Protein 8WM2 (pdb70)

Organism: NCBI:txid668825

Nearest PDB structures (foldseek):
  8wm2-assembly1_A  TM=1.003E+00  e=9.977E-64  Streptomyces sp. ATCC 700974
  8wm2-assembly2_B  TM=9.936E-01  e=1.111E-53  Streptomyces sp. ATCC 700974
  7voc-assembly1_C  TM=6.505E-01  e=2.699E-09  Streptomyces griseochromogenes
  3ivu-assembly1_B  TM=5.277E-01  e=1.050E-03  Schizosaccharomyces pombe
  3ivu-assembly1_A  TM=5.199E-01  e=2.713E-03  Schizosaccharomyces pombe

B-factor: mean 53.98, std 12.98, range [21.77, 111.89]

Solvent-accessible surface area: 27373 Å² total; per-residue (Å²): 143,59,80,109,127,100,23,68,55,10,11,67,88,0,57,108,68,6,85,96,105,174,30,79,15,45,63,0,3,173,98,35,149,6,9,0,51,0,20,0,1,12,48,3,70,82,126,133,106,84,121,28,37,13,24,37,61,100,3,49,38,126,5,1,40,100,0,0,20,1,0,53,157,10,14,3,104,42,1,0,0,8,33,47,14,0,0,19,27,86,45,1,26,57,0,0,98,6,0,97,158,55,14,112,39,0,0,0,24,4,49,0,29,25,0,64,146,20,18,109,40,0,33,123,7,22,5,31,62,1,12,0,40,10,56,24,28,13,1,62,63,43,13,150,162,43,54,9,8,25,5,113,70,0,85,78,2,6,79,105,15,67,75,64,29,12,54,7,41,1,17,0,14,0,24,49,113,8,4,105,105,0,33,64,4,0,60,83,0,2,89,41,29,2,45,0,47,1,76,54,52,142,221,76,105,45,47,82,81,120,0,77,93,7,10,124,80,0,51,91,90,24,100,25,50,90,86,104,214,42,3,96,0,41,41,98,58,132,161,88,27,69,10,65,19,16,73,137,33,103,50,32,101,56,28,110,45,50,36,35,3,0,31,1,9,9,58,12,53,0,43,9,24,95,34,8,108,64,18,28,19,149,23,36,103,120,93,21,61,51,25,0,101,49,0,0,2,0,3,0,0,31,20,67,155,143,122,42,77,44,3,17,61,81,0,61,93,76,9,85,79,97,165,36,83,14,39,46,0,3,167,99,35,143,4,8,0,46,0,22,0,2,41,106,86,46,68,36,4,50,34,111,8,1,37,74,0,0,9,1,0,56,163,9,13,4,98,40,0,0,0,13,26,45,10,0,0,17,30,95,45,0,29,66,0,0,116,7,0,86,164,54,14,110,38,0,0,1,23,3,54,0,36,26,0,64,144,15,14,107,40,1,24,104,6,21,6,31,56,1,11,0,17,5,28,10,11,5,0,64,64,45,14,135,103,32,50,14,8,19,4,77,57,0,84,67,2,6,118,99,16,82,84,67,39,14,54,5,43,2,24,0,0,4,22,52,98,8,11,106,77,1,38,69,4,1,62,68,0,4,98,26,17,1,19,0,41,1,40,47,12,154,102,48,70,125,115,5,74,82,8,9,125,93,1,58,93,92,26,101,25,52,88,82,96,136,40,0,87,0,55,46,42,41,169,118,84,29,71,14,62,19,19,77,121,38,94,64,29,96,58,28,124,36,48,53,24,1,0,34,1,8,11,68,14,40,0,48,2,26,90,26,9,102,100,31,22,15,170,19,45,124,155,95,16,65,56,22,0,102,44,0,0,1,0,2,0,2,17,22,81

Foldseek 3Di:
DDDVVVLVVQLVVLVVVQVVVVHALLRLCVVLVAAEEEELFEDAQDDPDDTIDTFDPCSDLVVLLVLLQLLVVLNHAAYEYEYPALLVDVCSLSSLLSNVVRHLHYEYEHQQPCCVVCVVSNLVSNHAEYEHEYDDVQQQVCDPPRAGDDHPSCVVVLQCVLVVSHAYEYEAEAEQVCLVNVLVHLQVQQQSQYAYEYDYDDVPDRPVVVSQVSLVVSQVPRDYPPPGGGYHYDYDDFDFFDFPPLVPDPQSVVQGDSRFYWYQYSQQWIDLGDRDDPLIDHQDPPPNSVVSNSSSSSNSGGHD/DVVLVVVLVVLVVVQVVVPHALLRLCVVLVAAEEEELEACADPCSDLVLLLVLLQLLVVLNHAAYEYEHNALVPDVCSLSSLLSNVVRHLHYEYEHQQPCCVVCVVSNLVSRHAEYEHEYDVVQQVVQDDPLAGDDHPSCVVVLVCVLVVSHAAEYEAEAEPVCLVSVLVVLQVQQQSAYAYEYEYDPDPDVVNQVSLVVSQVVRDYPDPTGGYHYDYDFDDFFDFDCLVVDDQSVVQTDDSFYWYQHNQQKIDLGDRDDPNIDGCDPPPNSVSSSSSSSVNSGRYD

Structure (mmCIF, N/CA/C/O backbone):
data_8WM2
#
_entry.id   8WM2
#
_cell.length_a   70.790
_cell.length_b   81.026
_cell.length_c   131.842
_cell.angle_alpha   90.000
_cell.angle_beta   90.000
_cell.angle_gamma   90.000
#
_symmetry.space_group_name_H-M   'P 21 21 21'
#
loop_
_entity.id
_entity.type
_entity.pdbx_description
1 polymer 'Fe-S radical SAM'
2 non-polymer 'IRON/SULFUR CLUSTER'
3 non-polymer 'SULFATE ION'
4 water water
#
loop_
_atom_site.group_PDB
_atom_site.id
_atom_site.type_symbol
_atom_site.label_atom_id
_atom_site.label_alt_id
_atom_site.label_comp_id
_atom_site.label_asym_id
_atom_site.label_entity_id
_atom_site.label_seq_id
_atom_site.pdbx_PDB_ins_code
_atom_site.Cartn_x
_atom_site.Cartn_y
_atom_site.Cartn_z
_atom_site.occupancy
_atom_site.B_iso_or_equiv
_atom_site.auth_seq_id
_atom_site.auth_comp_id
_atom_site.auth_asym_id
_atom_site.auth_atom_id
_atom_site.pdbx_PDB_model_num
ATOM 1 N N . ARG A 1 13 ? -18.12000 2.72500 19.72700 1.000 49.44586 13 ARG A N 1
ATOM 2 C CA . ARG A 1 13 ? -18.47500 2.57400 18.32100 1.000 57.65434 13 ARG A CA 1
ATOM 3 C C . ARG A 1 13 ? -17.46900 3.28200 17.41300 1.000 66.24481 13 ARG A C 1
ATOM 4 O O . ARG A 1 13 ? -16.99000 4.37300 17.73000 1.000 68.83394 13 ARG A O 1
ATOM 6 N N . ILE A 1 14 ? -17.15300 2.64800 16.28800 1.000 60.86356 14 ILE A N 1
ATOM 7 C CA . ILE A 1 14 ? -16.20800 3.16900 15.30900 1.000 58.89922 14 ILE A CA 1
ATOM 8 C C . ILE A 1 14 ? -16.93600 3.26500 13.97400 1.000 58.78758 14 ILE A C 1
ATOM 9 O O . ILE A 1 14 ? -17.53700 2.28100 13.54100 1.000 59.00888 14 ILE A O 1
ATOM 14 N N . PRO A 1 15 ? -16.91500 4.41200 13.29500 1.000 64.21321 15 PRO A N 1
ATOM 15 C CA . PRO A 1 15 ? -17.55900 4.49300 11.97600 1.000 62.03926 15 PRO A CA 1
ATOM 16 C C . PRO A 1 15 ? -16.87800 3.56900 10.97500 1.000 57.74798 15 PRO A C 1
ATOM 17 O O . PRO A 1 15 ? -15.66100 3.37100 11.01300 1.000 60.41297 15 PRO A O 1
ATOM 21 N N . GLN A 1 16 ? -17.68400 2.99800 10.07200 1.000 58.93350 16 GLN A N 1
ATOM 22 C CA . GLN A 1 16 ? -17.14600 2.07900 9.07200 1.000 63.98829 16 GLN A CA 1
ATOM 23 C C . GLN A 1 16 ? -16.11300 2.76000 8.18200 1.000 62.81290 16 GLN A C 1
ATOM 24 O O . GLN A 1 16 ? -15.14600 2.11900 7.75300 1.000 60.35429 16 GLN A O 1
ATOM 30 N N . GLU A 1 17 ? -16.29000 4.05600 7.90500 1.000 62.41225 17 GLU A N 1
ATOM 31 C CA . GLU A 1 17 ? -15.31600 4.76700 7.08300 1.000 62.10965 17 GLU A CA 1
ATOM 32 C C . GLU A 1 17 ? -13.98400 4.91400 7.80500 1.000 57.99231 17 GLU A C 1
ATOM 33 O O . GLU A 1 17 ? -12.92800 4.90900 7.16200 1.000 58.80798 17 GLU A O 1
ATOM 39 N N . LYS A 1 18 ? -14.00900 5.03600 9.13400 1.000 57.39586 18 LYS A N 1
ATOM 40 C CA . LYS A 1 18 ? -12.76500 5.03600 9.89500 1.000 56.71052 18 LYS A CA 1
ATOM 41 C C . LYS A 1 18 ? -12.15300 3.64300 9.93300 1.000 52.94250 18 LYS A C 1
ATOM 42 O O . LYS A 1 18 ? -10.92900 3.49200 9.84700 1.000 51.07964 18 LYS A O 1
ATOM 48 N N . ARG A 1 19 ? -12.99100 2.61100 10.05700 1.000 49.45522 19 ARG A N 1
ATOM 49 C CA . ARG A 1 19 ? -12.49500 1.24300 9.96800 1.000 49.21350 19 ARG A CA 1
ATOM 50 C C . ARG A 1 19 ? -11.93800 0.95600 8.57900 1.000 50.76842 19 ARG A C 1
ATOM 51 O O . ARG A 1 19 ? -10.87700 0.33500 8.44400 1.000 52.20967 19 ARG A O 1
ATOM 59 N N . ASP A 1 20 ? -12.63200 1.41300 7.53300 1.000 50.53718 20 ASP A N 1
ATOM 60 C CA . ASP A 1 20 ? -12.11500 1.25400 6.17600 1.000 50.52149 20 ASP A CA 1
ATOM 61 C C . ASP A 1 20 ? -10.80500 2.01100 5.99500 1.000 52.64219 20 ASP A C 1
ATOM 62 O O . ASP A 1 20 ? -9.88600 1.52600 5.32400 1.000 48.63024 20 ASP A O 1
ATOM 67 N N . SER A 1 21 ? -10.70300 3.20300 6.58800 1.000 50.51164 21 SER A N 1
ATOM 68 C CA . SER A 1 21 ? -9.47800 3.99000 6.48300 1.000 47.28376 21 SER A CA 1
ATOM 69 C C . SER A 1 21 ? -8.31700 3.30400 7.19000 1.000 49.91896 21 SER A C 1
ATOM 70 O O . SER A 1 21 ? -7.18100 3.32700 6.70100 1.000 44.39580 21 SER A O 1
ATOM 73 N N . VAL A 1 22 ? -8.58300 2.68600 8.34100 1.000 47.60166 22 VAL A N 1
ATOM 74 C CA . VAL A 1 22 ? -7.53000 1.99900 9.08000 1.000 44.13166 22 VAL A CA 1
ATOM 75 C C . VAL A 1 22 ? -7.10100 0.73100 8.34900 1.000 44.87322 22 VAL A C 1
ATOM 76 O O . VAL A 1 22 ? -5.90200 0.45500 8.21000 1.000 44.73495 22 VAL A O 1
ATOM 80 N N . VAL A 1 23 ? -8.06700 -0.05300 7.86300 1.000 45.68594 23 VAL A N 1
ATOM 81 C CA . VAL A 1 23 ? -7.74500 -1.28200 7.13900 1.000 41.63986 23 VAL A CA 1
ATOM 82 C C . VAL A 1 23 ? -6.92000 -0.97200 5.89500 1.000 47.54393 23 VAL A C 1
ATOM 83 O O . VAL A 1 23 ? -5.97400 -1.69800 5.56300 1.000 57.52134 23 VAL A O 1
ATOM 87 N N . SER A 1 24 ? -7.25200 0.11600 5.19500 1.000 51.16276 24 SER A N 1
ATOM 88 C CA . SER A 1 24 ? -6.46100 0.51500 4.03400 1.000 52.05053 24 SER A CA 1
ATOM 89 C C . SER A 1 24 ? -5.03300 0.87100 4.42700 1.000 49.74029 24 SER A C 1
ATOM 90 O O . SER A 1 24 ? -4.08700 0.58600 3.68300 1.000 48.87949 24 SER A O 1
ATOM 93 N N . GLU A 1 25 ? -4.85400 1.50000 5.59100 1.000 50.28917 25 GLU A N 1
ATOM 94 C CA . GLU A 1 25 ? -3.50700 1.84600 6.03400 1.000 51.01371 25 GLU A CA 1
ATOM 95 C C . GLU A 1 25 ? -2.68500 0.59500 6.31700 1.000 54.77719 25 GLU A C 1
ATOM 96 O O . GLU A 1 25 ? -1.49500 0.53700 5.98200 1.000 49.78008 25 GLU A O 1
ATOM 102 N N . ILE A 1 26 ? -3.30300 -0.41800 6.92800 1.000 54.19679 26 ILE A N 1
ATOM 103 C CA . ILE A 1 26 ? -2.58800 -1.65600 7.22000 1.000 52.81994 26 ILE A CA 1
ATOM 104 C C . ILE A 1 26 ? -2.16600 -2.34400 5.92900 1.000 54.97473 26 ILE A C 1
ATOM 105 O O . ILE A 1 26 ? -1.02500 -2.80300 5.79500 1.000 62.77557 26 ILE A O 1
ATOM 110 N N . GLU A 1 27 ? -3.07300 -2.41400 4.95200 1.000 54.46972 27 GLU A N 1
ATOM 111 C CA . GLU A 1 27 ? -2.72600 -2.99500 3.66000 1.000 55.11985 27 GLU A CA 1
ATOM 112 C C . GLU A 1 27 ? -1.65400 -2.18500 2.94300 1.000 58.87675 27 GLU A C 1
ATOM 113 O O . GLU A 1 27 ? -0.79400 -2.76300 2.26700 1.000 59.27716 27 GLU A O 1
ATOM 119 N N . GLN A 1 28 ? -1.68100 -0.85700 3.07900 1.000 57.38488 28 GLN A N 1
ATOM 120 C CA . GLN A 1 28 ? -0.62400 -0.03500 2.49700 1.000 57.17265 28 GLN A CA 1
ATOM 121 C C . GLN A 1 28 ? 0.70000 -0.26000 3.21700 1.000 61.85425 28 GLN A C 1
ATOM 122 O O . GLN A 1 28 ? 1.75700 -0.32600 2.57800 1.000 60.41893 28 GLN A O 1
ATOM 128 N N . LYS A 1 29 ? 0.66000 -0.37800 4.54700 1.000 64.81939 29 LYS A N 1
ATOM 129 C CA . LYS A 1 29 ? 1.87800 -0.64800 5.30100 1.000 57.36171 29 LYS A CA 1
ATOM 130 C C . LYS A 1 29 ? 2.46100 -2.00900 4.94600 1.000 57.14849 29 LYS A C 1
ATOM 131 O O . LYS A 1 29 ? 3.67900 -2.20400 5.02000 1.000 60.20916 29 LYS A O 1
ATOM 137 N N . LEU A 1 30 ? 1.60800 -2.95900 4.55700 1.000 56.95690 30 LEU A N 1
ATOM 138 C CA . LEU A 1 30 ? 2.09800 -4.26900 4.14200 1.000 55.34963 30 LEU A CA 1
ATOM 139 C C . LEU A 1 30 ? 2.81100 -4.19400 2.79700 1.000 62.20418 30 LEU A C 1
ATOM 140 O O . LEU A 1 30 ? 3.87500 -4.79900 2.62100 1.000 65.97429 30 LEU A O 1
ATOM 145 N N . THR A 1 31 ? 2.24400 -3.45800 1.83700 1.000 61.28565 31 THR A N 1
ATOM 146 C CA . THR A 1 31 ? 2.90100 -3.31600 0.54000 1.000 57.98606 31 THR A CA 1
ATOM 147 C C . THR A 1 31 ? 4.18000 -2.49500 0.64600 1.000 63.30828 31 THR A C 1
ATOM 148 O O . THR A 1 31 ? 5.12100 -2.72000 -0.12300 1.000 68.60162 31 THR A O 1
ATOM 152 N N . ASP A 1 32 ? 4.23400 -1.54200 1.58000 1.000 61.91362 32 ASP A N 1
ATOM 153 C CA . ASP A 1 32 ? 5.47200 -0.80600 1.80900 1.000 64.20912 32 ASP A CA 1
ATOM 154 C C . ASP A 1 32 ? 6.58800 -1.71000 2.31400 1.000 67.16852 32 ASP A C 1
ATOM 155 O O . ASP A 1 32 ? 7.76600 -1.38800 2.12600 1.000 70.24985 32 ASP A O 1
ATOM 160 N N . ARG A 1 33 ? 6.24400 -2.83000 2.94800 1.000 67.98772 33 ARG A N 1
ATOM 161 C CA . ARG A 1 33 ? 7.21100 -3.82200 3.39500 1.000 63.08590 33 ARG A CA 1
ATOM 162 C C . ARG A 1 33 ? 7.39400 -4.95500 2.39600 1.000 66.08107 33 ARG A C 1
ATOM 163 O O . ARG A 1 33 ? 8.09100 -5.92900 2.70400 1.000 63.38492 33 ARG A O 1
ATOM 171 N N . HIS A 1 34 ? 6.78700 -4.85000 1.21000 1.000 65.61070 34 HIS A N 1
ATOM 172 C CA . HIS A 1 34 ? 6.81500 -5.91900 0.20800 1.000 68.63871 34 HIS A CA 1
ATOM 173 C C . HIS A 1 34 ? 6.28000 -7.22200 0.79500 1.000 69.47046 34 HIS A C 1
ATOM 174 O O . HIS A 1 34 ? 6.78400 -8.31200 0.51000 1.000 72.01549 34 HIS A O 1
ATOM 181 N N . GLN A 1 35 ? 5.24700 -7.10900 1.62600 1.000 63.25854 35 GLN A N 1
ATOM 182 C CA . GLN A 1 35 ? 4.77800 -8.21000 2.44900 1.000 56.71000 35 GLN A CA 1
ATOM 183 C C . GLN A 1 35 ? 3.31100 -8.49100 2.16000 1.000 59.82447 35 GLN A C 1
ATOM 184 O O . GLN A 1 35 ? 2.52900 -7.57600 1.88800 1.000 63.18023 35 GLN A O 1
ATOM 190 N N . THR A 1 36 ? 2.94800 -9.76900 2.22000 1.000 60.16647 36 THR A N 1
ATOM 191 C CA . THR A 1 36 ? 1.56300 -10.19800 2.10400 1.000 60.85888 36 THR A CA 1
ATOM 192 C C . THR A 1 36 ? 0.96800 -10.41100 3.49300 1.000 56.77508 36 THR A C 1
ATOM 193 O O . THR A 1 36 ? 1.66500 -10.37000 4.50900 1.000 57.02044 36 THR A O 1
ATOM 197 N N . LEU A 1 37 ? -0.34900 -10.63600 3.52500 1.000 52.46772 37 LEU A N 1
ATOM 198 C CA . LEU A 1 37 ? -1.02400 -10.89200 4.79400 1.000 50.06343 37 LEU A CA 1
ATOM 199 C C . LEU A 1 37 ? -0.49200 -12.15500 5.45800 1.000 53.02383 37 LEU A C 1
ATOM 200 O O . LEU A 1 37 ? -0.26600 -12.17800 6.67300 1.000 50.36438 37 LEU A O 1
ATOM 205 N N . ALA A 1 38 ? -0.27900 -13.21500 4.67300 1.000 56.06336 38 ALA A N 1
ATOM 206 C CA . ALA A 1 38 ? 0.20300 -14.47100 5.23800 1.000 56.77651 38 ALA A CA 1
ATOM 207 C C . ALA A 1 38 ? 1.62500 -14.33300 5.76800 1.000 51.62113 38 ALA A C 1
ATOM 208 O O . ALA A 1 38 ? 1.96700 -14.91700 6.80300 1.000 57.35574 38 ALA A O 1
ATOM 210 N N . ASP A 1 39 ? 2.46700 -13.55900 5.07600 1.000 57.20003 39 ASP A N 1
ATOM 211 C CA . ASP A 1 39 ? 3.82800 -13.33900 5.55400 1.000 58.85083 39 ASP A CA 1
ATOM 212 C C . ASP A 1 39 ? 3.84600 -12.55500 6.86000 1.000 59.89010 39 ASP A C 1
ATOM 213 O O . ASP A 1 39 ? 4.71300 -12.79100 7.70900 1.000 60.65723 39 ASP A O 1
ATOM 218 N N . ALA A 1 40 ? 2.90800 -11.62500 7.04000 1.000 56.30439 40 ALA A N 1
ATOM 219 C CA . ALA A 1 40 ? 2.84600 -10.88200 8.29300 1.000 53.55186 40 ALA A CA 1
ATOM 220 C C . ALA A 1 40 ? 2.33000 -11.76200 9.42200 1.000 48.86698 40 ALA A C 1
ATOM 221 O O . ALA A 1 40 ? 2.75400 -11.61500 10.57500 1.000 50.29703 40 ALA A O 1
ATOM 223 N N . ILE A 1 41 ? 1.40700 -12.67300 9.11100 1.000 50.33669 41 ILE A N 1
ATOM 224 C CA . ILE A 1 41 ? 0.94500 -13.64000 10.10200 1.000 53.30017 41 ILE A CA 1
ATOM 225 C C . ILE A 1 41 ? 2.09500 -14.54000 10.54000 1.000 47.91003 41 ILE A C 1
ATOM 226 O O . ILE A 1 41 ? 2.26600 -14.82100 11.73300 1.000 49.14102 41 ILE A O 1
ATOM 231 N N . ARG A 1 42 ? 2.91100 -14.99100 9.58500 1.000 43.71840 42 ARG A N 1
ATOM 232 C CA . ARG A 1 42 ? 4.03200 -15.86500 9.91700 1.000 46.80909 42 ARG A CA 1
ATOM 233 C C . ARG A 1 42 ? 5.10900 -15.11700 10.69500 1.000 51.12836 42 ARG A C 1
ATOM 234 O O . ARG A 1 42 ? 5.69900 -15.66700 11.63400 1.000 49.42327 42 ARG A O 1
ATOM 242 N N . GLU A 1 43 ? 5.38200 -13.86400 10.32100 1.000 48.68813 43 GLU A N 1
ATOM 243 C CA . GLU A 1 43 ? 6.38500 -13.08000 11.03500 1.000 48.90328 43 GLU A CA 1
ATOM 244 C C . GLU A 1 43 ? 5.97400 -12.84500 12.48400 1.000 45.63859 43 GLU A C 1
ATOM 245 O O . GLU A 1 43 ? 6.79900 -12.97000 13.39600 1.000 50.29205 43 GLU A O 1
ATOM 251 N N . ARG A 1 44 ? 4.70600 -12.51400 12.71600 1.000 47.41004 44 ARG A N 1
ATOM 252 C CA . ARG A 1 44 ? 4.21500 -12.29000 14.06800 1.000 46.74519 44 ARG A CA 1
ATOM 253 C C . ARG A 1 44 ? 3.86600 -13.58000 14.79600 1.000 43.10127 44 ARG A C 1
ATOM 254 O O . ARG A 1 44 ? 3.54800 -13.52100 15.99000 1.000 39.95064 44 ARG A O 1
ATOM 262 N N . GLU A 1 45 ? 3.93200 -14.72700 14.11500 1.000 45.34502 45 GLU A N 1
ATOM 263 C CA . GLU A 1 45 ? 3.46000 -16.00200 14.65900 1.000 48.58169 45 GLU A CA 1
ATOM 264 C C . GLU A 1 45 ? 2.03400 -15.87000 15.18500 1.000 44.60361 45 GLU A C 1
ATOM 265 O O . GLU A 1 45 ? 1.69300 -16.35900 16.26400 1.000 43.55173 45 GLU A O 1
ATOM 271 N N . LEU A 1 46 ? 1.19600 -15.18700 14.40900 1.000 44.33363 46 LEU A N 1
ATOM 272 C CA . LEU A 1 46 ? -0.19300 -14.97300 14.78200 1.000 45.04986 46 LEU A CA 1
ATOM 273 C C . LEU A 1 46 ? -0.99600 -16.24000 14.50400 1.000 41.24939 46 LEU A C 1
ATOM 274 O O . LEU A 1 46 ? -0.86000 -16.85100 13.43900 1.000 40.59475 46 LEU A O 1
ATOM 279 N N . TYR A 1 47 ? -1.82100 -16.64200 15.46400 1.000 37.23850 47 TYR A N 1
ATOM 280 C CA . TYR A 1 47 ? -2.61000 -17.85700 15.34600 1.000 39.07626 47 TYR A CA 1
ATOM 281 C C . TYR A 1 47 ? -4.09200 -17.53400 15.49400 1.000 41.20373 47 TYR A C 1
ATOM 282 O O . TYR A 1 47 ? -4.48200 -16.41700 15.84400 1.000 36.94000 47 TYR A O 1
ATOM 291 N N . PHE A 1 48 ? -4.92100 -18.53400 15.21000 1.000 38.52905 48 PHE A N 1
ATOM 292 C CA . PHE A 1 48 ? -6.37000 -18.40000 15.27700 1.000 38.32156 48 PHE A CA 1
ATOM 293 C C . PHE A 1 48 ? -6.85200 -18.93900 16.61800 1.000 39.22254 48 PHE A C 1
ATOM 294 O O . PHE A 1 48 ? -6.68200 -20.12700 16.91000 1.000 42.03235 48 PHE A O 1
ATOM 302 N N . ARG A 1 49 ? -7.44500 -18.06700 17.42800 1.000 45.20935 49 ARG A N 1
ATOM 303 C CA . ARG A 1 49 ? -7.89500 -18.40500 18.77800 1.000 38.61814 49 ARG A CA 1
ATOM 304 C C . ARG A 1 49 ? -9.42000 -18.43200 18.76600 1.000 43.06023 49 ARG A C 1
ATOM 305 O O . ARG A 1 49 ? -10.07100 -17.38500 18.82400 1.000 44.00132 49 ARG A O 1
ATOM 313 N N . MET A 1 50 ? -9.98700 -19.63400 18.68100 1.000 40.43530 50 MET A N 1
ATOM 314 C CA . MET A 1 50 ? -11.42700 -19.82500 18.56700 1.000 40.53271 50 MET A CA 1
ATOM 315 C C . MET A 1 50 ? -11.97500 -20.32900 19.89500 1.000 39.40034 50 MET A C 1
ATOM 316 O O . MET A 1 50 ? -11.60900 -21.41800 20.35100 1.000 44.06978 50 MET A O 1
ATOM 321 N N . SER A 1 51 ? -12.85300 -19.54000 20.50600 1.000 36.57175 51 SER A N 1
ATOM 322 C CA . SER A 1 51 ? -13.48800 -19.89900 21.76800 1.000 39.50129 51 SER A CA 1
ATOM 323 C C . SER A 1 51 ? -14.73200 -20.72500 21.46700 1.000 43.19562 51 SER A C 1
ATOM 324 O O . SER A 1 51 ? -15.71300 -20.20500 20.92800 1.000 40.23707 51 SER A O 1
ATOM 327 N N . VAL A 1 52 ? -14.69200 -22.01600 21.81200 1.000 39.54750 52 VAL A N 1
ATOM 328 C CA . VAL A 1 52 ? -15.80800 -22.91100 21.51700 1.000 36.34882 52 VAL A CA 1
ATOM 329 C C . VAL A 1 52 ? -16.82200 -22.99400 22.64900 1.000 37.29171 52 VAL A C 1
ATOM 330 O O . VAL A 1 52 ? -17.87000 -23.63500 22.47800 1.000 37.14668 52 VAL A O 1
ATOM 334 N N . VAL A 1 53 ? -16.55300 -22.37100 23.79400 1.000 40.31604 53 VAL A N 1
ATOM 335 C CA . VAL A 1 53 ? -17.45500 -22.40900 24.94100 1.000 42.87687 53 VAL A CA 1
ATOM 336 C C . VAL A 1 53 ? -17.52200 -21.01800 25.55500 1.000 49.21274 53 VAL A C 1
ATOM 337 O O . VAL A 1 53 ? -16.48800 -20.36800 25.74500 1.000 45.23943 53 VAL A O 1
ATOM 341 N N . GLY A 1 54 ? -18.73200 -20.56000 25.85300 1.000 46.69059 54 GLY A N 1
ATOM 342 C CA . GLY A 1 54 ? -18.95100 -19.31600 26.57900 1.000 46.02421 54 GLY A CA 1
ATOM 343 C C . GLY A 1 54 ? -19.40400 -19.61100 27.99800 1.000 59.03193 54 GLY A C 1
ATOM 344 O O . GLY A 1 54 ? -20.19100 -20.53400 28.22700 1.000 67.30825 54 GLY A O 1
ATOM 345 N N . THR A 1 55 ? -18.90300 -18.82100 28.94500 1.000 64.78900 55 THR A N 1
ATOM 346 C CA . THR A 1 55 ? -19.22600 -18.97700 30.35700 1.000 69.69305 55 THR A CA 1
ATOM 347 C C . THR A 1 55 ? -20.23200 -17.91400 30.78100 1.000 70.37271 55 THR A C 1
ATOM 348 O O . THR A 1 55 ? -20.10400 -16.74200 30.41300 1.000 69.70935 55 THR A O 1
ATOM 352 N N . CYS A 1 56 ? -21.22800 -18.33200 31.55900 1.000 73.60977 56 CYS A N 1
ATOM 353 C CA . CYS A 1 56 ? -22.34300 -17.47100 31.92800 1.000 76.30535 56 CYS A CA 1
ATOM 354 C C . CYS A 1 56 ? -22.05600 -16.71000 33.22000 1.000 83.33285 56 CYS A C 1
ATOM 355 O O . CYS A 1 56 ? -21.43200 -17.24100 34.14400 1.000 82.52108 56 CYS A O 1
ATOM 358 N N . ASN A 1 57 ? -22.51700 -15.45400 33.26300 1.000 86.16420 57 ASN A N 1
ATOM 359 C CA . ASN A 1 57 ? -22.42000 -14.56200 34.42900 1.000 86.57035 57 ASN A CA 1
ATOM 360 C C . ASN A 1 57 ? -21.03300 -14.57900 35.07600 1.000 89.10406 57 ASN A C 1
ATOM 361 O O . ASN A 1 57 ? -20.89600 -14.42500 36.29300 1.000 91.16247 57 ASN A O 1
ATOM 366 N N . LEU A 1 58 ? -19.99100 -14.72700 34.26500 1.000 91.17611 58 LEU A N 1
ATOM 367 C CA . LEU A 1 58 ? -18.62200 -14.73500 34.77400 1.000 86.64509 58 LEU A CA 1
ATOM 368 C C . LEU A 1 58 ? -18.20500 -13.34800 35.25500 1.000 87.50889 58 LEU A C 1
ATOM 369 O O . LEU A 1 58 ? -18.55800 -12.33800 34.64600 1.000 90.18991 58 LEU A O 1
ATOM 371 N N . PHE A 1 62 ? -16.79800 -8.68000 35.58000 1.000 83.32639 62 PHE A N 1
ATOM 372 C CA . PHE A 1 62 ? -16.36000 -8.10600 36.84700 1.000 84.41355 62 PHE A CA 1
ATOM 373 C C . PHE A 1 62 ? -15.92200 -6.65400 36.67500 1.000 88.37110 62 PHE A C 1
ATOM 374 O O . PHE A 1 62 ? -15.82200 -5.90900 37.64900 1.000 88.46883 62 PHE A O 1
ATOM 376 N N . CYS A 1 63 ? -15.66000 -6.25600 35.42500 1.000 94.03212 63 CYS A N 1
ATOM 377 C CA . CYS A 1 63 ? -15.24700 -4.88800 35.13700 1.000 85.03851 63 CYS A CA 1
ATOM 378 C C . CYS A 1 63 ? -15.82800 -4.35100 33.83300 1.000 87.46755 63 CYS A C 1
ATOM 379 O O . CYS A 1 63 ? -15.36900 -3.30500 33.35600 1.000 80.23505 63 CYS A O 1
ATOM 382 N N . HIS A 1 64 ? -16.81300 -5.02600 33.23900 1.000 94.81109 64 HIS A N 1
ATOM 383 C CA . HIS A 1 64 ? -17.42200 -4.54400 32.00600 1.000 94.51705 64 HIS A CA 1
ATOM 384 C C . HIS A 1 64 ? -18.84200 -5.07500 31.84400 1.000 100.01068 64 HIS A C 1
ATOM 385 O O . HIS A 1 64 ? -19.79000 -4.29200 31.72800 1.000 100.87025 64 HIS A O 1
ATOM 387 N N . ASN A 1 65 ? -19.00200 -6.39700 31.83800 1.000 101.31037 65 ASN A N 1
ATOM 388 C CA . ASN A 1 65 ? -20.31000 -7.01100 31.63900 1.000 97.20833 65 ASN A CA 1
ATOM 389 C C . ASN A 1 65 ? -20.24400 -8.46400 32.09900 1.000 97.28789 65 ASN A C 1
ATOM 390 O O . ASN A 1 65 ? -19.20200 -8.95000 32.54700 1.000 93.34142 65 ASN A O 1
ATOM 392 N N . GLU A 1 66 ? -21.37600 -9.15500 31.98200 1.000 101.58915 66 GLU A N 1
ATOM 393 C CA . GLU A 1 66 ? -21.47200 -10.57100 32.30300 1.000 93.43786 66 GLU A CA 1
ATOM 394 C C . GLU A 1 66 ? -21.53100 -11.39500 31.02100 1.000 88.16349 66 GLU A C 1
ATOM 395 O O . GLU A 1 66 ? -21.95900 -10.91500 29.96900 1.000 84.02993 66 GLU A O 1
ATOM 401 N N . GLY A 1 67 ? -21.09300 -12.65100 31.12000 1.000 85.94854 67 GLY A N 1
ATOM 402 C CA . GLY A 1 67 ? -21.03500 -13.51200 29.95900 1.000 79.74622 67 GLY A CA 1
ATOM 403 C C . GLY A 1 67 ? -22.36000 -14.17200 29.63200 1.000 80.85668 67 GLY A C 1
ATOM 404 O O . GLY A 1 67 ? -23.34000 -14.08600 30.37300 1.000 85.52723 67 GLY A O 1
ATOM 405 N N . ALA A 1 68 ? -22.38100 -14.84700 28.48300 1.000 74.93204 68 ALA A N 1
ATOM 406 C CA . ALA A 1 68 ? -23.53800 -15.57600 27.99300 1.000 72.63966 68 ALA A CA 1
ATOM 407 C C . ALA A 1 68 ? -23.11900 -16.96500 27.53900 1.000 67.10154 68 ALA A C 1
ATOM 408 O O . ALA A 1 68 ? -21.95400 -17.17700 27.18800 1.000 63.03193 68 ALA A O 1
ATOM 410 N N . PRO A 1 69 ? -24.04200 -17.93800 27.54800 1.000 65.90368 69 PRO A N 1
ATOM 411 C CA . PRO A 1 69 ? -23.69000 -19.29200 27.09900 1.000 64.76478 69 PRO A CA 1
ATOM 412 C C . PRO A 1 69 ? -23.26100 -19.33900 25.64200 1.000 62.33082 69 PRO A C 1
ATOM 413 O O . PRO A 1 69 ? -23.31600 -18.33300 24.92800 1.000 62.44945 69 PRO A O 1
ATOM 417 N N . THR A 1 70 ? -22.83000 -20.51400 25.19300 1.000 57.10335 70 THR A N 1
ATOM 418 C CA . THR A 1 70 ? -22.36000 -20.65900 23.82400 1.000 52.32306 70 THR A CA 1
ATOM 419 C C . THR A 1 70 ? -23.51200 -20.49300 22.84000 1.000 54.30288 70 THR A C 1
ATOM 420 O O . THR A 1 70 ? -24.62700 -20.97300 23.07100 1.000 57.61101 70 THR A O 1
ATOM 424 N N . SER A 1 71 ? -23.23700 -19.79700 21.74100 1.000 49.44335 71 SER A N 1
ATOM 425 C CA . SER A 1 71 ? -24.22200 -19.63500 20.68500 1.000 46.90868 71 SER A CA 1
ATOM 426 C C . SER A 1 71 ? -24.39600 -20.93400 19.90800 1.000 51.33018 71 SER A C 1
ATOM 427 O O . SER A 1 71 ? -23.44500 -21.69300 19.70000 1.000 53.13238 71 SER A O 1
ATOM 430 N N . GLY A 1 72 ? -25.63300 -21.18400 19.47300 1.000 51.16364 72 GLY A N 1
ATOM 431 C CA . GLY A 1 72 ? -25.90800 -22.34400 18.64300 1.000 41.93783 72 GLY A CA 1
ATOM 432 C C . GLY A 1 72 ? -25.17500 -22.32500 17.31800 1.000 48.87118 72 GLY A C 1
ATOM 433 O O . GLY A 1 72 ? -24.97500 -23.38200 16.71300 1.000 48.42084 72 GLY A O 1
ATOM 434 N N . LYS A 1 73 ? -24.77100 -21.14100 16.85400 1.000 46.11083 73 LYS A N 1
ATOM 435 C CA . LYS A 1 73 ? -23.96500 -21.04100 15.64500 1.000 54.16242 73 LYS A CA 1
ATOM 436 C C . LYS A 1 73 ? -22.53100 -21.51200 15.86200 1.000 51.59611 73 LYS A C 1
ATOM 437 O O . LYS A 1 73 ? -21.85800 -21.86500 14.88700 1.000 53.54842 73 LYS A O 1
ATOM 443 N N . MET A 1 74 ? -22.04300 -21.52300 17.10300 1.000 46.69902 74 MET A N 1
ATOM 444 C CA . MET A 1 74 ? -20.70300 -22.03400 17.38700 1.000 47.02233 74 MET A CA 1
ATOM 445 C C . MET A 1 74 ? -20.79000 -23.55600 17.41800 1.000 48.00825 74 MET A C 1
ATOM 446 O O . MET A 1 74 ? -20.90000 -24.19400 18.46800 1.000 46.78599 74 MET A O 1
ATOM 451 N N . ASN A 1 75 ? -20.75400 -24.14000 16.22300 1.000 48.75806 75 ASN A N 1
ATOM 452 C CA . ASN A 1 75 ? -20.94700 -25.56300 16.00600 1.000 45.19831 75 ASN A CA 1
ATOM 453 C C . ASN A 1 75 ? -19.83700 -26.07600 15.09700 1.000 47.44341 75 ASN A C 1
ATOM 454 O O . ASN A 1 75 ? -18.98100 -25.31500 14.63700 1.000 56.67849 75 ASN A O 1
ATOM 459 N N . ALA A 1 76 ? -19.86100 -27.38400 14.82600 1.000 46.97749 76 ALA A N 1
ATOM 460 C CA . ALA A 1 76 ? -18.78900 -27.99400 14.04500 1.000 48.70499 76 ALA A CA 1
ATOM 461 C C . ALA A 1 76 ? -18.78700 -27.50300 12.60400 1.000 46.24182 76 ALA A C 1
ATOM 462 O O . ALA A 1 76 ? -17.72300 -27.42800 11.97900 1.000 50.78418 76 ALA A O 1
ATOM 464 N N . GLU A 1 77 ? -19.95600 -27.16600 12.06300 1.000 49.58350 77 GLU A N 1
ATOM 465 C CA . GLU A 1 77 ? -20.02400 -26.71500 10.67800 1.000 53.35565 77 GLU A CA 1
ATOM 466 C C . GLU A 1 77 ? -19.42100 -25.32300 10.52600 1.000 53.05777 77 GLU A C 1
ATOM 467 O O . GLU A 1 77 ? -18.53900 -25.10800 9.68700 1.000 52.95657 77 GLU A O 1
ATOM 473 N N . ASN A 1 78 ? -19.87700 -24.36500 11.33900 1.000 52.70470 78 ASN A N 1
ATOM 474 C CA . ASN A 1 78 ? -19.32900 -23.01300 11.27000 1.000 52.92062 78 ASN A CA 1
ATOM 475 C C . ASN A 1 78 ? -17.86200 -22.97500 11.67200 1.000 50.08819 78 ASN A C 1
ATOM 476 O O . ASN A 1 78 ? -17.09000 -22.17900 11.12500 1.000 44.51172 78 ASN A O 1
ATOM 481 N N . ALA A 1 79 ? -17.45900 -23.81900 12.62500 1.000 47.71512 79 ALA A N 1
ATOM 482 C CA . ALA A 1 79 ? -16.04600 -23.91300 12.96900 1.000 51.15334 79 ALA A CA 1
ATOM 483 C C . ALA A 1 79 ? -15.22000 -24.38500 11.78300 1.000 51.76345 79 ALA A C 1
ATOM 484 O O . ALA A 1 79 ? -14.05300 -24.00000 11.64400 1.000 50.37360 79 ALA A O 1
ATOM 486 N N . ASP A 1 80 ? -15.80500 -25.21200 10.91500 1.000 48.79374 80 ASP A N 1
ATOM 487 C CA . ASP A 1 80 ? -15.09000 -25.65300 9.72400 1.000 49.95228 80 ASP A CA 1
ATOM 488 C C . ASP A 1 80 ? -14.95600 -24.52200 8.71400 1.000 45.46841 80 ASP A C 1
ATOM 489 O O . ASP A 1 80 ? -13.92500 -24.39700 8.04300 1.000 45.39564 80 ASP A O 1
ATOM 494 N N . ARG A 1 81 ? -15.98600 -23.68400 8.59700 1.000 49.62824 81 ARG A N 1
ATOM 495 C CA . ARG A 1 81 ? -15.91400 -22.54300 7.69100 1.000 54.45199 81 ARG A CA 1
ATOM 496 C C . ARG A 1 81 ? -14.91800 -21.50400 8.19500 1.000 48.57195 81 ARG A C 1
ATOM 497 O O . ARG A 1 81 ? -14.11000 -20.97900 7.41900 1.000 52.49517 81 ARG A O 1
ATOM 505 N N . ALA A 1 82 ? -14.95200 -21.20600 9.49800 1.000 46.51424 82 ALA A N 1
ATOM 506 C CA . ALA A 1 82 ? -14.08200 -20.17300 10.05100 1.000 48.31793 82 ALA A CA 1
ATOM 507 C C . ALA A 1 82 ? -12.61500 -20.57900 9.97100 1.000 50.08200 82 ALA A C 1
ATOM 508 O O . ALA A 1 82 ? -11.75700 -19.76000 9.62000 1.000 49.05939 82 ALA A O 1
ATOM 510 N N . ILE A 1 83 ? -12.30800 -21.83700 10.29300 1.000 47.22397 83 ILE A N 1
ATOM 511 C CA . ILE A 1 83 ? -10.92600 -22.29700 10.23100 1.000 44.70941 83 ILE A CA 1
ATOM 512 C C . ILE A 1 83 ? -10.44900 -22.36100 8.78600 1.000 48.83954 83 ILE A C 1
ATOM 513 O O . ILE A 1 83 ? -9.31400 -21.97700 8.47700 1.000 53.21077 83 ILE A O 1
ATOM 518 N N . ALA A 1 84 ? -11.30600 -22.83100 7.87500 1.000 51.09821 84 ALA A N 1
ATOM 519 C CA . ALA A 1 84 ? -10.92800 -22.87100 6.46500 1.000 55.34916 84 ALA A CA 1
ATOM 520 C C . ALA A 1 84 ? -10.67900 -21.46900 5.92400 1.000 50.02471 84 ALA A C 1
ATOM 521 O O . ALA A 1 84 ? -9.72300 -21.24500 5.17300 1.000 49.06688 84 ALA A O 1
ATOM 523 N N . ALA A 1 85 ? -11.52800 -20.50900 6.30000 1.000 48.04621 85 ALA A N 1
ATOM 524 C CA . ALA A 1 85 ? -11.30200 -19.12800 5.89100 1.000 51.89514 85 ALA A CA 1
ATOM 525 C C . ALA A 1 85 ? -10.04900 -18.55000 6.53800 1.000 50.87010 85 ALA A C 1
ATOM 526 O O . ALA A 1 85 ? -9.35900 -17.72900 5.92300 1.000 54.12398 85 ALA A O 1
ATOM 528 N N . ALA A 1 86 ? -9.73400 -18.96600 7.76800 1.000 49.27805 86 ALA A N 1
ATOM 529 C CA . ALA A 1 86 ? -8.52200 -18.47800 8.42100 1.000 49.89104 86 ALA A CA 1
ATOM 530 C C . ALA A 1 86 ? -7.27300 -19.04600 7.76000 1.000 49.17998 86 ALA A C 1
ATOM 531 O O . ALA A 1 86 ? -6.26600 -18.34300 7.61300 1.000 49.63576 86 ALA A O 1
ATOM 533 N N . VAL A 1 87 ? -7.31800 -20.31700 7.35400 1.000 46.42625 87 VAL A N 1
ATOM 534 C CA . VAL A 1 87 ? -6.18200 -20.91500 6.66200 1.000 47.77907 87 VAL A CA 1
ATOM 535 C C . VAL A 1 87 ? -5.95200 -20.23200 5.31900 1.000 50.56869 87 VAL A C 1
ATOM 536 O O . VAL A 1 87 ? -4.80700 -19.97500 4.92800 1.000 46.17041 87 VAL A O 1
ATOM 540 N N . ARG A 1 88 ? -7.02900 -19.91400 4.59400 1.000 51.19627 88 ARG A N 1
ATOM 541 C CA . ARG A 1 88 ? -6.86400 -19.19300 3.33500 1.000 54.09586 88 ARG A CA 1
ATOM 542 C C . ARG A 1 88 ? -6.31500 -17.79100 3.56200 1.000 51.58249 88 ARG A C 1
ATOM 543 O O . ARG A 1 88 ? -5.66300 -17.22800 2.67500 1.000 50.95099 88 ARG A O 1
ATOM 551 N N . ALA A 1 89 ? -6.57200 -17.20700 4.73500 1.000 51.25691 89 ALA A N 1
ATOM 552 C CA . ALA A 1 89 ? -6.01200 -15.90200 5.06100 1.000 50.63209 89 ALA A CA 1
ATOM 553 C C . ALA A 1 89 ? -4.53800 -15.97500 5.43600 1.000 48.17893 89 ALA A C 1
ATOM 554 O O . ALA A 1 89 ? -3.84100 -14.95800 5.35200 1.000 53.28164 89 ALA A O 1
ATOM 556 N N . GLY A 1 90 ? -4.04800 -17.14400 5.84600 1.000 44.07774 90 GLY A N 1
ATOM 557 C CA . GLY A 1 90 ? -2.63600 -17.30200 6.13800 1.000 52.42026 90 GLY A CA 1
ATOM 558 C C . GLY A 1 90 ? -2.31600 -17.90900 7.49000 1.000 50.09178 90 GLY A C 1
ATOM 559 O O . GLY A 1 90 ? -1.14200 -18.07200 7.83600 1.000 49.36611 90 GLY A O 1
ATOM 560 N N . PHE A 1 91 ? -3.34200 -18.25100 8.26400 1.000 45.20475 91 PHE A N 1
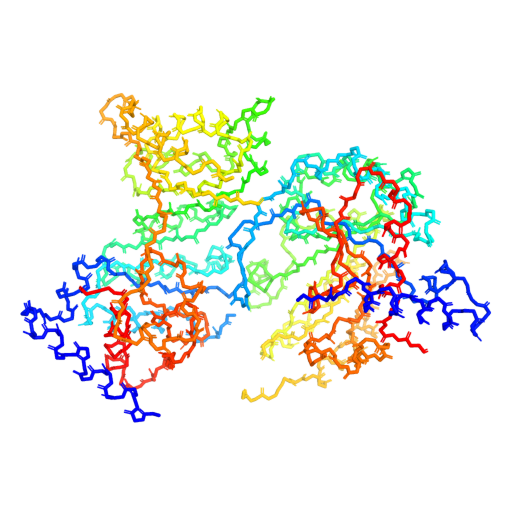ATOM 561 C CA . PHE A 1 91 ? -3.12900 -18.83500 9.58000 1.000 47.71927 91 PHE A CA 1
ATOM 562 C C . PHE A 1 91 ? -2.75500 -20.30700 9.46200 1.000 50.65469 91 PHE A C 1
ATOM 563 O O . PHE A 1 91 ? -3.32800 -21.04700 8.65700 1.000 47.76304 91 PHE A O 1
ATOM 571 N N . THR A 1 92 ? -1.78200 -20.72700 10.27200 1.000 48.57936 92 THR A N 1
ATOM 572 C CA . THR A 1 92 ? -1.29900 -22.10300 10.27300 1.000 49.39514 92 THR A CA 1
ATOM 573 C C . THR A 1 92 ? -1.46100 -22.78300 11.62800 1.000 48.22913 92 THR A C 1
ATOM 574 O O . THR A 1 92 ? -0.97200 -23.90500 11.81100 1.000 45.67010 92 THR A O 1
ATOM 578 N N . ARG A 1 93 ? -2.12800 -22.13800 12.58400 1.000 48.00243 93 ARG A N 1
ATOM 579 C CA . ARG A 1 93 ? -2.31000 -22.71300 13.90800 1.000 45.31508 93 ARG A CA 1
ATOM 580 C C . ARG A 1 93 ? -3.67100 -22.31100 14.45500 1.000 45.21907 93 ARG A C 1
ATOM 581 O O . ARG A 1 93 ? -4.09100 -21.16000 14.31100 1.000 41.79645 93 ARG A O 1
ATOM 589 N N . VAL A 1 94 ? -4.35000 -23.26500 15.08600 1.000 37.83408 94 VAL A N 1
ATOM 590 C CA . VAL A 1 94 ? -5.63100 -23.03100 15.73900 1.000 37.53469 94 VAL A CA 1
ATOM 591 C C . VAL A 1 94 ? -5.50500 -23.44400 17.19900 1.000 39.37859 94 VAL A C 1
ATOM 592 O O . VAL A 1 94 ? -4.92200 -24.48900 17.50800 1.000 36.14168 94 VAL A O 1
ATOM 596 N N . GLN A 1 95 ? -6.03500 -22.61200 18.09400 1.000 38.32518 95 GLN A N 1
ATOM 597 C CA . GLN A 1 95 ? -6.08300 -22.90600 19.52200 1.000 36.62759 95 GLN A CA 1
ATOM 598 C C . GLN A 1 95 ? -7.52900 -22.79400 19.98400 1.000 39.04122 95 GLN A C 1
ATOM 599 O O . GLN A 1 95 ? -8.15300 -21.74100 19.82200 1.000 39.23797 95 GLN A O 1
ATOM 605 N N . LEU A 1 96 ? -8.06400 -23.87600 20.54600 1.000 32.43454 96 LEU A N 1
ATOM 606 C CA . LEU A 1 96 ? -9.44700 -23.90900 21.00500 1.000 34.39391 96 LEU A CA 1
ATOM 607 C C . LEU A 1 96 ? -9.51600 -23.42300 22.45000 1.000 37.36535 96 LEU A C 1
ATOM 608 O O . LEU A 1 96 ? -8.87800 -24.00900 23.33200 1.000 37.79733 96 LEU A O 1
ATOM 613 N N . THR A 1 97 ? -10.29100 -22.36000 22.69500 1.000 33.76788 97 THR A N 1
ATOM 614 C CA . THR A 1 97 ? -10.34500 -21.73800 24.01900 1.000 39.05668 97 THR A CA 1
ATOM 615 C C . THR A 1 97 ? -11.77100 -21.48200 24.49200 1.000 39.77614 97 THR A C 1
ATOM 616 O O . THR A 1 97 ? -12.69400 -22.20100 24.11100 1.000 37.63142 97 THR A O 1
ATOM 620 N N . GLY A 1 98 ? -11.96000 -20.46000 25.32200 1.000 47.14442 98 GLY A N 1
ATOM 621 C CA . GLY A 1 98 ? -13.26500 -20.13900 25.87100 1.000 45.41566 98 GLY A CA 1
ATOM 622 C C . GLY A 1 98 ? -13.25500 -20.25000 27.37900 1.000 50.08559 98 GLY A C 1
ATOM 623 O O . GLY A 1 98 ? -12.18400 -20.32400 27.98100 1.000 59.37980 98 GLY A O 1
ATOM 624 N N . GLY A 1 99 ? -14.42800 -20.27300 28.00100 1.000 52.00124 99 GLY A N 1
ATOM 625 C CA . GLY A 1 99 ? -14.47900 -20.48700 29.42700 1.000 53.63718 99 GLY A CA 1
ATOM 626 C C . GLY A 1 99 ? -13.86100 -21.81200 29.81600 1.000 55.75848 99 GLY A C 1
ATOM 627 O O . GLY A 1 99 ? -12.88400 -21.86300 30.57000 1.000 64.65592 99 GLY A O 1
ATOM 628 N N . GLU A 1 100 ? -14.42900 -22.89400 29.30100 1.000 44.97948 100 GLU A N 1
ATOM 629 C CA . GLU A 1 100 ? -13.86200 -24.23000 29.47500 1.000 43.18106 100 GLU A CA 1
ATOM 630 C C . GLU A 1 100 ? -14.23500 -25.05200 28.25100 1.000 38.53663 100 GLU A C 1
ATOM 631 O O . GLU A 1 100 ? -15.35000 -25.58800 28.16500 1.000 41.56222 100 GLU A O 1
ATOM 637 N N . PRO A 1 101 ? -13.32500 -25.18100 27.28400 1.000 38.29751 101 PRO A N 1
ATOM 638 C CA . PRO A 1 101 ? -13.65300 -25.92900 26.05900 1.000 40.79965 101 PRO A CA 1
ATOM 639 C C . PRO A 1 101 ? -14.03600 -27.37400 26.31400 1.000 43.08379 101 PRO A C 1
ATOM 640 O O . PRO A 1 101 ? -14.86500 -27.92400 25.57700 1.000 40.36463 101 PRO A O 1
ATOM 644 N N . LEU A 1 102 ? -13.46100 -28.01000 27.33300 1.000 40.65328 102 LEU A N 1
ATOM 645 C CA . LEU A 1 102 ? -13.79100 -29.40300 27.60100 1.000 46.16874 102 LEU A CA 1
ATOM 646 C C . LEU A 1 102 ? -15.17300 -29.57600 28.21600 1.000 46.57506 102 LEU A C 1
ATOM 647 O O . LEU A 1 102 ? -15.58500 -30.71800 28.44800 1.000 47.12448 102 LEU A O 1
ATOM 652 N N . LEU A 1 103 ? -15.89100 -28.48300 28.48600 1.000 44.27133 103 LEU A N 1
ATOM 653 C CA . LEU A 1 103 ? -17.23400 -28.59200 29.04400 1.000 39.56487 103 LEU A CA 1
ATOM 654 C C . LEU A 1 103 ? -18.21300 -29.21000 28.05500 1.000 43.42233 103 LEU A C 1
ATOM 655 O O . LEU A 1 103 ? -19.14900 -29.90700 28.46700 1.000 46.22851 103 LEU A O 1
ATOM 660 N N . ARG A 1 104 ? -18.03500 -28.96000 26.76200 1.000 46.54951 104 ARG A N 1
ATOM 661 C CA . ARG A 1 104 ? -18.94000 -29.49600 25.75800 1.000 42.87675 104 ARG A CA 1
ATOM 662 C C . ARG A 1 104 ? -18.49100 -30.88900 25.33700 1.000 44.35573 104 ARG A C 1
ATOM 663 O O . ARG A 1 104 ? -17.29700 -31.15100 25.16400 1.000 48.23271 104 ARG A O 1
ATOM 671 N N . GLN A 1 105 ? -19.46700 -31.78600 25.18700 1.000 49.22301 105 GLN A N 1
ATOM 672 C CA . GLN A 1 105 ? -19.15600 -33.19100 24.95200 1.000 47.25560 105 GLN A CA 1
ATOM 673 C C . GLN A 1 105 ? -18.55000 -33.41800 23.57400 1.000 45.60273 105 GLN A C 1
ATOM 674 O O . GLN A 1 105 ? -17.79600 -34.37900 23.38400 1.000 51.45993 105 GLN A O 1
ATOM 680 N N . ASP A 1 106 ? -18.85800 -32.55600 22.61000 1.000 41.66027 106 ASP A N 1
ATOM 681 C CA . ASP A 1 106 ? -18.31200 -32.66700 21.25900 1.000 41.70821 106 ASP A CA 1
ATOM 682 C C . ASP A 1 106 ? -17.03600 -31.85700 21.08100 1.000 41.72101 106 ASP A C 1
ATOM 683 O O . ASP A 1 106 ? -16.79000 -31.31400 20.00000 1.000 41.59043 106 ASP A O 1
ATOM 688 N N . ILE A 1 107 ? -16.19800 -31.75900 22.11700 1.000 46.06027 107 ILE A N 1
ATOM 689 C CA . ILE A 1 107 ? -14.97800 -30.96700 21.99100 1.000 43.50127 107 ILE A CA 1
ATOM 690 C C . ILE A 1 107 ? -13.99300 -31.63300 21.03700 1.000 42.89667 107 ILE A C 1
ATOM 691 O O . ILE A 1 107 ? -13.28900 -30.94500 20.28700 1.000 41.44823 107 ILE A O 1
ATOM 696 N N . ASP A 1 108 ? -13.93100 -32.96800 21.02800 1.000 41.33808 108 ASP A N 1
ATOM 697 C CA . ASP A 1 108 ? -13.03500 -33.65500 20.10500 1.000 37.27927 108 ASP A CA 1
ATOM 698 C C . ASP A 1 108 ? -13.46700 -33.49000 18.65400 1.000 38.73772 108 ASP A C 1
ATOM 699 O O . ASP A 1 108 ? -12.62300 -33.58900 17.75700 1.000 43.04015 108 ASP A O 1
ATOM 704 N N . ASP A 1 109 ? -14.75600 -33.24500 18.40300 1.000 44.29839 109 ASP A N 1
ATOM 705 C CA . ASP A 1 109 ? -15.19700 -32.95000 17.04300 1.000 42.68208 109 ASP A CA 1
ATOM 706 C C . ASP A 1 109 ? -14.52000 -31.69900 16.50400 1.000 38.73991 109 ASP A C 1
ATOM 707 O O . ASP A 1 109 ? -14.13400 -31.64900 15.33000 1.000 43.64073 109 ASP A O 1
ATOM 712 N N . PHE A 1 110 ? -14.37100 -30.67600 17.34700 1.000 42.41497 110 PHE A N 1
ATOM 713 C CA . PHE A 1 110 ? -13.71600 -29.45300 16.90200 1.000 41.79533 110 PHE A CA 1
ATOM 714 C C . PHE A 1 110 ? -12.23800 -29.67600 16.63300 1.000 38.70457 110 PHE A C 1
ATOM 715 O O . PHE A 1 110 ? -11.67900 -29.05800 15.72000 1.000 41.82054 110 PHE A O 1
ATOM 723 N N . VAL A 1 111 ? -11.58800 -30.54100 17.41300 1.000 41.38296 111 VAL A N 1
ATOM 724 C CA . VAL A 1 111 ? -10.19100 -30.86800 17.14400 1.000 42.12421 111 VAL A CA 1
ATOM 725 C C . VAL A 1 111 ? -10.06800 -31.58900 15.81000 1.000 47.36169 111 VAL A C 1
ATOM 726 O O . VAL A 1 111 ? -9.13300 -31.34400 15.03600 1.000 44.88945 111 VAL A O 1
ATOM 730 N N . ARG A 1 112 ? -11.01500 -32.48300 15.51500 1.000 46.39314 112 ARG A N 1
ATOM 731 C CA . ARG A 1 112 ? -11.01000 -33.18500 14.23700 1.000 49.20100 112 ARG A CA 1
ATOM 732 C C . ARG A 1 112 ? -11.22400 -32.21700 13.08200 1.000 50.87440 112 ARG A C 1
ATOM 733 O O . ARG A 1 112 ? -10.56100 -32.31800 12.04300 1.000 52.94526 112 ARG A O 1
ATOM 741 N N . VAL A 1 113 ? -12.14700 -31.26800 13.25100 1.000 44.51377 113 VAL A N 1
ATOM 742 C CA . VAL A 1 113 ? -12.38200 -30.25300 12.22700 1.000 48.54038 113 VAL A CA 1
ATOM 743 C C . VAL A 1 113 ? -11.12500 -29.41900 12.00400 1.000 49.64171 113 VAL A C 1
ATOM 744 O O . VAL A 1 113 ? -10.69700 -29.20000 10.86400 1.000 49.94734 113 VAL A O 1
ATOM 748 N N . ALA A 1 114 ? -10.51000 -28.94400 13.09200 1.000 45.89636 114 ALA A N 1
ATOM 749 C CA . ALA A 1 114 ? -9.31000 -28.12500 12.95300 1.000 41.49337 114 ALA A CA 1
ATOM 750 C C . ALA A 1 114 ? -8.14700 -28.92200 12.37800 1.000 48.31491 114 ALA A C 1
ATOM 751 O O . ALA A 1 114 ? -7.31200 -28.36100 11.65800 1.000 46.29936 114 ALA A O 1
ATOM 753 N N . ARG A 1 115 ? -8.07500 -30.22200 12.67500 1.000 47.65551 115 ARG A N 1
ATOM 754 C CA . ARG A 1 115 ? -6.99600 -31.04300 12.13600 1.000 49.48588 115 ARG A CA 1
ATOM 755 C C . ARG A 1 115 ? -7.10200 -31.22800 10.62800 1.000 42.52171 115 ARG A C 1
ATOM 756 O O . ARG A 1 115 ? -6.09900 -31.55500 9.98600 1.000 43.12172 115 ARG A O 1
ATOM 764 N N . ARG A 1 116 ? -8.28400 -31.03200 10.04400 1.000 47.90145 116 ARG A N 1
ATOM 765 C CA . ARG A 1 116 ? -8.39500 -31.13100 8.59600 1.000 54.15542 116 ARG A CA 1
ATOM 766 C C . ARG A 1 116 ? -7.70100 -29.98200 7.87800 1.000 51.81688 116 ARG A C 1
ATOM 767 O O . ARG A 1 116 ? -7.36500 -30.12300 6.69800 1.000 57.96048 116 ARG A O 1
ATOM 775 N N . HIS A 1 117 ? -7.47900 -28.85400 8.55100 1.000 50.54503 117 HIS A N 1
ATOM 776 C CA . HIS A 1 117 ? -6.92300 -27.67500 7.90200 1.000 47.47036 117 HIS A CA 1
ATOM 777 C C . HIS A 1 117 ? -5.50600 -27.33700 8.33500 1.000 52.66086 117 HIS A C 1
ATOM 778 O O . HIS A 1 117 ? -4.74100 -26.80400 7.52800 1.000 54.16301 117 HIS A O 1
ATOM 785 N N . VAL A 1 118 ? -5.13700 -27.62100 9.58600 1.000 52.25456 118 VAL A N 1
ATOM 786 C CA . VAL A 1 118 ? -3.78900 -27.38100 10.08500 1.000 46.39167 118 VAL A CA 1
ATOM 787 C C . VAL A 1 118 ? -3.36200 -28.57300 10.92900 1.000 46.23849 118 VAL A C 1
ATOM 788 O O . VAL A 1 118 ? -4.18600 -29.36200 11.39600 1.000 48.37795 118 VAL A O 1
ATOM 792 N N . ASP A 1 119 ? -2.05000 -28.69800 11.11800 1.000 49.73865 119 ASP A N 1
ATOM 793 C CA . ASP A 1 119 ? -1.51100 -29.69300 12.03400 1.000 46.26875 119 ASP A CA 1
ATOM 794 C C . ASP A 1 119 ? -1.43600 -29.18600 13.46400 1.000 47.34517 119 ASP A C 1
ATOM 795 O O . ASP A 1 119 ? -1.48400 -29.98800 14.40400 1.000 45.21161 119 ASP A O 1
ATOM 800 N N . ASP A 1 120 ? -1.33300 -27.87200 13.65200 1.000 46.42227 120 ASP A N 1
ATOM 801 C CA . ASP A 1 120 ? -1.12600 -27.28400 14.97200 1.000 41.70409 120 ASP A CA 1
ATOM 802 C C . ASP A 1 120 ? -2.48700 -26.93900 15.56600 1.000 45.04483 120 ASP A C 1
ATOM 803 O O . ASP A 1 120 ? -3.00100 -25.83200 15.40300 1.000 46.25725 120 ASP A O 1
ATOM 808 N N . VAL A 1 121 ? -3.07800 -27.90600 16.26500 1.000 37.38127 121 VAL A N 1
ATOM 809 C CA . VAL A 1 121 ? -4.34800 -27.73400 16.96000 1.000 27.65322 121 VAL A CA 1
ATOM 810 C C . VAL A 1 121 ? -4.08900 -27.86800 18.45400 1.000 35.42100 121 VAL A C 1
ATOM 811 O O . VAL A 1 121 ? -3.51000 -28.86500 18.90100 1.000 35.98497 121 VAL A O 1
ATOM 815 N N . GLY A 1 122 ? -4.52000 -26.86500 19.22700 1.000 32.08893 122 GLY A N 1
ATOM 816 C CA . GLY A 1 122 ? -4.32000 -26.86800 20.65800 1.000 33.54517 122 GLY A CA 1
ATOM 817 C C . GLY A 1 122 ? -5.60700 -26.54600 21.39800 1.000 32.53661 122 GLY A C 1
ATOM 818 O O . GLY A 1 122 ? -6.61000 -26.14000 20.80400 1.000 32.21244 122 GLY A O 1
ATOM 819 N N . VAL A 1 123 ? -5.55900 -26.74100 22.71400 1.000 29.77833 123 VAL A N 1
ATOM 820 C CA . VAL A 1 123 ? -6.68800 -26.47000 23.59800 1.000 32.28033 123 VAL A CA 1
ATOM 821 C C . VAL A 1 123 ? -6.16000 -25.82700 24.87400 1.000 34.20280 123 VAL A C 1
ATOM 822 O O . VAL A 1 123 ? -5.17900 -26.30500 25.45500 1.000 34.18974 123 VAL A O 1
ATOM 826 N N . THR A 1 124 ? -6.79900 -24.73900 25.30300 1.000 34.01667 124 THR A N 1
ATOM 827 C CA . THR A 1 124 ? -6.53300 -24.12300 26.59800 1.000 35.18985 124 THR A CA 1
ATOM 828 C C . THR A 1 124 ? -7.68700 -24.46200 27.53200 1.000 30.18064 124 THR A C 1
ATOM 829 O O . THR A 1 124 ? -8.83900 -24.12500 27.24500 1.000 39.31577 124 THR A O 1
ATOM 833 N N . THR A 1 125 ? -7.37900 -25.12300 28.64600 1.000 31.95737 125 THR A N 1
ATOM 834 C CA . THR A 1 125 ? -8.39900 -25.66000 29.53400 1.000 30.74127 125 THR A CA 1
ATOM 835 C C . THR A 1 125 ? -7.97700 -25.46800 30.98300 1.000 37.70693 125 THR A C 1
ATOM 836 O O . THR A 1 125 ? -6.80500 -25.22700 31.28400 1.000 40.75150 125 THR A O 1
ATOM 840 N N . ASN A 1 126 ? -8.95400 -25.58000 31.88600 1.000 36.18304 126 ASN A N 1
ATOM 841 C CA . ASN A 1 126 ? -8.65800 -25.60200 33.31300 1.000 38.47598 126 ASN A CA 1
ATOM 842 C C . ASN A 1 126 ? -8.26700 -26.99200 33.80600 1.000 40.41849 126 ASN A C 1
ATOM 843 O O . ASN A 1 126 ? -7.80000 -27.12000 34.94200 1.000 45.73982 126 ASN A O 1
ATOM 848 N N . GLY A 1 127 ? -8.45300 -28.02800 32.98700 1.000 38.58514 127 GLY A N 1
ATOM 849 C CA . GLY A 1 127 ? -7.92000 -29.34300 33.26300 1.000 44.26147 127 GLY A CA 1
ATOM 850 C C . GLY A 1 127 ? -8.84100 -30.29500 34.00300 1.000 48.69281 127 GLY A C 1
ATOM 851 O O . GLY A 1 127 ? -8.58600 -31.50500 33.98900 1.000 56.53756 127 GLY A O 1
ATOM 852 N N . THR A 1 128 ? -9.89900 -29.79500 34.64800 1.000 44.48500 128 THR A N 1
ATOM 853 C CA . THR A 1 128 ? -10.72700 -30.67200 35.47500 1.000 52.84193 128 THR A CA 1
ATOM 854 C C . THR A 1 128 ? -11.41800 -31.75100 34.65200 1.000 57.28701 128 THR A C 1
ATOM 855 O O . THR A 1 128 ? -11.72100 -32.83000 35.17700 1.000 51.37461 128 THR A O 1
ATOM 859 N N . TYR A 1 129 ? -11.66700 -31.49000 33.36900 1.000 51.31651 129 TYR A N 1
ATOM 860 C CA . TYR A 1 129 ? -12.33900 -32.44200 32.49600 1.000 48.35943 129 TYR A CA 1
ATOM 861 C C . TYR A 1 129 ? -11.37700 -33.25500 31.64300 1.000 46.93241 129 TYR A C 1
ATOM 862 O O . TYR A 1 129 ? -11.82900 -34.03800 30.80200 1.000 49.38887 129 TYR A O 1
ATOM 871 N N . LEU A 1 130 ? -10.07000 -33.08900 31.83400 1.000 46.82160 130 LEU A N 1
ATOM 872 C CA . LEU A 1 130 ? -9.10700 -33.90400 31.09900 1.000 43.53331 130 LEU A CA 1
ATOM 873 C C . LEU A 1 130 ? -9.29200 -35.40800 31.30200 1.000 43.23947 130 LEU A C 1
ATOM 874 O O . LEU A 1 130 ? -9.18400 -36.14600 30.30700 1.000 42.86622 130 LEU A O 1
ATOM 879 N N . PRO A 1 131 ? -9.55500 -35.92900 32.51000 1.000 40.35068 131 PRO A N 1
ATOM 880 C CA . PRO A 1 131 ? -9.73900 -37.38700 32.63500 1.000 42.51680 131 PRO A CA 1
ATOM 881 C C . PRO A 1 131 ? -10.84600 -37.94600 31.75500 1.000 45.77312 131 PRO A C 1
ATOM 882 O O . PRO A 1 131 ? -10.71500 -39.06900 31.24900 1.000 45.20042 131 PRO A O 1
ATOM 886 N N . LYS A 1 132 ? -11.92600 -37.19300 31.54600 1.000 39.38554 132 LYS A N 1
ATOM 887 C CA . LYS A 1 132 ? -13.05100 -37.65300 30.74200 1.000 43.69557 132 LYS A CA 1
ATOM 888 C C . LYS A 1 132 ? -12.83100 -37.45000 29.25100 1.000 43.73102 132 LYS A C 1
ATOM 889 O O . LYS A 1 132 ? -13.39000 -38.19900 28.44300 1.000 47.03563 132 LYS A O 1
ATOM 895 N N . ARG A 1 133 ? -12.01100 -36.47100 28.86800 1.000 44.92910 133 ARG A N 1
ATOM 896 C CA . ARG A 1 133 ? -11.85900 -36.09800 27.47100 1.000 42.67079 133 ARG A CA 1
ATOM 897 C C . ARG A 1 133 ? -10.51900 -36.49500 26.86700 1.000 37.90283 133 ARG A C 1
ATOM 898 O O . ARG A 1 133 ? -10.36000 -36.37800 25.64700 1.000 39.86724 133 ARG A O 1
ATOM 906 N N . LEU A 1 134 ? -9.57200 -36.98900 27.67100 1.000 38.15505 134 LEU A N 1
ATOM 907 C CA . LEU A 1 134 ? -8.19000 -37.12600 27.21100 1.000 36.37263 134 LEU A CA 1
ATOM 908 C C . LEU A 1 134 ? -8.08500 -38.03400 25.99100 1.000 37.69969 134 LEU A C 1
ATOM 909 O O . LEU A 1 134 ? -7.53000 -37.63900 24.95800 1.000 38.80040 134 LEU A O 1
ATOM 914 N N . ASP A 1 135 ? -8.61900 -39.25300 26.08700 1.000 44.15415 135 ASP A N 1
ATOM 915 C CA . ASP A 1 135 ? -8.45800 -40.21900 25.00300 1.000 43.10294 135 ASP A CA 1
ATOM 916 C C . ASP A 1 135 ? -9.09600 -39.73000 23.70800 1.000 43.48104 135 ASP A C 1
ATOM 917 O O . ASP A 1 135 ? -8.52800 -39.90800 22.62400 1.000 43.02344 135 ASP A O 1
ATOM 922 N N . ALA A 1 136 ? -10.27600 -39.11000 23.79600 1.000 40.58387 136 ALA A N 1
ATOM 923 C CA . ALA A 1 136 ? -10.92900 -38.62700 22.58400 1.000 41.69773 136 ALA A CA 1
ATOM 924 C C . ALA A 1 136 ? -10.15100 -37.48600 21.93900 1.000 42.76569 136 ALA A C 1
ATOM 925 O O . ALA A 1 136 ? -10.16400 -37.35000 20.71000 1.000 47.77428 136 ALA A O 1
ATOM 927 N N . LEU A 1 137 ? -9.46300 -36.66800 22.73900 1.000 45.03028 137 LEU A N 1
ATOM 928 C CA . LEU A 1 137 ? -8.68600 -35.56900 22.17000 1.000 43.89340 137 LEU A CA 1
ATOM 929 C C . LEU A 1 137 ? -7.45800 -36.08100 21.42800 1.000 38.77288 137 LEU A C 1
ATOM 930 O O . LEU A 1 137 ? -7.08000 -35.52700 20.38900 1.000 39.90775 137 LEU A O 1
ATOM 935 N N . VAL A 1 138 ? -6.81800 -37.13400 21.94300 1.000 41.42524 138 VAL A N 1
ATOM 936 C CA . VAL A 1 138 ? -5.66100 -37.69800 21.25200 1.000 46.57299 138 VAL A CA 1
ATOM 937 C C . VAL A 1 138 ? -6.10100 -38.42900 19.98800 1.000 46.19573 138 VAL A C 1
ATOM 938 O O . VAL A 1 138 ? -5.42700 -38.36500 18.95300 1.000 42.67771 138 VAL A O 1
ATOM 942 N N . ASP A 1 139 ? -7.23200 -39.13900 20.05300 1.000 45.29804 139 ASP A N 1
ATOM 943 C CA . ASP A 1 139 ? -7.78500 -39.77100 18.85800 1.000 44.92420 139 ASP A CA 1
ATOM 944 C C . ASP A 1 139 ? -8.08400 -38.74000 17.77800 1.000 53.99473 139 ASP A C 1
ATOM 945 O O . ASP A 1 139 ? -7.92200 -39.01600 16.58300 1.000 48.50336 139 ASP A O 1
ATOM 950 N N . ALA A 1 140 ? -8.52200 -37.54500 18.17600 1.000 54.45721 140 ALA A N 1
ATOM 951 C CA . ALA A 1 140 ? -8.76000 -36.47100 17.22200 1.000 45.46519 140 ALA A CA 1
ATOM 952 C C . ALA A 1 140 ? -7.47200 -35.81800 16.74000 1.000 44.62724 140 ALA A C 1
ATOM 953 O O . ALA A 1 140 ? -7.52800 -34.96300 15.85000 1.000 51.55448 140 ALA A O 1
ATOM 955 N N . GLY A 1 141 ? -6.32700 -36.19300 17.30400 1.000 47.23716 141 GLY A N 1
ATOM 956 C CA . GLY A 1 141 ? -5.05900 -35.65600 16.85500 1.000 50.31781 141 GLY A CA 1
ATOM 957 C C . GLY A 1 141 ? -4.68100 -34.31600 17.44500 1.000 44.51691 141 GLY A C 1
ATOM 958 O O . GLY A 1 141 ? -4.02600 -33.51800 16.77000 1.000 40.52695 141 GLY A O 1
ATOM 959 N N . LEU A 1 142 ? -5.07400 -34.04400 18.68900 1.000 45.03906 142 LEU A N 1
ATOM 960 C CA . LEU A 1 142 ? -4.71900 -32.78500 19.33300 1.000 38.24234 142 LEU A CA 1
ATOM 961 C C . LEU A 1 142 ? -3.21100 -32.70400 19.54100 1.000 40.20579 142 LEU A C 1
ATOM 962 O O . LEU A 1 142 ? -2.58300 -33.66600 19.99300 1.000 41.03478 142 LEU A O 1
ATOM 967 N N . ALA A 1 143 ? -2.62900 -31.55100 19.21600 1.000 42.92750 143 ALA A N 1
ATOM 968 C CA . ALA A 1 143 ? -1.18400 -31.37900 19.28800 1.000 40.06054 143 ALA A CA 1
ATOM 969 C C . ALA A 1 143 ? -0.71200 -30.72900 20.57900 1.000 37.61959 143 ALA A C 1
ATOM 970 O O . ALA A 1 143 ? 0.39600 -31.02700 21.03600 1.000 37.20970 143 ALA A O 1
ATOM 972 N N . ARG A 1 144 ? -1.51500 -29.84800 21.17200 1.000 35.10926 144 ARG A N 1
ATOM 973 C CA . ARG A 1 144 ? -1.10800 -29.09000 22.34400 1.000 36.41749 144 ARG A CA 1
ATOM 974 C C . ARG A 1 144 ? -2.22000 -29.08800 23.38200 1.000 34.55717 144 ARG A C 1
ATOM 975 O O . ARG A 1 144 ? -3.40900 -29.10500 23.04900 1.000 35.47856 144 ARG A O 1
ATOM 983 N N . ILE A 1 145 ? -1.82100 -29.05700 24.65100 1.000 32.81815 145 ILE A N 1
ATOM 984 C CA . ILE A 1 145 ? -2.73800 -28.82100 25.76000 1.000 33.98145 145 ILE A CA 1
ATOM 985 C C . ILE A 1 145 ? -2.10700 -27.77300 26.66300 1.000 37.23941 145 ILE A C 1
ATOM 986 O O . ILE A 1 145 ? -0.97500 -27.95200 27.12700 1.000 33.44690 145 ILE A O 1
ATOM 991 N N . HIS A 1 146 ? -2.82300 -26.67600 26.89200 1.000 35.99593 146 HIS A N 1
ATOM 992 C CA . HIS A 1 146 ? -2.41200 -25.64100 27.83200 1.000 32.79211 146 HIS A CA 1
ATOM 993 C C . HIS A 1 146 ? -3.39400 -25.63600 28.99300 1.000 29.67848 146 HIS A C 1
ATOM 994 O O . HIS A 1 146 ? -4.59500 -25.42300 28.79400 1.000 31.41752 146 HIS A O 1
ATOM 1001 N N . VAL A 1 147 ? -2.88200 -25.87000 30.19600 1.000 31.80004 147 VAL A N 1
ATOM 1002 C CA . VAL A 1 147 ? -3.69300 -25.94800 31.40400 1.000 30.41080 147 VAL A CA 1
ATOM 1003 C C . VAL A 1 147 ? -3.46500 -24.68000 32.21300 1.000 33.98101 147 VAL A C 1
ATOM 1004 O O . VAL A 1 147 ? -2.32900 -24.37000 32.59300 1.000 35.36854 147 VAL A O 1
ATOM 1008 N N . SER A 1 148 ? -4.54600 -23.94700 32.47100 1.000 40.51567 148 SER A N 1
ATOM 1009 C CA . SER A 1 148 ? -4.50500 -22.76400 33.32500 1.000 38.06067 148 SER A CA 1
ATOM 1010 C C . SER A 1 148 ? -4.58700 -23.21000 34.78000 1.000 33.91856 148 SER A C 1
ATOM 1011 O O . SER A 1 148 ? -5.64100 -23.65700 35.24200 1.000 39.11284 148 SER A O 1
ATOM 1014 N N . LEU A 1 149 ? -3.48000 -23.09300 35.50700 1.000 32.90003 149 LEU A N 1
ATOM 1015 C CA . LEU A 1 149 ? -3.44500 -23.53900 36.89000 1.000 36.55653 149 LEU A CA 1
ATOM 1016 C C . LEU A 1 149 ? -4.02400 -22.48200 37.82200 1.000 35.03127 149 LEU A C 1
ATOM 1017 O O . LEU A 1 149 ? -4.02000 -21.28300 37.52300 1.000 39.61762 149 LEU A O 1
ATOM 1022 N N . GLN A 1 150 ? -4.52800 -22.94400 38.96200 1.000 37.95043 150 GLN A N 1
ATOM 10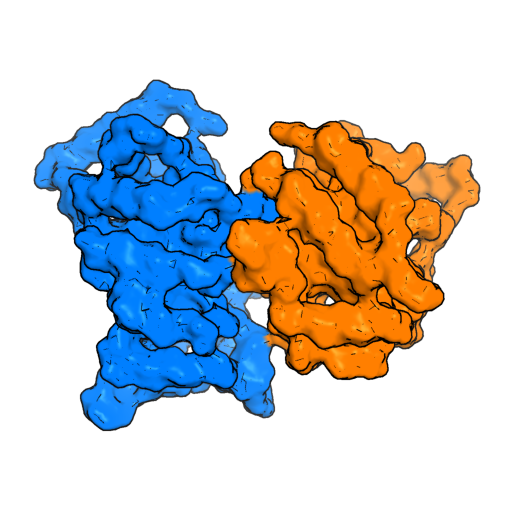23 C CA . GLN A 1 150 ? -4.95600 -22.08000 40.05100 1.000 40.33138 150 GLN A CA 1
ATOM 1024 C C . GLN A 1 150 ? -4.17600 -22.44100 41.30800 1.000 37.67506 150 GLN A C 1
ATOM 1025 O O . GLN A 1 150 ? -3.78500 -23.59600 41.50400 1.000 39.23372 150 GLN A O 1
ATOM 1031 N N . THR A 1 151 ? -3.95900 -21.44100 42.16500 1.000 38.31116 151 THR A N 1
ATOM 1032 C CA . THR A 1 151 ? -3.13500 -21.64100 43.35500 1.000 33.32462 151 THR A CA 1
ATOM 1033 C C . THR A 1 151 ? -3.76100 -22.64700 44.31700 1.000 36.03224 151 THR A C 1
ATOM 1034 O O . THR A 1 151 ? -3.06200 -23.51000 44.86200 1.000 35.82983 151 THR A O 1
ATOM 1038 N N . GLU A 1 152 ? -5.07500 -22.56200 44.53700 1.000 34.27709 152 GLU A N 1
ATOM 1039 C CA . GLU A 1 152 ? -5.70400 -23.41200 45.54800 1.000 37.24107 152 GLU A CA 1
ATOM 1040 C C . GLU A 1 152 ? -5.57900 -24.90300 45.24600 1.000 37.14612 152 GLU A C 1
ATOM 1041 O O . GLU A 1 152 ? -5.20200 -25.66000 46.15900 1.000 35.57133 152 GLU A O 1
ATOM 1047 N N . PRO A 1 153 ? -5.86300 -25.39900 44.03400 1.000 32.73473 153 PRO A N 1
ATOM 1048 C CA . PRO A 1 153 ? -5.66500 -26.83700 43.79200 1.000 30.72280 153 PRO A CA 1
ATOM 1049 C C . PRO A 1 153 ? -4.22100 -27.28100 43.94500 1.000 37.86227 153 PRO A C 1
ATOM 1050 O O . PRO A 1 153 ? -3.97600 -28.43100 44.33000 1.000 39.47437 153 PRO A O 1
ATOM 1054 N N . LEU A 1 154 ? -3.25400 -26.40500 43.66000 1.000 33.01408 154 LEU A N 1
ATOM 1055 C CA . LEU A 1 154 ? -1.85500 -26.77600 43.84500 1.000 35.62128 154 LEU A CA 1
ATOM 1056 C C . LEU A 1 154 ? -1.51900 -26.93600 45.32400 1.000 35.90512 154 LEU A C 1
ATOM 1057 O O . LEU A 1 154 ? -0.75500 -27.83400 45.70000 1.000 37.28923 154 LEU A O 1
ATOM 1062 N N . GLU A 1 155 ? -2.08700 -26.08200 46.17800 1.000 35.72043 155 GLU A N 1
ATOM 1063 C CA . GLU A 1 155 ? -1.87700 -26.21900 47.61700 1.000 36.95069 155 GLU A CA 1
ATOM 1064 C C . GLU A 1 155 ? -2.50200 -27.50500 48.13900 1.000 42.21613 155 GLU A C 1
ATOM 1065 O O . GLU A 1 155 ? -1.87900 -28.24500 48.91100 1.000 38.08123 155 GLU A O 1
ATOM 1071 N N . GLU A 1 156 ? -3.73400 -27.79000 47.72000 1.000 35.95581 156 GLU A N 1
ATOM 1072 C CA . GLU A 1 156 ? -4.41300 -28.99400 48.18200 1.000 39.00542 156 GLU A CA 1
ATOM 1073 C C . GLU A 1 156 ? -3.72800 -30.25300 47.66400 1.000 39.65754 156 GLU A C 1
ATOM 1074 O O . GLU A 1 156 ? -3.64800 -31.25900 48.37900 1.000 39.23453 156 GLU A O 1
ATOM 1080 N N . ALA A 1 157 ? -3.22300 -30.22000 46.42800 1.000 35.45107 157 ALA A N 1
ATOM 1081 C CA . ALA A 1 157 ? -2.56900 -31.40200 45.87600 1.000 35.81028 157 ALA A CA 1
ATOM 1082 C C . ALA A 1 157 ? -1.25600 -31.70100 46.58400 1.000 34.07965 157 ALA A C 1
ATOM 1083 O O . ALA A 1 157 ? -0.82900 -32.85900 46.63500 1.000 37.27064 157 ALA A O 1
ATOM 1085 N N . GLY A 1 158 ? -0.60300 -30.67900 47.13100 1.000 35.52488 158 GLY A N 1
ATOM 1086 C CA . GLY A 1 158 ? 0.61900 -30.85700 47.88300 1.000 38.02529 158 GLY A CA 1
ATOM 1087 C C . GLY A 1 158 ? 0.35300 -31.07400 49.36000 1.000 42.02979 158 GLY A C 1
ATOM 1088 O O . GLY A 1 158 ? -0.78000 -31.26700 49.80500 1.000 46.38141 158 GLY A O 1
ATOM 1089 N N . GLU A 1 159 ? 1.43600 -31.04100 50.13100 1.000 37.29773 159 GLU A N 1
ATOM 1090 C CA . GLU A 1 159 ? 1.37000 -31.19100 51.57700 1.000 49.39063 159 GLU A CA 1
ATOM 1091 C C . GLU A 1 159 ? 2.40700 -30.27800 52.21000 1.000 58.37396 159 GLU A C 1
ATOM 1092 O O . GLU A 1 159 ? 3.36800 -29.85600 51.56300 1.000 54.01939 159 GLU A O 1
ATOM 1098 N N . ASN A 1 160 ? 2.19500 -29.97300 53.49100 1.000 61.57442 160 ASN A N 1
ATOM 1099 C CA . ASN A 1 160 ? 3.10100 -29.14400 54.28500 1.000 67.14585 160 ASN A CA 1
ATOM 1100 C C . ASN A 1 160 ? 3.29000 -27.74900 53.68900 1.000 58.48379 160 ASN A C 1
ATOM 1101 O O . ASN A 1 160 ? 4.30300 -27.09100 53.94800 1.000 65.86290 160 ASN A O 1
ATOM 1106 N N . GLY A 1 161 ? 2.33100 -27.27900 52.89000 1.000 58.14544 161 GLY A N 1
ATOM 1107 C CA . GLY A 1 161 ? 2.41400 -25.98200 52.25900 1.000 49.98254 161 GLY A CA 1
ATOM 1108 C C . GLY A 1 161 ? 2.99700 -25.98100 50.86000 1.000 54.73942 161 GLY A C 1
ATOM 1109 O O . GLY A 1 161 ? 2.73200 -25.04500 50.09600 1.000 53.85930 161 GLY A O 1
ATOM 1110 N N . ALA A 1 162 ? 3.78100 -26.99500 50.50400 1.000 53.10184 162 ALA A N 1
ATOM 1111 C CA . ALA A 1 162 ? 4.35700 -27.07800 49.17100 1.000 43.00945 162 ALA A CA 1
ATOM 1112 C C . ALA A 1 162 ? 3.27600 -27.35400 48.12600 1.000 43.90486 162 ALA A C 1
ATOM 1113 O O . ALA A 1 162 ? 2.20200 -27.88100 48.42500 1.000 46.68679 162 ALA A O 1
ATOM 1115 N N . TRP A 1 163 ? 3.58000 -26.98800 46.88300 1.000 40.73838 163 TRP A N 1
ATOM 1116 C CA . TRP A 1 163 ? 2.66600 -27.18400 45.76700 1.000 39.13492 163 TRP A CA 1
ATOM 1117 C C . TRP A 1 163 ? 2.86400 -28.55800 45.14300 1.000 38.11288 163 TRP A C 1
ATOM 1118 O O . TRP A 1 163 ? 3.97700 -29.08900 45.09800 1.000 39.60290 163 TRP A O 1
ATOM 1129 N N . GLY A 1 164 ? 1.76400 -29.12900 44.64800 1.000 34.10548 164 GLY A N 1
ATOM 1130 C CA . GLY A 1 164 ? 1.81300 -30.41000 43.97900 1.000 34.86255 164 GLY A CA 1
ATOM 1131 C C . GLY A 1 164 ? 0.94200 -30.40300 42.74000 1.000 34.08443 164 GLY A C 1
ATOM 1132 O O . GLY A 1 164 ? 0.16400 -29.47600 42.50800 1.000 35.26392 164 GLY A O 1
ATOM 1133 N N . ILE A 1 165 ? 1.08900 -31.45500 41.94200 1.000 31.09923 165 ILE A N 1
ATOM 1134 C CA . ILE A 1 165 ? 0.28000 -31.60800 40.73600 1.000 35.51449 165 ILE A CA 1
ATOM 1135 C C . ILE A 1 165 ? -1.03000 -32.28700 41.11800 1.000 35.76459 165 ILE A C 1
ATOM 1136 O O . ILE A 1 165 ? -1.01200 -33.33900 41.77300 1.000 38.39433 165 ILE A O 1
ATOM 1141 N N . PRO A 1 166 ? -2.18000 -31.72100 40.75000 1.000 37.41279 166 PRO A N 1
ATOM 1142 C CA . PRO A 1 166 ? -3.46000 -32.36500 41.07800 1.000 37.65135 166 PRO A CA 1
ATOM 1143 C C . PRO A 1 166 ? -3.57100 -33.75000 40.45600 1.000 37.52158 166 PRO A C 1
ATOM 1144 O O . PRO A 1 166 ? -3.01500 -34.02200 39.39000 1.000 40.88442 166 PRO A O 1
ATOM 1148 N N . ASP A 1 167 ? -4.30800 -34.62900 41.14600 1.000 44.76519 167 ASP A N 1
ATOM 1149 C CA . ASP A 1 167 ? -4.44500 -36.01800 40.70600 1.000 49.97520 167 ASP A CA 1
ATOM 1150 C C . ASP A 1 167 ? -4.95300 -36.10200 39.27100 1.000 44.24510 167 ASP A C 1
ATOM 1151 O O . ASP A 1 167 ? -4.38800 -36.82300 38.44000 1.000 37.35815 167 ASP A O 1
ATOM 1156 N N . TRP A 1 168 ? -6.01600 -35.36000 38.95800 1.000 44.17642 168 TRP A N 1
ATOM 1157 C CA . TRP A 1 168 ? -6.63700 -35.40600 37.63800 1.000 41.79117 168 TRP A CA 1
ATOM 1158 C C . TRP A 1 168 ? -5.75800 -34.83200 36.52500 1.000 41.51287 168 TRP A C 1
ATOM 1159 O O . TRP A 1 168 ? -6.22000 -34.77400 35.38000 1.000 47.08689 168 TRP A O 1
ATOM 1170 N N . LEU A 1 169 ? -4.52100 -34.41600 36.80800 1.000 36.14271 169 LEU A N 1
ATOM 1171 C CA . LEU A 1 169 ? -3.60300 -33.98500 35.76000 1.000 38.08738 169 LEU A CA 1
ATOM 1172 C C . LEU A 1 169 ? -2.48900 -34.97900 35.46700 1.000 33.22556 169 LEU A C 1
ATOM 1173 O O . LEU A 1 169 ? -1.87000 -34.88600 34.40300 1.000 33.71060 169 LEU A O 1
ATOM 1178 N N . LEU A 1 170 ? -2.22500 -35.92400 36.36900 1.000 35.17888 170 LEU A N 1
ATOM 1179 C CA . LEU A 1 170 ? -1.09400 -36.83000 36.18200 1.000 35.00250 170 LEU A CA 1
ATOM 1180 C C . LEU A 1 170 ? -1.18100 -37.68400 34.92000 1.000 35.58847 170 LEU A C 1
ATOM 1181 O O . LEU A 1 170 ? -0.14800 -37.82400 34.24200 1.000 41.12689 170 LEU A O 1
ATOM 1186 N N . PRO A 1 171 ? -2.32000 -38.28800 34.55200 1.000 39.68731 171 PRO A N 1
ATOM 1187 C CA . PRO A 1 171 ? -2.34800 -39.03900 33.28300 1.000 35.30751 171 PRO A CA 1
ATOM 1188 C C . PRO A 1 171 ? -2.09300 -38.17300 32.06100 1.000 35.51612 171 PRO A C 1
ATOM 1189 O O . PRO A 1 171 ? -1.50300 -38.65400 31.08500 1.000 38.77127 171 PRO A O 1
ATOM 1193 N N . THR A 1 172 ? -2.52000 -36.90800 32.07800 1.000 34.76048 172 THR A N 1
ATOM 1194 C CA . THR A 1 172 ? -2.20800 -36.01300 30.96700 1.000 39.96818 172 THR A CA 1
ATOM 1195 C C . THR A 1 172 ? -0.71800 -35.69500 30.92500 1.000 32.91127 172 THR A C 1
ATOM 1196 O O . THR A 1 172 ? -0.12800 -35.58500 29.84300 1.000 34.86795 172 THR A O 1
ATOM 1200 N N . VAL A 1 173 ? -0.09200 -35.56000 32.09400 1.000 31.08027 173 VAL A N 1
ATOM 1201 C CA . VAL A 1 173 ? 1.33800 -35.27400 32.15000 1.000 31.74931 173 VAL A CA 1
ATOM 1202 C C . VAL A 1 173 ? 2.13900 -36.43900 31.58200 1.000 33.07072 173 VAL A C 1
ATOM 1203 O O . VAL A 1 173 ? 3.06400 -36.24800 30.78300 1.000 37.11733 173 VAL A O 1
ATOM 1207 N N . GLU A 1 174 ? 1.79400 -37.66700 31.98000 1.000 38.38292 174 GLU A N 1
ATOM 1208 C CA . GLU A 1 174 ? 2.53600 -38.82800 31.49700 1.000 40.15662 174 GLU A CA 1
ATOM 1209 C C . GLU A 1 174 ? 2.29900 -39.06100 30.00900 1.000 37.79722 174 GLU A C 1
ATOM 1210 O O . GLU A 1 174 ? 3.24000 -39.37200 29.27000 1.000 44.10796 174 GLU A O 1
ATOM 1216 N N . ARG A 1 175 ? 1.05200 -38.91600 29.55100 1.000 37.20562 175 ARG A N 1
ATOM 1217 C CA . ARG A 1 175 ? 0.76500 -39.07600 28.12800 1.000 37.53627 175 ARG A CA 1
ATOM 1218 C C . ARG A 1 175 ? 1.51500 -38.04800 27.29000 1.000 42.63715 175 ARG A C 1
ATOM 1219 O O . ARG A 1 175 ? 1.95600 -38.35600 26.17700 1.000 42.87793 175 ARG A O 1
ATOM 1227 N N . ALA A 1 176 ? 1.67700 -36.82800 27.80900 1.000 38.58959 176 ALA A N 1
ATOM 1228 C CA . ALA A 1 176 ? 2.41400 -35.80700 27.07200 1.000 37.87788 176 ALA A CA 1
ATOM 1229 C C . ALA A 1 176 ? 3.90500 -36.11200 27.05000 1.000 43.29659 176 ALA A C 1
ATOM 1230 O O . ALA A 1 176 ? 4.56900 -35.92300 26.02300 1.000 38.53030 176 ALA A O 1
ATOM 1232 N N . ARG A 1 177 ? 4.44800 -36.58000 28.17900 1.000 35.14935 177 ARG A N 1
ATOM 1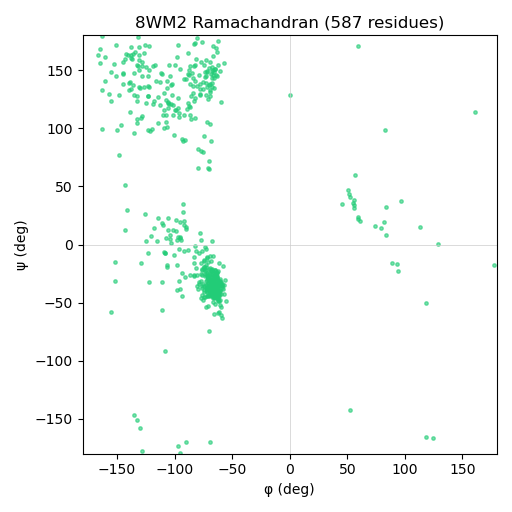233 C CA . ARG A 1 177 ? 5.85900 -36.94800 28.22500 1.000 44.51262 177 ARG A CA 1
ATOM 1234 C C . ARG A 1 177 ? 6.17500 -38.05900 27.23600 1.000 47.19974 177 ARG A C 1
ATOM 1235 O O . ARG A 1 177 ? 7.29600 -38.12900 26.72400 1.000 45.14165 177 ARG A O 1
ATOM 1243 N N . SER A 1 178 ? 5.20000 -38.92200 26.94200 1.000 43.20922 178 SER A N 1
ATOM 1244 C CA . SER A 1 178 ? 5.36400 -40.01300 25.98800 1.000 38.53928 178 SER A CA 1
ATOM 1245 C C . SER A 1 178 ? 5.27500 -39.55700 24.53500 1.000 44.28221 178 SER A C 1
ATOM 1246 O O . SER A 1 178 ? 5.20200 -40.40700 23.64000 1.000 43.70822 178 SER A O 1
ATOM 1249 N N . GLY A 1 179 ? 5.26600 -38.25000 24.28200 1.000 45.41921 179 GLY A N 1
ATOM 1250 C CA . GLY A 1 179 ? 5.25200 -37.73200 22.92900 1.000 42.16238 179 GLY A CA 1
ATOM 1251 C C . GLY A 1 179 ? 3.89500 -37.65500 22.26900 1.000 43.88591 179 GLY A C 1
ATOM 1252 O O . GLY A 1 179 ? 3.82700 -37.36000 21.07000 1.000 49.39466 179 GLY A O 1
ATOM 1253 N N . ALA A 1 180 ? 2.80900 -37.90500 23.00400 1.000 38.33608 180 ALA A N 1
ATOM 1254 C CA . ALA A 1 180 ? 1.48600 -37.87200 22.38700 1.000 44.47174 180 ALA A CA 1
ATOM 1255 C C . ALA A 1 180 ? 1.08200 -36.45200 22.00800 1.000 45.02206 180 ALA A C 1
ATOM 1256 O O . ALA A 1 180 ? 0.47400 -36.23600 20.95300 1.000 51.69959 180 ALA A O 1
ATOM 1258 N N . PHE A 1 181 ? 1.40900 -35.47600 22.85000 1.000 37.53757 181 PHE A N 1
ATOM 1259 C CA . PHE A 1 181 ? 1.08800 -34.08300 22.57000 1.000 39.22233 181 PHE A CA 1
ATOM 1260 C C . PHE A 1 181 ? 1.97100 -33.19000 23.42700 1.000 38.18191 181 PHE A C 1
ATOM 1261 O O . PHE A 1 181 ? 2.54100 -33.62800 24.43000 1.000 38.89087 181 PHE A O 1
ATOM 1269 N N . SER A 1 182 ? 2.07200 -31.92800 23.01800 1.000 37.67577 182 SER A N 1
ATOM 1270 C CA . SER A 1 182 ? 2.78400 -30.93100 23.80300 1.000 29.85105 182 SER A CA 1
ATOM 1271 C C . SER A 1 182 ? 1.90000 -30.41500 24.92900 1.000 34.13941 182 SER A C 1
ATOM 1272 O O . SER A 1 182 ? 0.71400 -30.13400 24.72900 1.000 38.97568 182 SER A O 1
ATOM 1275 N N . LEU A 1 183 ? 2.48400 -30.28500 26.11700 1.000 30.74240 183 LEU A N 1
ATOM 1276 C CA . LEU A 1 183 ? 1.75500 -29.86700 27.30600 1.000 32.56699 183 LEU A CA 1
ATOM 1277 C C . LEU A 1 183 ? 2.45500 -28.68400 27.95600 1.000 35.34051 183 LEU A C 1
ATOM 1278 O O . LEU A 1 183 ? 3.68000 -28.68000 28.10800 1.000 34.57271 183 LEU A O 1
ATOM 1283 N N . ARG A 1 184 ? 1.66900 -27.68200 28.34500 1.000 36.57644 184 ARG A N 1
ATOM 1284 C CA . ARG A 1 184 ? 2.20100 -26.50300 29.01100 1.000 30.41885 184 ARG A CA 1
ATOM 1285 C C . ARG A 1 184 ? 1.27700 -26.10000 30.15000 1.000 31.74038 184 ARG A C 1
ATOM 1286 O O . ARG A 1 184 ? 0.05100 -26.16100 30.01400 1.000 32.79648 184 ARG A O 1
ATOM 1294 N N . PHE A 1 185 ? 1.86700 -25.68900 31.27000 1.000 28.07607 185 PHE A N 1
ATOM 1295 C CA . PHE A 1 185 ? 1.12100 -25.18200 32.41600 1.000 32.44305 185 PHE A CA 1
ATOM 1296 C C . PHE A 1 185 ? 1.29200 -23.67300 32.51500 1.000 33.86848 185 PHE A C 1
ATOM 1297 O O . PHE A 1 185 ? 2.41100 -23.16100 32.39300 1.000 30.34082 185 PHE A O 1
ATOM 1305 N N . ASN A 1 186 ? 0.18400 -22.96900 32.73500 1.000 31.07511 186 ASN A N 1
ATOM 1306 C CA . ASN A 1 186 ? 0.19600 -21.53700 33.02100 1.000 33.03443 186 ASN A CA 1
ATOM 1307 C C . ASN A 1 186 ? 0.14700 -21.36900 34.53700 1.000 34.18829 186 ASN A C 1
ATOM 1308 O O . ASN A 1 186 ? -0.87700 -21.65500 35.16700 1.000 35.03808 186 ASN A O 1
ATOM 1313 N N . LEU A 1 187 ? 1.25400 -20.91500 35.12100 1.000 33.02006 187 LEU A N 1
ATOM 1314 C CA . LEU A 1 187 ? 1.42500 -20.93100 36.57000 1.000 32.89751 187 LEU A CA 1
ATOM 1315 C C . LEU A 1 187 ? 1.33500 -19.52700 37.14800 1.000 37.12151 187 LEU A C 1
ATOM 1316 O O . LEU A 1 187 ? 2.28600 -18.74200 37.00300 1.000 36.90147 187 LEU A O 1
ATOM 1321 N N . PRO A 1 188 ? 0.23800 -19.16300 37.80900 1.000 38.18760 188 PRO A N 1
ATOM 1322 C CA . PRO A 1 188 ? 0.19200 -17.86800 38.49800 1.000 38.57590 188 PRO A CA 1
ATOM 1323 C C . PRO A 1 188 ? 1.06700 -17.89800 39.74200 1.000 35.38875 188 PRO A C 1
ATOM 1324 O O . PRO A 1 188 ? 1.04700 -18.86400 40.50700 1.000 36.97652 188 PRO A O 1
ATOM 1328 N N . VAL A 1 189 ? 1.84900 -16.84400 39.93100 1.000 37.68350 189 VAL A N 1
ATOM 1329 C CA . VAL A 1 189 ? 2.75400 -16.72400 41.06500 1.000 41.87644 189 VAL A CA 1
ATOM 1330 C C . VAL A 1 189 ? 2.41500 -15.44400 41.81800 1.000 42.30542 189 VAL A C 1
ATOM 1331 O O . VAL A 1 189 ? 2.83500 -14.35400 41.43200 1.000 49.32752 189 VAL A O 1
ATOM 1335 N N . PRO A 1 190 ? 1.65000 -15.53700 42.90400 1.000 48.42304 190 PRO A N 1
ATOM 1336 C CA . PRO A 1 190 ? 1.45900 -14.36600 43.76800 1.000 47.30947 190 PRO A CA 1
ATOM 1337 C C . PRO A 1 190 ? 2.77800 -13.93100 44.39000 1.000 51.00539 190 PRO A C 1
ATOM 1338 O O . PRO A 1 190 ? 3.77800 -14.65500 44.38300 1.000 48.63468 190 PRO A O 1
ATOM 1342 N N . ALA A 1 191 ? 2.76900 -12.71500 44.94400 1.000 53.03705 191 ALA A N 1
ATOM 1343 C CA . ALA A 1 191 ? 4.00700 -12.10900 45.42700 1.000 50.50196 191 ALA A CA 1
ATOM 1344 C C . ALA A 1 191 ? 4.61300 -12.90400 46.57800 1.000 52.34827 191 ALA A C 1
ATOM 1345 O O . ALA A 1 191 ? 5.84100 -13.01100 46.68900 1.000 43.85912 191 ALA A O 1
ATOM 1347 N N . ASP A 1 192 ? 3.77200 -13.47000 47.44200 1.000 45.26500 192 ASP A N 1
ATOM 1348 C CA . ASP A 1 192 ? 4.23400 -14.21100 48.60600 1.000 52.43966 192 ASP A CA 1
ATOM 1349 C C . ASP A 1 192 ? 4.39700 -15.70600 48.33400 1.000 55.63263 192 ASP A C 1
ATOM 1350 O O . ASP A 1 192 ? 4.48300 -16.49100 49.28500 1.000 53.51458 192 ASP A O 1
ATOM 1355 N N . CYS A 1 193 ? 4.45300 -16.11500 47.06300 1.000 47.35266 193 CYS A N 1
ATOM 1356 C CA . CYS A 1 193 ? 4.56600 -17.52500 46.70500 1.000 48.03661 193 CYS A CA 1
ATOM 1357 C C . CYS A 1 193 ? 5.75100 -17.77900 45.78200 1.000 50.17708 193 CYS A C 1
ATOM 1358 O O . CYS A 1 193 ? 5.74800 -18.74300 45.01200 1.000 52.42913 193 CYS A O 1
ATOM 1361 N N . LEU A 1 194 ? 6.77300 -16.92500 45.84700 1.000 51.86178 194 LEU A N 1
ATOM 1362 C CA . LEU A 1 194 ? 7.94000 -17.11600 44.99500 1.000 45.80103 194 LEU A CA 1
ATOM 1363 C C . LEU A 1 194 ? 8.72000 -18.36700 45.37800 1.000 48.32762 194 LEU A C 1
ATOM 1364 O O . LEU A 1 194 ? 9.27700 -19.04100 44.50200 1.000 43.60568 194 LEU A O 1
ATOM 1369 N N . ASP A 1 195 ? 8.76900 -18.70200 46.66800 1.000 48.76764 195 ASP A N 1
ATOM 1370 C CA . ASP A 1 195 ? 9.50900 -19.89000 47.07800 1.000 49.54676 195 ASP A CA 1
ATOM 1371 C C . ASP A 1 195 ? 8.74100 -21.16900 46.76500 1.000 49.75491 195 ASP A C 1
ATOM 1372 O O . ASP A 1 195 ? 9.34800 -22.18500 46.41000 1.000 44.22975 195 ASP A O 1
ATOM 1377 N N . ARG A 1 196 ? 7.41300 -21.14900 46.88500 1.000 41.66979 196 ARG A N 1
ATOM 1378 C CA . ARG A 1 196 ? 6.64500 -22.33800 46.53000 1.000 47.32111 196 ARG A CA 1
ATOM 1379 C C . ARG A 1 196 ? 6.69900 -22.60200 45.03300 1.000 46.11430 196 ARG A C 1
ATOM 1380 O O . ARG A 1 196 ? 6.85600 -23.75200 44.60500 1.000 45.16127 196 ARG A O 1
ATOM 1388 N N . ALA A 1 197 ? 6.58000 -21.55000 44.22100 1.000 40.04732 197 ALA A N 1
ATOM 1389 C CA . ALA A 1 197 ? 6.67000 -21.72300 42.77600 1.000 39.58370 197 ALA A CA 1
ATOM 1390 C C . ALA A 1 197 ? 8.05500 -22.19300 42.35300 1.000 40.81672 197 ALA A C 1
ATOM 1391 O O . ALA A 1 197 ? 8.17900 -22.96100 41.39200 1.000 44.71246 197 ALA A O 1
ATOM 1393 N N . ASP A 1 198 ? 9.10100 -21.74800 43.05400 1.000 41.20492 198 ASP A N 1
ATOM 1394 C CA . ASP A 1 198 ? 10.46300 -22.13600 42.69900 1.000 41.04294 198 ASP A CA 1
ATOM 1395 C C . ASP A 1 198 ? 10.64300 -23.64800 42.78600 1.000 33.97524 198 ASP A C 1
ATOM 1396 O O . ASP A 1 198 ? 11.09500 -24.28800 41.82900 1.000 34.10644 198 ASP A O 1
ATOM 1401 N N . ALA A 1 199 ? 10.28000 -24.24000 43.92700 1.000 37.03413 199 ALA A N 1
ATOM 1402 C CA . ALA A 1 199 ? 10.36100 -25.69000 44.06200 1.000 33.64651 199 ALA A CA 1
ATOM 1403 C C . ALA A 1 199 ? 9.36100 -26.40200 43.15700 1.000 37.78661 199 ALA A C 1
ATOM 1404 O O . ALA A 1 199 ? 9.65800 -27.49000 42.64900 1.000 43.04505 199 ALA A O 1
ATOM 1406 N N . PHE A 1 200 ? 8.18100 -25.81200 42.93800 1.000 34.29988 200 PHE A N 1
ATOM 1407 C CA . PHE A 1 200 ? 7.17000 -26.47700 42.12000 1.000 36.44116 200 PHE A CA 1
ATOM 1408 C C . PHE A 1 200 ? 7.60300 -26.58900 40.66300 1.000 38.43982 200 PHE A C 1
ATOM 1409 O O . PHE A 1 200 ? 7.21500 -27.54100 39.97700 1.000 39.97476 200 PHE A O 1
ATOM 1417 N N . LEU A 1 201 ? 8.41200 -25.64200 40.18000 1.000 34.65795 201 LEU A N 1
ATOM 1418 C CA . LEU A 1 201 ? 8.89200 -25.70800 38.80300 1.000 32.99742 201 LEU A CA 1
ATOM 1419 C C . LEU A 1 201 ? 9.75400 -26.94200 38.56300 1.000 36.65617 201 LEU A C 1
ATOM 1420 O O . LEU A 1 201 ? 9.81200 -27.44500 37.43500 1.000 35.17467 201 LEU A O 1
ATOM 1425 N N . ASP A 1 202 ? 10.42600 -27.44800 39.60200 1.000 40.68218 202 ASP A N 1
ATOM 1426 C CA . ASP A 1 202 ? 11.23800 -28.65200 39.43100 1.000 36.97226 202 ASP A CA 1
ATOM 1427 C C . ASP A 1 202 ? 10.37200 -29.87100 39.13300 1.000 34.15346 202 ASP A C 1
ATOM 1428 O O . ASP A 1 202 ? 10.75500 -30.72900 38.32900 1.000 38.77087 202 ASP A O 1
ATOM 1433 N N . LEU A 1 203 ? 9.20100 -29.96700 39.76900 1.000 29.73514 203 LEU A N 1
ATOM 1434 C CA . LEU A 1 203 ? 8.29900 -31.07800 39.48000 1.000 34.35638 203 LEU A CA 1
ATOM 1435 C C . LEU A 1 203 ? 7.83500 -31.04700 38.03000 1.000 39.87268 203 LEU A C 1
ATOM 1436 O O . LEU A 1 203 ? 7.74800 -32.09100 37.37300 1.000 37.08884 203 LEU A O 1
ATOM 1441 N N . LEU A 1 204 ? 7.54600 -29.85300 37.50800 1.000 37.11667 204 LEU A N 1
ATOM 1442 C CA . LEU A 1 204 ? 7.01000 -29.73500 36.15600 1.000 34.85756 204 LEU A CA 1
ATOM 1443 C C . LEU A 1 204 ? 8.08100 -29.97300 35.09600 1.000 37.73513 204 LEU A C 1
ATOM 1444 O O . LEU A 1 204 ? 7.84300 -30.70200 34.12600 1.000 38.80286 204 LEU A O 1
ATOM 1449 N N . THR A 1 205 ? 9.26400 -29.37500 35.26100 1.000 40.34870 205 THR A N 1
ATOM 1450 C CA . THR A 1 205 ? 10.31900 -29.55100 34.26600 1.000 39.14658 205 THR A CA 1
ATOM 1451 C C . THR A 1 205 ? 10.80100 -30.99700 34.21600 1.000 35.30516 205 THR A C 1
ATOM 1452 O O . THR A 1 205 ? 11.08300 -31.52500 33.13300 1.000 31.94489 205 THR A O 1
ATOM 1456 N N . PHE A 1 206 ? 10.89500 -31.65200 35.37600 1.000 32.40926 206 PHE A N 1
ATOM 1457 C CA . PHE A 1 206 ? 11.34300 -33.04100 35.41200 1.000 34.77890 206 PHE A CA 1
ATOM 1458 C C . PHE A 1 206 ? 10.43700 -33.93500 34.57600 1.000 38.27363 206 PHE A C 1
ATOM 1459 O O . PHE A 1 206 ? 10.91100 -34.85200 33.89600 1.000 35.86226 206 PHE A O 1
ATOM 1467 N N . ASN A 1 207 ? 9.12900 -33.67000 34.59500 1.000 35.99953 207 ASN A N 1
ATOM 1468 C CA . ASN A 1 207 ? 8.16900 -34.43800 33.81700 1.000 34.79076 207 ASN A CA 1
ATOM 1469 C C . ASN A 1 207 ? 7.93800 -33.86200 32.42300 1.000 32.01062 207 ASN A C 1
ATOM 1470 O O . ASN A 1 207 ? 6.98300 -34.26100 31.74900 1.000 36.06031 207 ASN A O 1
ATOM 1475 N N . GLY A 1 208 ? 8.79300 -32.94800 31.97400 1.000 34.44318 208 GLY A N 1
ATOM 1476 C CA . GLY A 1 208 ? 8.70900 -32.46900 30.60800 1.000 37.86328 208 GLY A CA 1
ATOM 1477 C C . GLY A 1 208 ? 7.63100 -31.44500 30.35800 1.000 32.88774 208 GLY A C 1
ATOM 1478 O O . GLY A 1 208 ? 7.31300 -31.15900 29.20200 1.000 38.32721 208 GLY A O 1
ATOM 1479 N N . VAL A 1 209 ? 7.06600 -30.87400 31.41600 1.000 30.96180 209 VAL A N 1
ATOM 1480 C CA . VAL A 1 209 ? 5.97400 -29.91600 31.30000 1.000 34.16486 209 VAL A CA 1
ATOM 1481 C C . VAL A 1 209 ? 6.55800 -28.51900 31.13300 1.000 36.02736 209 VAL A C 1
ATOM 1482 O O . VAL A 1 209 ? 7.28100 -28.03100 32.00800 1.000 33.50220 209 VAL A O 1
ATOM 1486 N N . ASP A 1 210 ? 6.25400 -27.87800 30.00800 1.000 32.82698 210 ASP A N 1
ATOM 1487 C CA . ASP A 1 210 ? 6.58600 -26.47100 29.84700 1.000 36.92440 210 ASP A CA 1
ATOM 1488 C C . ASP A 1 210 ? 5.72800 -25.62800 30.78400 1.000 33.08192 210 ASP A C 1
ATOM 1489 O O . ASP A 1 210 ? 4.57800 -25.96400 31.07700 1.000 34.94472 210 ASP A O 1
ATOM 1494 N N . VAL A 1 211 ? 6.29900 -24.53200 31.27500 1.000 33.23756 211 VAL A N 1
ATOM 1495 C CA . VAL A 1 211 ? 5.61300 -23.66800 32.22800 1.000 38.08817 211 VAL A CA 1
ATOM 1496 C C . VAL A 1 211 ? 5.69000 -22.22500 31.75100 1.000 38.88854 211 VAL A C 1
ATOM 1497 O O . VAL A 1 211 ? 6.75500 -21.74900 31.34200 1.000 38.11034 211 VAL A O 1
ATOM 1501 N N . LYS A 1 212 ? 4.55900 -21.52900 31.81000 1.000 37.54853 212 LYS A N 1
ATOM 1502 C CA . LYS A 1 212 ? 4.50200 -20.08900 31.58000 1.000 35.10489 212 LYS A CA 1
ATOM 1503 C C . LYS A 1 212 ? 4.09100 -19.44200 32.89800 1.000 37.67110 212 LYS A C 1
ATOM 1504 O O . LYS A 1 212 ? 2.92400 -19.51300 33.29500 1.000 35.51412 212 LYS A O 1
ATOM 1510 N N . VAL A 1 213 ? 5.05100 -18.82700 33.58300 1.000 42.05510 213 VAL A N 1
ATOM 1511 C CA . VAL A 1 213 ? 4.79000 -18.16300 34.85500 1.000 42.88422 213 VAL A CA 1
ATOM 1512 C C . VAL A 1 213 ? 4.35600 -16.73000 34.58500 1.000 37.78681 213 VAL A C 1
ATOM 1513 O O . VAL A 1 213 ? 4.75000 -16.11600 33.58600 1.000 38.96611 213 VAL A O 1
ATOM 1517 N N . PHE A 1 214 ? 3.52300 -16.19300 35.47300 1.000 36.54578 214 PHE A N 1
ATOM 1518 C CA . PHE A 1 214 ? 3.11200 -14.79900 35.38500 1.000 42.28625 214 PHE A CA 1
ATOM 1519 C C . PHE A 1 214 ? 2.77400 -14.29200 36.78000 1.000 38.60384 214 PHE A C 1
ATOM 1520 O O . PHE A 1 214 ? 2.43100 -15.06400 37.67900 1.000 38.18718 214 PHE A O 1
ATOM 1528 N N . SER A 1 215 ? 2.88000 -12.97600 36.95000 1.000 42.63409 215 SER A N 1
ATOM 1529 C CA . SER A 1 215 ? 2.68400 -12.35400 38.24900 1.000 44.88738 215 SER A CA 1
ATOM 1530 C C . SER A 1 215 ? 1.19900 -12.16700 38.54800 1.000 42.81067 215 SER A C 1
ATOM 1531 O O . SER A 1 215 ? 0.35200 -12.15600 37.65000 1.000 50.69999 215 SER A O 1
ATOM 1534 N N . VAL A 1 216 ? 0.89000 -12.01200 39.83400 1.000 45.63806 216 VAL A N 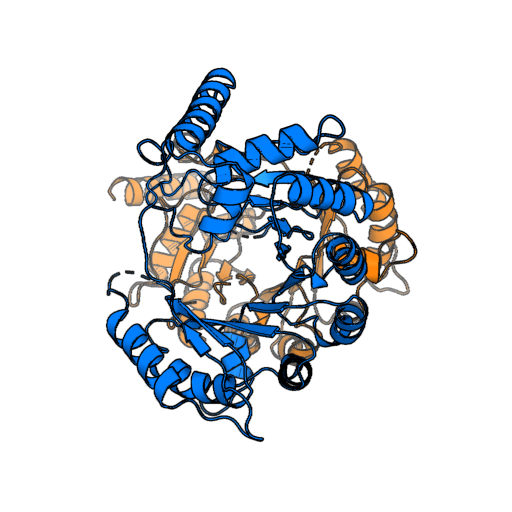1
ATOM 1535 C CA . VAL A 1 216 ? -0.48500 -11.89500 40.31000 1.000 54.84393 216 VAL A CA 1
ATOM 1536 C C . VAL A 1 216 ? -0.54600 -10.83100 41.39900 1.000 61.00075 216 VAL A C 1
ATOM 1537 O O . VAL A 1 216 ? 0.34200 -10.75100 42.25500 1.000 57.21874 216 VAL A O 1
ATOM 1541 N N . LEU A 1 217 ? -1.59800 -10.01000 41.35500 1.000 70.39366 217 LEU A N 1
ATOM 1542 C CA . LEU A 1 217 ? -1.86100 -8.97100 42.35400 1.000 72.53242 217 LEU A CA 1
ATOM 1543 C C . LEU A 1 217 ? -0.72500 -7.95800 42.44300 1.000 73.26663 217 LEU A C 1
ATOM 1544 O O . LEU A 1 217 ? -0.93300 -6.82000 42.86300 1.000 87.15524 217 LEU A O 1
ATOM 1546 N N . GLU A 1 224 ? -0.29700 -1.04600 46.32800 1.000 73.23728 224 GLU A N 1
ATOM 1547 C CA . GLU A 1 224 ? 0.72800 -0.78200 47.33200 1.000 75.13347 224 GLU A CA 1
ATOM 1548 C C . GLU A 1 224 ? 1.65600 -1.98600 47.49700 1.000 78.63057 224 GLU A C 1
ATOM 1549 O O . GLU A 1 224 ? 1.20300 -3.11600 47.68700 1.000 83.07228 224 GLU A O 1
ATOM 1555 N N . GLY A 1 225 ? 2.96000 -1.73100 47.41700 1.000 75.51891 225 GLY A N 1
ATOM 1556 C CA . GLY A 1 225 ? 3.94600 -2.79400 47.42800 1.000 71.39053 225 GLY A CA 1
ATOM 1557 C C . GLY A 1 225 ? 4.12900 -3.41300 46.05800 1.000 72.77874 225 GLY A C 1
ATOM 1558 O O . GLY A 1 225 ? 3.33900 -4.26900 45.64900 1.000 81.79879 225 GLY A O 1
ATOM 1559 N N . ALA A 1 226 ? 5.16500 -2.98700 45.33800 1.000 64.41312 226 ALA A N 1
ATOM 1560 C CA . ALA A 1 226 ? 5.39200 -3.46800 43.98200 1.000 57.10150 226 ALA A CA 1
ATOM 1561 C C . ALA A 1 226 ? 5.74600 -4.95200 43.97700 1.000 61.46159 226 ALA A C 1
ATOM 1562 O O . ALA A 1 226 ? 6.34100 -5.47900 44.92200 1.000 58.36730 226 ALA A O 1
ATOM 1564 N N . TYR A 1 227 ? 5.37500 -5.62400 42.88900 1.000 57.69952 227 TYR A N 1
ATOM 1565 C CA . TYR A 1 227 ? 5.59100 -7.06100 42.78700 1.000 55.45041 227 TYR A CA 1
ATOM 1566 C C . TYR A 1 227 ? 7.08100 -7.36400 42.64600 1.000 55.26994 227 TYR A C 1
ATOM 1567 O O . TYR A 1 227 ? 7.78600 -6.68500 41.89200 1.000 47.11544 227 TYR A O 1
ATOM 1576 N N . PRO A 1 228 ? 7.58900 -8.38300 43.34500 1.000 52.88547 228 PRO A N 1
ATOM 1577 C CA . PRO A 1 228 ? 9.00400 -8.74700 43.18800 1.000 50.20734 228 PRO A CA 1
ATOM 1578 C C . PRO A 1 228 ? 9.28000 -9.37600 41.83100 1.000 50.31046 228 PRO A C 1
ATOM 1579 O O . PRO A 1 228 ? 9.63200 -10.55600 41.74100 1.000 49.74513 228 PRO A O 1
ATOM 1583 N N . LEU A 1 229 ? 9.11000 -8.59600 40.77000 1.000 44.12265 229 LEU A N 1
ATOM 1584 C CA . LEU A 1 229 ? 9.26700 -9.14400 39.40200 1.000 49.20695 229 LEU A CA 1
ATOM 1585 C C . LEU A 1 229 ? 10.71200 -9.52400 39.08300 1.000 56.01219 229 LEU A C 1
ATOM 1586 O O . LEU A 1 229 ? 10.90900 -10.32700 38.18700 1.000 56.21492 229 LEU A O 1
ATOM 1591 N N . GLU A 1 230 ? 11.68500 -8.96200 39.78700 1.000 59.59307 230 GLU A N 1
ATOM 1592 C CA . GLU A 1 230 ? 13.07400 -9.30400 39.49600 1.000 53.93580 230 GLU A CA 1
ATOM 1593 C C . GLU A 1 230 ? 13.40400 -10.71800 39.95700 1.000 54.66262 230 GLU A C 1
ATOM 1594 O O . GLU A 1 230 ? 14.05100 -11.48300 39.23200 1.000 51.67073 230 GLU A O 1
ATOM 1596 N N . ARG A 1 231 ? 12.97600 -11.08600 41.16700 1.000 48.53139 231 ARG A N 1
ATOM 1597 C CA . ARG A 1 231 ? 13.31200 -12.41100 41.67600 1.000 51.99668 231 ARG A CA 1
ATOM 1598 C C . ARG A 1 231 ? 12.60700 -13.50100 40.88000 1.000 53.21620 231 ARG A C 1
ATOM 1599 O O . ARG A 1 231 ? 13.17500 -14.57500 40.64900 1.000 48.68952 231 ARG A O 1
ATOM 1607 N N . LEU A 1 232 ? 11.37200 -13.24000 40.44400 1.000 53.36846 232 LEU A N 1
ATOM 1608 C CA . LEU A 1 232 ? 10.65900 -14.21400 39.62400 1.000 50.79185 232 LEU A CA 1
ATOM 1609 C C . LEU A 1 232 ? 11.38900 -14.46300 38.31100 1.000 52.72128 232 LEU A C 1
ATOM 1610 O O . LEU A 1 232 ? 11.48600 -15.60800 37.85400 1.000 50.87243 232 LEU A O 1
ATOM 1615 N N . GLU A 1 233 ? 11.91000 -13.40200 37.68900 1.000 55.38743 233 GLU A N 1
ATOM 1616 C CA . GLU A 1 233 ? 12.72800 -13.57600 36.49300 1.000 49.18148 233 GLU A CA 1
ATOM 1617 C C . GLU A 1 233 ? 13.96700 -14.40600 36.79300 1.000 48.41573 233 GLU A C 1
ATOM 1618 O O . GLU A 1 233 ? 14.36800 -15.25200 35.98500 1.000 45.47116 233 GLU A O 1
ATOM 1624 N N . GLU A 1 234 ? 14.58800 -14.17700 37.95100 1.000 56.20780 234 GLU A N 1
ATOM 1625 C CA . GLU A 1 234 ? 15.75300 -14.96700 38.33200 1.000 57.40854 234 GLU A CA 1
ATOM 1626 C C . GLU A 1 234 ? 15.37100 -16.42500 38.55200 1.000 46.48837 234 GLU A C 1
ATOM 1627 O O . GLU A 1 234 ? 16.08400 -17.33700 38.11500 1.000 47.39276 234 GLU A O 1
ATOM 1633 N N . ILE A 1 235 ? 14.23300 -16.65800 39.20900 1.000 48.77982 235 ILE A N 1
ATOM 1634 C CA . ILE A 1 235 ? 13.74600 -18.01600 39.43900 1.000 47.60380 235 ILE A CA 1
ATOM 1635 C C . ILE A 1 235 ? 13.54900 -18.75100 38.11900 1.000 45.39742 235 ILE A C 1
ATOM 1636 O O . ILE A 1 235 ? 13.84700 -19.94700 38.00700 1.000 44.54778 235 ILE A O 1
ATOM 1641 N N . VAL A 1 236 ? 13.06200 -18.04800 37.09300 1.000 42.32439 236 VAL A N 1
ATOM 1642 C CA . VAL A 1 236 ? 12.87300 -18.67600 35.78700 1.000 41.40623 236 VAL A CA 1
ATOM 1643 C C . VAL A 1 236 ? 14.21300 -19.11700 35.21100 1.000 45.49247 236 VAL A C 1
ATOM 1644 O O . VAL A 1 236 ? 14.35800 -20.24300 34.71800 1.000 49.41826 236 VAL A O 1
ATOM 1648 N N . GLU A 1 237 ? 15.21300 -18.23500 35.27000 1.000 44.56051 237 GLU A N 1
ATOM 1649 C CA . GLU A 1 237 ? 16.53100 -18.56300 34.73300 1.000 50.69638 237 GLU A CA 1
ATOM 1650 C C . GLU A 1 237 ? 17.17000 -19.71000 35.50400 1.000 41.67312 237 GLU A C 1
ATOM 1651 O O . GLU A 1 237 ? 17.80900 -20.58700 34.90900 1.000 42.92906 237 GLU A O 1
ATOM 1657 N N . GLN A 1 238 ? 17.00600 -19.72100 36.82800 1.000 40.44634 238 GLN A N 1
ATOM 1658 C CA . GLN A 1 238 ? 17.56000 -20.80100 37.63900 1.000 47.09083 238 GLN A CA 1
ATOM 1659 C C . GLN A 1 238 ? 16.84900 -22.12000 37.36900 1.000 47.39186 238 GLN A C 1
ATOM 1660 O O . GLN A 1 238 ? 17.49900 -23.16500 37.24600 1.000 45.91953 238 GLN A O 1
ATOM 1666 N N . ALA A 1 239 ? 15.51600 -22.09200 37.27600 1.000 39.33344 239 ALA A N 1
ATOM 1667 C CA . ALA A 1 239 ? 14.76200 -23.32100 37.05000 1.000 44.44046 239 ALA A CA 1
ATOM 1668 C C . ALA A 1 239 ? 15.09100 -23.94000 35.70000 1.000 44.76756 239 ALA A C 1
ATOM 1669 O O . ALA A 1 239 ? 15.11600 -25.17000 35.57100 1.000 48.14136 239 ALA A O 1
ATOM 1671 N N . ASN A 1 240 ? 15.34700 -23.11200 34.68500 1.000 43.13168 240 ASN A N 1
ATOM 1672 C CA . ASN A 1 240 ? 15.76800 -23.64500 33.39400 1.000 47.00471 240 ASN A CA 1
ATOM 1673 C C . ASN A 1 240 ? 17.18400 -24.20900 33.45100 1.000 49.13380 240 ASN A C 1
ATOM 1674 O O . ASN A 1 240 ? 17.48400 -25.19300 32.76500 1.000 47.25926 240 ASN A O 1
ATOM 1679 N N . ALA A 1 241 ? 18.06200 -23.61700 34.26800 1.000 47.71277 241 ALA A N 1
ATOM 1680 C CA . ALA A 1 241 ? 19.42700 -24.12300 34.38300 1.000 49.27785 241 ALA A CA 1
ATOM 1681 C C . ALA A 1 241 ? 19.50200 -25.38100 35.24000 1.000 43.91276 241 ALA A C 1
ATOM 1682 O O . ALA A 1 241 ? 20.36000 -26.23800 34.99800 1.000 56.51180 241 ALA A O 1
ATOM 1684 N N . ARG A 1 242 ? 18.62600 -25.51000 36.23700 1.000 44.74277 242 ARG A N 1
ATOM 1685 C CA . ARG A 1 242 ? 18.54200 -26.72500 37.03900 1.000 43.89179 242 ARG A CA 1
ATOM 1686 C C . ARG A 1 242 ? 17.88000 -27.87800 36.30000 1.000 43.77592 242 ARG A C 1
ATOM 1687 O O . ARG A 1 242 ? 17.98500 -29.02200 36.75700 1.000 46.83620 242 ARG A O 1
ATOM 1695 N N . ALA A 1 243 ? 17.21000 -27.60700 35.18200 1.000 46.20029 243 ALA A N 1
ATOM 1696 C CA . ALA A 1 243 ? 16.27900 -28.56400 34.59800 1.000 49.78145 243 ALA A CA 1
ATOM 1697 C C . ALA A 1 243 ? 16.97400 -29.87000 34.23200 1.000 42.45157 243 ALA A C 1
ATOM 1698 O O . ALA A 1 243 ? 17.94200 -29.88200 33.46700 1.000 44.40360 243 ALA A O 1
ATOM 1700 N N . VAL A 1 244 ? 16.47300 -30.96900 34.79700 1.000 40.64119 244 VAL A N 1
ATOM 1701 C CA . VAL A 1 244 ? 16.89600 -32.31700 34.44800 1.000 40.03036 244 VAL A CA 1
ATOM 1702 C C . VAL A 1 244 ? 15.64600 -33.13000 34.14200 1.000 46.74596 244 VAL A C 1
ATOM 1703 O O . VAL A 1 244 ? 14.53900 -32.80100 34.57800 1.000 46.81859 244 VAL A O 1
ATOM 1707 N N . ALA A 1 245 ? 15.83100 -34.19800 33.37300 1.000 46.21919 245 ALA A N 1
ATOM 1708 C CA . ALA A 1 245 ? 14.71400 -35.01700 32.92900 1.000 41.93589 245 ALA A CA 1
ATOM 1709 C C . ALA A 1 245 ? 15.19400 -36.44600 32.73800 1.000 48.88913 245 ALA A C 1
ATOM 1710 O O . ALA A 1 245 ? 16.33200 -36.66300 32.30700 1.000 44.81895 245 ALA A O 1
ATOM 1712 N N . PRO A 1 246 ? 14.35600 -37.43300 33.03800 1.000 50.94073 246 PRO A N 1
ATOM 1713 C CA . PRO A 1 246 ? 14.78600 -38.83000 32.95300 1.000 50.08476 246 PRO A CA 1
ATOM 1714 C C . PRO A 1 246 ? 14.71100 -39.36100 31.52600 1.000 55.14733 246 PRO A C 1
ATOM 1715 O O . PRO A 1 246 ? 14.22600 -38.70000 30.60600 1.000 56.17852 246 PRO A O 1
ATOM 1719 N N . ALA A 1 247 ? 15.22100 -40.58500 31.36300 1.000 60.59460 247 ALA A N 1
ATOM 1720 C CA . ALA A 1 247 ? 15.12600 -41.34300 30.11300 1.000 58.01493 247 ALA A CA 1
ATOM 1721 C C . ALA A 1 247 ? 15.70100 -40.57900 28.92400 1.000 57.71477 247 ALA A C 1
ATOM 1722 O O . ALA A 1 247 ? 15.24000 -40.74000 27.79000 1.000 58.20525 247 ALA A O 1
ATOM 1724 N N . GLY A 1 248 ? 16.70900 -39.74600 29.16700 1.000 58.85600 248 GLY A N 1
ATOM 1725 C CA . GLY A 1 248 ? 17.28200 -38.95000 28.09800 1.000 57.45627 248 GLY A CA 1
ATOM 1726 C C . GLY A 1 248 ? 16.31400 -37.99700 27.43300 1.000 60.53872 248 GLY A C 1
ATOM 1727 O O . GLY A 1 248 ? 16.55900 -37.56600 26.30300 1.000 67.12042 248 GLY A O 1
ATOM 1728 N N . LYS A 1 249 ? 15.21600 -37.65600 28.10100 1.000 50.64037 249 LYS A N 1
ATOM 1729 C CA . LYS A 1 249 ? 14.21100 -36.77800 27.52600 1.000 55.48345 249 LYS A CA 1
ATOM 1730 C C . LYS A 1 249 ? 14.54400 -35.31600 27.80900 1.000 50.32602 249 LYS A C 1
ATOM 1731 O O . LYS A 1 249 ? 15.37700 -34.98700 28.65600 1.000 45.79238 249 LYS A O 1
ATOM 1737 N N . ARG A 1 250 ? 13.87600 -34.43700 27.08200 1.000 54.35061 250 ARG A N 1
ATOM 1738 C CA . ARG A 1 250 ? 14.08600 -33.00700 27.25300 1.000 48.89196 250 ARG A CA 1
ATOM 1739 C C . ARG A 1 250 ? 13.23300 -32.49800 28.41100 1.000 44.17988 250 ARG A C 1
ATOM 1740 O O . ARG A 1 250 ? 12.03600 -32.79700 28.47000 1.000 45.87299 250 ARG A O 1
ATOM 1748 N N . PRO A 1 251 ? 13.80600 -31.75300 29.35000 1.000 41.52399 251 PRO A N 1
ATOM 1749 C CA . PRO A 1 251 ? 13.00300 -31.21100 30.45000 1.000 41.96069 251 PRO A CA 1
ATOM 1750 C C . PRO A 1 251 ? 12.11600 -30.07200 29.97400 1.000 41.58900 251 PRO A C 1
ATOM 1751 O O . PRO A 1 251 ? 12.36000 -29.44500 28.94000 1.000 45.56440 251 PRO A O 1
ATOM 1755 N N . GLY A 1 252 ? 11.06200 -29.81700 30.74600 1.000 41.40438 252 GLY A N 1
ATOM 1756 C CA . GLY A 1 252 ? 10.17500 -28.71500 30.42200 1.000 40.09658 252 GLY A CA 1
ATOM 1757 C C . GLY A 1 252 ? 10.88100 -27.37700 30.53200 1.000 35.63524 252 GLY A C 1
ATOM 1758 O O . GLY A 1 252 ? 11.81700 -27.20400 31.31300 1.000 34.41823 252 GLY A O 1
ATOM 1759 N N . GLU A 1 253 ? 10.42500 -26.41900 29.73000 1.000 39.07572 253 GLU A N 1
ATOM 1760 C CA . GLU A 1 253 ? 11.04100 -25.09900 29.65000 1.000 41.21816 253 GLU A CA 1
ATOM 1761 C C . GLU A 1 253 ? 10.13800 -24.08600 30.33800 1.000 39.19692 253 GLU A C 1
ATOM 1762 O O . GLU A 1 253 ? 8.95800 -23.96500 29.99100 1.000 41.78692 253 GLU A O 1
ATOM 1768 N N . VAL A 1 254 ? 10.69000 -23.36400 31.30800 1.000 42.07915 254 VAL A N 1
ATOM 1769 C CA . VAL A 1 254 ? 9.98200 -22.28600 31.98900 1.000 37.02652 254 VAL A CA 1
ATOM 1770 C C . VAL A 1 254 ? 10.28000 -20.98000 31.27100 1.000 43.00337 254 VAL A C 1
ATOM 1771 O O . VAL A 1 254 ? 11.40700 -20.75200 30.81600 1.000 50.47443 254 VAL A O 1
ATOM 1775 N N . PHE A 1 255 ? 9.27600 -20.11200 31.17300 1.000 37.49561 255 PHE A N 1
ATOM 1776 C CA . PHE A 1 255 ? 9.49900 -18.80700 30.56900 1.000 36.13736 255 PHE A CA 1
ATOM 1777 C C . PHE A 1 255 ? 8.46300 -17.82300 31.09000 1.000 45.08809 255 PHE A C 1
ATOM 1778 O O . PHE A 1 255 ? 7.33100 -18.19700 31.40800 1.000 42.76062 255 PHE A O 1
ATOM 1786 N N . ILE A 1 256 ? 8.87100 -16.56100 31.17600 1.000 41.71298 256 ILE A N 1
ATOM 1787 C CA . ILE A 1 256 ? 7.99100 -15.46700 31.56000 1.000 44.17310 256 ILE A CA 1
ATOM 1788 C C . ILE A 1 256 ? 8.00000 -14.43500 30.44100 1.000 45.16402 256 ILE A C 1
ATOM 1789 O O . ILE A 1 256 ? 9.06000 -14.10400 29.89700 1.000 51.74762 256 ILE A O 1
ATOM 1794 N N . ARG A 1 257 ? 6.81400 -13.94900 30.08400 1.000 38.15670 257 ARG A N 1
ATOM 1795 C CA . ARG A 1 257 ? 6.66500 -13.03400 28.96100 1.000 46.11605 257 ARG A CA 1
ATOM 1796 C C . ARG A 1 257 ? 7.09100 -11.62600 29.35900 1.000 50.85936 257 ARG A C 1
ATOM 1797 O O . ARG A 1 257 ? 6.62700 -11.09000 30.36900 1.000 48.72862 257 ARG A O 1
ATOM 1805 N N . GLY A 1 258 ? 7.97300 -11.02800 28.56100 1.000 51.47571 258 GLY A N 1
ATOM 1806 C CA . GLY A 1 258 ? 8.36100 -9.64300 28.79000 1.000 51.56899 258 GLY A CA 1
ATOM 1807 C C . GLY A 1 258 ? 7.34900 -8.67400 28.19400 1.000 56.53819 258 GLY A C 1
ATOM 1808 O O . GLY A 1 258 ? 6.81700 -8.88700 27.10400 1.000 61.61459 258 GLY A O 1
ATOM 1809 N N . PHE A 1 259 ? 7.09100 -7.59400 28.92800 1.000 48.18290 259 PHE A N 1
ATOM 1810 C CA . PHE A 1 259 ? 6.10100 -6.61200 28.50600 1.000 54.03684 259 PHE A CA 1
ATOM 1811 C C . PHE A 1 259 ? 6.62900 -5.77300 27.34800 1.000 54.71322 259 PHE A C 1
ATOM 1812 O O . PHE A 1 259 ? 7.82900 -5.51600 27.22600 1.000 61.61855 259 PHE A O 1
ATOM 1820 N N . ARG A 1 260 ? 5.71100 -5.35300 26.48300 1.000 53.58130 260 ARG A N 1
ATOM 1821 C CA . ARG A 1 260 ? 6.04900 -4.54200 25.34000 1.000 50.68264 260 ARG A CA 1
ATOM 1822 C C . ARG A 1 260 ? 4.80000 -3.75800 24.97200 1.000 52.57828 260 ARG A C 1
ATOM 1823 O O . ARG A 1 260 ? 3.73400 -4.36400 24.76200 1.000 56.17323 260 ARG A O 1
ATOM 1831 N N . PRO A 1 261 ? 4.88600 -2.43400 24.92000 1.000 52.43041 261 PRO A N 1
ATOM 1832 C CA . PRO A 1 261 ? 3.69400 -1.64200 24.64200 1.000 46.78646 261 PRO A CA 1
ATOM 1833 C C . PRO A 1 261 ? 3.21400 -1.86600 23.22000 1.000 41.68833 261 PRO A C 1
ATOM 1834 O O . PRO A 1 261 ? 4.01800 -2.14400 22.31200 1.000 42.54695 261 PRO A O 1
ATOM 1838 N N . PRO A 1 262 ? 1.90900 -1.76500 22.97800 1.000 44.75609 262 PRO A N 1
ATOM 1839 C CA . PRO A 1 262 ? 1.40400 -1.83700 21.60300 1.000 40.54328 262 PRO A CA 1
ATOM 1840 C C . PRO A 1 262 ? 1.87800 -0.64500 20.78500 1.000 39.35867 262 PRO A C 1
ATOM 1841 O O . PRO A 1 262 ? 1.98100 0.47600 21.28900 1.000 38.51852 262 PRO A O 1
ATOM 1845 N N . SER A 1 263 ? 2.16600 -0.89800 19.50700 1.000 40.28925 263 SER A N 1
ATOM 1846 C CA . SER A 1 263 ? 2.74800 0.12500 18.64800 1.000 37.88573 263 SER A CA 1
ATOM 1847 C C . SER A 1 263 ? 2.17500 0.07300 17.23600 1.000 41.95909 263 SER A C 1
ATOM 1848 O O . SER A 1 263 ? 2.86300 0.42100 16.27000 1.000 39.61675 263 SER A O 1
ATOM 1851 N N . GLY A 1 264 ? 0.92500 -0.36200 17.09500 1.000 36.78100 264 GLY A N 1
ATOM 1852 C CA . GLY A 1 264 ? 0.25700 -0.32700 15.81400 1.000 38.88954 264 GLY A CA 1
ATOM 1853 C C . GLY A 1 264 ? -0.29800 1.05000 15.50000 1.000 40.58119 264 GLY A C 1
ATOM 1854 O O . GLY A 1 264 ? -0.21700 1.99000 16.29100 1.000 41.30783 264 GLY A O 1
ATOM 1855 N N . LEU A 1 265 ? -0.87900 1.15900 14.30300 1.000 41.58865 265 LEU A N 1
ATOM 1856 C CA . LEU A 1 265 ? -1.46200 2.42600 13.87100 1.000 45.04061 265 LEU A CA 1
ATOM 1857 C C . LEU A 1 265 ? -2.63000 2.83200 14.76200 1.000 46.24228 265 LEU A C 1
ATOM 1858 O O . LEU A 1 265 ? -2.82600 4.02000 15.04000 1.000 46.14396 265 LEU A O 1
ATOM 1863 N N . ARG A 1 266 ? -3.41500 1.86000 15.22000 1.000 42.64233 266 ARG A N 1
ATOM 1864 C CA . ARG A 1 266 ? -4.57600 2.16900 16.04100 1.000 43.97837 266 ARG A CA 1
ATOM 1865 C C . ARG A 1 266 ? -4.22300 2.40900 17.50100 1.000 40.47249 266 ARG A C 1
ATOM 1866 O O . ARG A 1 266 ? -5.01400 3.02800 18.22300 1.000 46.10637 266 ARG A O 1
ATOM 1874 N N . CYS A 1 267 ? -3.06300 1.93200 17.95300 1.000 37.96596 267 CYS A N 1
ATOM 1875 C CA . CYS A 1 267 ? -2.76400 1.92700 19.37900 1.000 35.32677 267 CYS A CA 1
ATOM 1876 C C . CYS A 1 267 ? -2.42600 3.31000 19.91500 1.000 38.95771 267 CYS A C 1
ATOM 1877 O O . CYS A 1 267 ? -2.51600 3.52600 21.12800 1.000 38.72479 267 CYS A O 1
ATOM 1880 N N . GLY A 1 268 ? -2.04500 4.24900 19.04600 1.000 35.35461 268 GLY A N 1
ATOM 1881 C CA . GLY A 1 268 ? -1.65100 5.56500 19.52400 1.000 38.68060 268 GLY A CA 1
ATOM 1882 C C . GLY A 1 268 ? -2.78800 6.30900 20.19500 1.000 44.58314 268 GLY A C 1
ATOM 1883 O O . GLY A 1 268 ? -2.59100 6.97700 21.21400 1.000 37.78005 268 GLY A O 1
ATOM 1884 N N . THR A 1 269 ? -3.99800 6.18900 19.64400 1.000 42.98874 269 THR A N 1
ATOM 1885 C CA . THR A 1 269 ? -5.18000 6.85000 20.18000 1.000 41.69244 269 THR A CA 1
ATOM 1886 C C . THR A 1 269 ? -6.20900 5.86100 20.71500 1.000 39.53098 269 THR A C 1
ATOM 1887 O O . THR A 1 269 ? -7.39400 6.19500 20.79800 1.000 38.81041 269 THR A O 1
ATOM 1891 N N . CYS A 1 270 ? -5.78500 4.65000 21.07000 1.000 40.23499 270 CYS A N 1
ATOM 1892 C CA . CYS A 1 270 ? -6.69500 3.66200 21.63900 1.000 37.78844 270 CYS A CA 1
ATOM 1893 C C . CYS A 1 270 ? -6.85400 3.90700 23.13400 1.000 36.28883 270 CYS A C 1
ATOM 1894 O O . CYS A 1 270 ? -5.86800 3.92700 23.87700 1.000 34.52262 270 CYS A O 1
ATOM 1897 N N . ARG A 1 271 ? -8.10300 4.09900 23.57000 1.000 42.89816 271 ARG A N 1
ATOM 1898 C CA . ARG A 1 271 ? -8.41700 4.36900 24.96900 1.000 35.92269 271 ARG A CA 1
ATOM 1899 C C . ARG A 1 271 ? -8.00800 3.23700 25.90500 1.000 36.77324 271 ARG A C 1
ATOM 1900 O O . ARG A 1 271 ? -7.94500 3.45300 27.12100 1.000 39.67283 271 ARG A O 1
ATOM 1902 N N . ASP A 1 272 ? -7.72500 2.04600 25.38100 1.000 37.62355 272 ASP A N 1
ATOM 1903 C CA . ASP A 1 272 ? -7.36500 0.90000 26.20600 1.000 36.13179 272 ASP A CA 1
ATOM 1904 C C . ASP A 1 272 ? -5.90600 0.49900 26.03400 1.000 35.38306 272 ASP A C 1
ATOM 1905 O O . ASP A 1 272 ? -5.52900 -0.61700 26.40200 1.000 39.21945 272 ASP A O 1
ATOM 1910 N N . ALA A 1 273 ? -5.07500 1.40000 25.50200 1.000 36.71336 273 ALA A N 1
ATOM 1911 C CA . ALA A 1 273 ? -3.67200 1.07900 25.26600 1.000 38.07913 273 ALA A CA 1
ATOM 1912 C C . ALA A 1 273 ? -2.93700 0.75400 26.55900 1.000 40.02431 273 ALA A C 1
ATOM 1913 O O . ALA A 1 273 ? -2.05200 -0.10900 26.56900 1.000 32.95549 273 ALA A O 1
ATOM 1915 N N . ALA A 1 274 ? -3.29000 1.42600 27.65800 1.000 39.36891 274 ALA A N 1
ATOM 1916 C CA . ALA A 1 274 ? -2.63900 1.15300 28.93400 1.000 41.21467 274 ALA A CA 1
ATOM 1917 C C . ALA A 1 274 ? -2.96900 -0.23300 29.46900 1.000 43.02097 274 ALA A C 1
ATOM 1918 O O . ALA A 1 274 ? -2.20900 -0.76400 30.28500 1.000 46.00280 274 ALA A O 1
ATOM 1920 N N . ARG A 1 275 ? -4.07800 -0.82800 29.03400 1.000 44.37816 275 ARG A N 1
ATOM 1921 C CA . ARG A 1 275 ? -4.48300 -2.14900 29.48800 1.000 45.18360 275 ARG A CA 1
ATOM 1922 C C . ARG A 1 275 ? -4.22300 -3.22800 28.44500 1.000 42.12967 275 ARG A C 1
ATOM 1923 O O . ARG A 1 275 ? -4.65400 -4.37000 28.62600 1.000 48.88181 275 ARG A O 1
ATOM 1925 N N . CYS A 1 276 ? -3.53400 -2.89000 27.35700 1.000 39.97642 276 CYS A N 1
ATOM 1926 C CA . CYS A 1 276 ? -3.18400 -3.85900 26.32200 1.000 37.51110 276 CYS A CA 1
ATOM 1927 C C . CYS A 1 276 ? -1.82600 -4.44900 26.67800 1.000 46.75005 276 CYS A C 1
ATOM 1928 O O . CYS A 1 276 ? -0.77700 -3.94100 26.28000 1.000 48.91820 276 CYS A O 1
ATOM 1931 N N . MET A 1 277 ? -1.84500 -5.54000 27.43900 1.000 52.88837 277 MET A N 1
ATOM 1932 C CA . MET A 1 277 ? -0.62300 -6.15100 27.93900 1.000 53.64750 277 MET A CA 1
ATOM 1933 C C . MET A 1 277 ? -0.37900 -7.54600 27.38500 1.000 59.43205 277 MET A C 1
ATOM 1934 O O . MET A 1 277 ? 0.60700 -8.18500 27.77000 1.000 60.65266 277 MET A O 1
ATOM 1939 N N . GLU A 1 278 ? -1.23300 -8.03000 26.48600 1.000 59.11310 278 GLU A N 1
ATOM 1940 C CA . GLU A 1 278 ? -1.05900 -9.36500 25.93000 1.000 52.15396 278 GLU A CA 1
ATOM 1941 C C . GLU A 1 278 ? 0.17200 -9.40700 25.03000 1.000 53.35332 278 GLU A C 1
ATOM 1942 O O . GLU A 1 278 ? 0.36700 -8.52900 24.18400 1.000 47.84875 278 GLU A O 1
ATOM 1948 N N . GLN A 1 279 ? 1.00800 -10.43100 25.21200 1.000 55.78042 279 GLN A N 1
ATOM 1949 C CA . GLN A 1 279 ? 2.21000 -10.58300 24.40700 1.000 51.68364 279 GLN A CA 1
ATOM 1950 C C . GLN A 1 279 ? 2.12200 -11.69000 23.37000 1.000 53.80253 279 GLN A C 1
ATOM 1951 O O . GLN A 1 279 ? 2.90400 -11.68000 22.41500 1.000 48.52807 279 GLN A O 1
ATOM 1957 N N . SER A 1 280 ? 1.20700 -12.63900 23.53100 1.000 56.63974 280 SER A N 1
ATOM 1958 C CA . SER A 1 280 ? 0.94400 -13.65200 22.51500 1.000 57.36335 280 SER A CA 1
ATOM 1959 C C . SER A 1 280 ? -0.31800 -13.21200 21.77800 1.000 48.29964 280 SER A C 1
ATOM 1960 O O . SER A 1 280 ? -1.43800 -13.48900 22.20900 1.000 53.51266 280 SER A O 1
ATOM 1963 N N . HIS A 1 281 ? -0.13000 -12.51100 20.66300 1.000 47.01141 281 HIS A N 1
ATOM 1964 C CA . HIS A 1 281 ? -1.25100 -11.94100 19.92900 1.000 51.89704 281 HIS A CA 1
ATOM 1965 C C . HIS A 1 281 ? -1.88000 -12.97100 19.00100 1.000 46.27032 281 HIS A C 1
ATOM 1966 O O . HIS A 1 281 ? -1.22600 -13.91600 18.55000 1.000 42.59550 281 HIS A O 1
ATOM 1973 N N . SER A 1 282 ? -3.16400 -12.77300 18.71000 1.000 42.21519 282 SER A N 1
ATOM 1974 C CA . SER A 1 282 ? -3.91700 -13.71900 17.89900 1.000 42.42663 282 SER A CA 1
ATOM 1975 C C . SER A 1 282 ? -5.20400 -13.06500 17.42100 1.000 38.08894 282 SER A C 1
ATOM 1976 O O . SER A 1 282 ? -5.71600 -12.12900 18.04300 1.000 39.05359 282 SER A O 1
ATOM 1979 N N . LEU A 1 283 ? -5.72800 -13.58100 16.31300 1.000 33.95263 283 LEU A N 1
ATOM 1980 C CA . LEU A 1 283 ? -7.08800 -13.26500 15.90500 1.000 39.68000 283 LEU A CA 1
ATOM 1981 C C . LEU A 1 283 ? -8.05800 -14.15900 16.66700 1.000 35.87851 283 LEU A C 1
ATOM 1982 O O . LEU A 1 283 ? -7.92100 -15.38600 16.66000 1.000 34.98272 283 LEU A O 1
ATOM 1987 N N . ARG A 1 284 ? -9.02900 -13.54300 17.33100 1.000 32.99017 284 ARG A N 1
ATOM 1988 C CA . ARG A 1 284 ? -9.98400 -14.26200 18.16100 1.000 39.46438 284 ARG A CA 1
ATOM 1989 C C . ARG A 1 284 ? -11.33000 -14.38900 17.46400 1.000 39.49999 284 ARG A C 1
ATOM 1990 O O . ARG A 1 284 ? -11.75800 -13.48500 16.74100 1.000 39.60293 284 ARG A O 1
ATOM 1998 N N . LEU A 1 285 ? -11.98900 -15.52200 17.69100 1.000 36.74122 285 LEU A N 1
ATOM 1999 C CA . LEU A 1 285 ? -13.39400 -15.72000 17.34800 1.000 38.54327 285 LEU A CA 1
ATOM 2000 C C . LEU A 1 285 ? -14.08400 -16.26300 18.59000 1.000 40.13865 285 LEU A C 1
ATOM 2001 O O . LEU A 1 285 ? -13.84900 -17.41100 18.98000 1.000 38.49590 285 LEU A O 1
ATOM 2006 N N . GLY A 1 286 ? -14.92100 -15.43600 19.22000 1.000 34.82126 286 GLY A N 1
ATOM 2007 C CA . GLY A 1 286 ? -15.57300 -15.83600 20.44800 1.000 42.19042 286 GLY A CA 1
ATOM 2008 C C . GLY A 1 286 ? -16.72000 -16.80400 20.22600 1.000 46.95484 286 GLY A C 1
ATOM 2009 O O . GLY A 1 286 ? -17.10800 -17.11800 19.10000 1.000 39.83776 286 GLY A O 1
ATOM 2010 N N . ALA A 1 287 ? -17.26700 -17.29000 21.34400 1.000 48.52005 287 ALA A N 1
ATOM 2011 C CA . ALA A 1 287 ? -18.42600 -18.17200 21.30500 1.000 50.20444 287 ALA A CA 1
ATOM 2012 C C . ALA A 1 287 ? -19.69400 -17.45200 20.86600 1.000 53.84637 287 ALA A C 1
ATOM 2013 O O . ALA A 1 287 ? -20.70600 -18.11400 20.61300 1.000 49.22093 287 ALA A O 1
ATOM 2015 N N . ASP A 1 288 ? -19.66300 -16.12300 20.77800 1.000 51.29028 288 ASP A N 1
ATOM 2016 C CA . ASP A 1 288 ? -20.77500 -15.32600 20.28000 1.000 50.04707 288 ASP A CA 1
ATOM 2017 C C . ASP A 1 288 ? -20.62500 -14.99300 18.80000 1.000 50.87169 288 ASP A C 1
ATOM 2018 O O . ASP A 1 288 ? -21.26300 -14.05100 18.31600 1.000 54.49559 288 ASP A O 1
ATOM 2023 N N . MET A 1 289 ? -19.78700 -15.74300 18.08000 1.000 45.61016 289 MET A N 1
ATOM 2024 C CA . MET A 1 289 ? -19.51200 -15.51700 16.65900 1.000 49.71714 289 MET A CA 1
ATOM 2025 C C . MET A 1 289 ? -19.02000 -14.09600 16.39700 1.000 54.11672 289 MET A C 1
ATOM 2026 O O . MET A 1 289 ? -19.30800 -13.50500 15.35300 1.000 57.24296 289 MET A O 1
ATOM 2031 N N . LYS A 1 290 ? -18.26600 -13.54400 17.34200 1.000 51.88352 290 LYS A N 1
ATOM 2032 C CA . LYS A 1 290 ? -17.71600 -12.19900 17.24500 1.000 48.50593 290 LYS A CA 1
ATOM 2033 C C . LYS A 1 290 ? -16.21100 -12.28900 17.03600 1.000 46.07059 290 LYS A C 1
ATOM 2034 O O . LYS A 1 290 ? -15.48800 -12.76700 17.91700 1.000 45.95556 290 LYS A O 1
ATOM 2040 N N . PHE A 1 291 ? -15.74300 -11.82600 15.88100 1.000 43.30591 291 PHE A N 1
ATOM 2041 C CA . PHE A 1 291 ? -14.30900 -11.74500 15.64500 1.000 41.77710 291 PHE A CA 1
ATOM 2042 C C . PHE A 1 291 ? -13.70700 -10.61100 16.46300 1.000 42.60132 291 PHE A C 1
ATOM 2043 O O . PHE A 1 291 ? -14.28900 -9.52800 16.57700 1.000 44.33223 291 PHE A O 1
ATOM 2051 N N . ARG A 1 292 ? -12.53700 -10.86900 17.04300 1.000 38.39580 292 ARG A N 1
ATOM 2052 C CA . ARG A 1 292 ? -11.85000 -9.91000 17.90700 1.000 35.70560 292 ARG A CA 1
ATOM 2053 C C . ARG A 1 292 ? -10.38600 -9.82100 17.50100 1.000 46.22004 292 ARG A C 1
ATOM 2054 O O . ARG A 1 292 ? -9.59700 -10.73400 17.80600 1.000 38.50232 292 ARG A O 1
ATOM 2062 N N . PRO A 1 293 ? -9.97900 -8.74600 16.82100 1.000 41.91295 293 PRO A N 1
ATOM 2063 C CA . PRO A 1 293 ? -8.55000 -8.57100 16.53200 1.000 39.87233 293 PRO A CA 1
ATOM 2064 C C . PRO A 1 293 ? -7.75900 -8.14300 17.75100 1.000 33.33767 293 PRO A C 1
ATOM 2065 O O . PRO A 1 293 ? -6.53400 -8.30900 17.76600 1.000 40.24431 293 PRO A O 1
ATOM 2069 N N . CYS A 1 294 ? -8.42300 -7.61200 18.77200 1.000 35.39126 294 CYS A N 1
ATOM 2070 C CA . CYS A 1 294 ? -7.77300 -7.16900 19.99400 1.000 39.25574 294 CYS A CA 1
ATOM 2071 C C . CYS A 1 294 ? -8.51500 -7.73500 21.19400 1.000 37.41257 294 CYS A C 1
ATOM 2072 O O . CYS A 1 294 ? -9.69200 -8.10100 21.11300 1.000 37.79184 294 CYS A O 1
ATOM 2075 N N . LEU A 1 295 ? -7.81400 -7.78600 22.32200 1.000 40.50027 295 LEU A N 1
ATOM 2076 C CA . LEU A 1 295 ? -8.40200 -8.20700 23.58500 1.000 39.06604 295 LEU A CA 1
ATOM 2077 C C . LEU A 1 295 ? -8.82300 -7.03600 24.45800 1.000 40.93934 295 LEU A C 1
ATOM 2078 O O . LEU A 1 295 ? -9.87600 -7.09400 25.09800 1.000 37.19275 295 LEU A O 1
ATOM 2083 N N . ALA A 1 296 ? -8.02500 -5.96900 24.48800 1.000 42.01240 296 ALA A N 1
ATOM 2084 C CA . ALA A 1 296 ? -8.26600 -4.90200 25.44900 1.000 35.68194 296 ALA A CA 1
ATOM 2085 C C . ALA A 1 296 ? -9.42000 -4.00500 25.02600 1.000 43.22959 296 ALA A C 1
ATOM 2086 O O . ALA A 1 296 ? -10.05000 -3.37100 25.88200 1.000 47.02279 296 ALA A O 1
ATOM 2088 N N . THR A 1 297 ? -9.71500 -3.93000 23.73200 1.000 36.55584 297 THR A N 1
ATOM 2089 C CA . THR A 1 297 ? -10.79500 -3.08600 23.24800 1.000 41.92839 297 THR A CA 1
ATOM 2090 C C . THR A 1 297 ? -11.73300 -3.88500 22.35400 1.000 45.09356 297 THR A C 1
ATOM 2091 O O . THR A 1 297 ? -11.34500 -4.88800 21.74700 1.000 38.38041 297 THR A O 1
ATOM 2095 N N . ARG A 1 298 ? -12.98600 -3.43300 22.30100 1.000 41.77720 298 ARG A N 1
ATOM 2096 C CA . ARG A 1 298 ? -14.01300 -4.02300 21.45400 1.000 38.25800 298 ARG A CA 1
ATOM 2097 C C . ARG A 1 298 ? -14.30500 -3.17400 20.22300 1.000 46.27119 298 ARG A C 1
ATOM 2098 O O . ARG A 1 298 ? -15.21700 -3.50500 19.45800 1.000 42.22622 298 ARG A O 1
ATOM 2106 N N . ASP A 1 299 ? -13.55200 -2.08800 20.01100 1.000 42.18467 299 ASP A N 1
ATOM 2107 C CA . ASP A 1 299 ? -13.87900 -1.15900 18.93300 1.000 44.82553 299 ASP A CA 1
ATOM 2108 C C . ASP A 1 299 ? -13.73900 -1.79600 17.55500 1.000 44.16504 299 ASP A C 1
ATOM 2109 O O . ASP A 1 299 ? -14.41700 -1.37700 16.61200 1.000 43.93076 299 ASP A O 1
ATOM 2114 N N . TRP A 1 300 ? -12.87900 -2.80400 17.41700 1.000 40.56652 300 TRP A N 1
ATOM 2115 C CA . TRP A 1 300 ? -12.57600 -3.38700 16.11700 1.000 40.14357 300 TRP A CA 1
ATOM 2116 C C . TRP A 1 300 ? -13.22700 -4.74600 15.90700 1.000 38.84467 300 TRP A C 1
ATOM 2117 O O . TRP A 1 300 ? -12.88600 -5.44100 14.94500 1.000 47.53325 300 TRP A O 1
ATOM 2128 N N . ASP A 1 301 ? -14.16500 -5.13300 16.76700 1.000 43.71307 301 ASP A N 1
ATOM 2129 C CA . ASP A 1 301 ? -14.86200 -6.40000 16.59500 1.000 44.72718 301 ASP A CA 1
ATOM 2130 C C . ASP A 1 301 ? -15.69300 -6.38800 15.31700 1.000 43.87102 301 ASP A C 1
ATOM 2131 O O . ASP A 1 301 ? -16.16000 -5.34100 14.86100 1.000 47.68387 301 ASP A O 1
ATOM 2136 N N . SER A 1 302 ? -15.86600 -7.57200 14.73400 1.000 45.03211 302 SER A N 1
ATOM 2137 C CA . SER A 1 302 ? -16.72100 -7.75100 13.57100 1.000 34.62740 302 SER A CA 1
ATOM 2138 C C . SER A 1 302 ? -17.53600 -9.02200 13.75600 1.000 45.49738 302 SER A C 1
ATOM 2139 O O . SER A 1 302 ? -17.17900 -9.90500 14.54000 1.000 50.55826 302 SER A O 1
ATOM 2142 N N . TRP A 1 303 ? -18.64100 -9.10400 13.02400 1.000 50.19840 303 TRP A N 1
ATOM 2143 C CA . TRP A 1 303 ? -19.55700 -10.22900 13.12900 1.000 55.66130 303 TRP A CA 1
ATOM 2144 C C . TRP A 1 303 ? -19.14800 -11.35800 12.19300 1.000 57.39041 303 TRP A C 1
ATOM 2145 O O . TRP A 1 303 ? -18.62300 -11.12900 11.10000 1.000 54.81990 303 TRP A O 1
ATOM 2156 N N . PHE A 1 304 ? -19.39100 -12.58800 12.64000 1.000 57.58157 304 PHE A N 1
ATOM 2157 C CA . PHE A 1 304 ? -19.30700 -13.74000 11.75300 1.000 57.48342 304 PHE A CA 1
ATOM 2158 C C . PHE A 1 304 ? -20.45100 -13.67900 10.74800 1.000 60.60319 304 PHE A C 1
ATOM 2159 O O . PHE A 1 304 ? -21.61600 -13.52900 11.12700 1.000 59.96913 304 PHE A O 1
ATOM 2167 N N . THR A 1 305 ? -20.11900 -13.78600 9.46500 1.000 56.20808 305 THR A N 1
ATOM 2168 C CA . THR A 1 305 ? -21.09800 -13.65600 8.39800 1.000 63.69376 305 THR A CA 1
ATOM 2169 C C . THR A 1 305 ? -21.32300 -14.99300 7.70400 1.000 60.83315 305 THR A C 1
ATOM 2170 O O . THR A 1 305 ? -20.40600 -15.81000 7.57300 1.000 60.57690 305 THR A O 1
ATOM 2174 N N . GLU A 1 306 ? -22.56200 -15.20500 7.26100 1.000 66.85758 306 GLU A N 1
ATOM 2175 C CA . GLU A 1 306 ? -22.88900 -16.39700 6.49300 1.000 65.23062 306 GLU A CA 1
ATOM 2176 C C . GLU A 1 306 ? -22.42700 -16.29700 5.04900 1.000 64.80214 306 GLU A C 1
ATOM 2177 O O . GLU A 1 306 ? -22.36500 -17.31800 4.35900 1.000 64.54388 306 GLU A O 1
ATOM 2183 N N . GLU A 1 307 ? -22.10200 -15.09200 4.58600 1.000 67.16599 307 GLU A N 1
ATOM 2184 C CA . GLU A 1 307 ? -21.62700 -14.85300 3.23400 1.000 67.57034 307 GLU A CA 1
ATOM 2185 C C . GLU A 1 307 ? -20.28700 -14.13300 3.27500 1.000 67.31152 307 GLU A C 1
ATOM 2186 O O . GLU A 1 307 ? -19.98900 -13.39700 4.22100 1.000 68.20284 307 GLU A O 1
ATOM 2192 N N . ASP A 1 308 ? -19.48700 -14.34600 2.23000 1.000 67.76616 308 ASP A N 1
ATOM 2193 C CA . ASP A 1 308 ? -18.19900 -13.67300 2.05500 1.000 72.19568 308 ASP A CA 1
ATOM 2194 C C . ASP A 1 308 ? -17.33800 -13.79400 3.31200 1.000 65.55234 308 ASP A C 1
ATOM 2195 O O . ASP A 1 308 ? -16.76500 -12.81900 3.80500 1.000 66.09264 308 ASP A O 1
ATOM 2200 N N . LEU A 1 309 ? -17.25900 -15.01800 3.83900 1.000 64.57012 309 LEU A N 1
ATOM 2201 C CA . LEU A 1 309 ? -16.51300 -15.24300 5.07200 1.000 61.29996 309 LEU A CA 1
ATOM 2202 C C . LEU A 1 309 ? -15.01600 -15.04400 4.87200 1.000 57.47720 309 LEU A C 1
ATOM 2203 O O . LEU A 1 309 ? -14.32200 -14.61700 5.80200 1.000 60.02344 309 LEU A O 1
ATOM 2208 N N . ASP A 1 310 ? -14.50100 -15.33600 3.67400 1.000 58.73437 310 ASP A N 1
ATOM 2209 C CA . ASP A 1 310 ? -13.07100 -15.17200 3.42700 1.000 58.15772 310 ASP A CA 1
ATOM 2210 C C . ASP A 1 310 ? -12.64600 -13.71500 3.55800 1.000 59.38519 310 ASP A C 1
ATOM 2211 O O . ASP A 1 310 ? -11.57300 -13.42000 4.09800 1.000 58.25783 310 ASP A O 1
ATOM 2216 N N . ALA A 1 311 ? -13.46900 -12.78700 3.06400 1.000 59.62403 311 ALA A N 1
ATOM 2217 C CA . ALA A 1 311 ? -13.11500 -11.37700 3.17000 1.000 60.89994 311 ALA A CA 1
ATOM 2218 C C . ALA A 1 311 ? -13.31300 -10.85800 4.58700 1.000 55.12045 311 ALA A C 1
ATOM 2219 O O . ALA A 1 311 ? -12.55100 -9.99700 5.04200 1.000 52.35647 311 ALA A O 1
ATOM 2221 N N . THR A 1 312 ? -14.32100 -11.37100 5.29600 1.000 55.70779 312 THR A N 1
ATOM 2222 C CA . THR A 1 312 ? -14.54500 -10.97200 6.68200 1.000 50.70335 312 THR A CA 1
ATOM 2223 C C . THR A 1 312 ? -13.39500 -11.41800 7.57800 1.000 50.44391 312 THR A C 1
ATOM 2224 O O . THR A 1 312 ? -12.92600 -10.64900 8.42600 1.000 45.84006 312 THR A O 1
ATOM 2228 N N . VAL A 1 313 ? -12.92700 -12.65500 7.40200 1.000 50.15161 313 VAL A N 1
ATOM 2229 C CA . VAL A 1 313 ? -11.80000 -13.14300 8.19000 1.000 49.87210 313 VAL A CA 1
ATOM 2230 C C . VAL A 1 313 ? -10.53200 -12.38000 7.83200 1.000 45.28599 313 VAL A C 1
ATOM 2231 O O . VAL A 1 313 ? -9.72200 -12.04700 8.70700 1.000 42.76784 313 VAL A O 1
ATOM 2235 N N . ARG A 1 314 ? -10.34900 -12.07400 6.54700 1.000 47.46537 314 ARG A N 1
ATOM 2236 C CA . ARG A 1 314 ? -9.15400 -11.35500 6.12200 1.000 47.10900 314 ARG A CA 1
ATOM 2237 C C . ARG A 1 314 ? -9.10900 -9.94500 6.70100 1.000 44.65928 314 ARG A C 1
ATOM 2238 O O . ARG A 1 314 ? -8.04000 -9.46800 7.10200 1.000 39.76099 314 ARG A O 1
ATOM 2246 N N . GLU A 1 315 ? -10.25200 -9.26100 6.76100 1.000 45.59177 315 GLU A N 1
ATOM 2247 C CA . GLU A 1 315 ? -10.24900 -7.89700 7.28100 1.000 47.53538 315 GLU A CA 1
ATOM 2248 C C . GLU A 1 315 ? -9.97200 -7.87900 8.78000 1.000 43.23153 315 GLU A C 1
ATOM 2249 O O . GLU A 1 315 ? -9.22500 -7.02300 9.26700 1.000 39.80848 315 GLU A O 1
ATOM 2255 N N . ALA A 1 316 ? -10.55700 -8.82000 9.52600 1.000 44.59535 316 ALA A N 1
ATOM 2256 C CA . ALA A 1 316 ? -10.25400 -8.92000 10.94900 1.000 45.42676 316 ALA A CA 1
ATOM 2257 C C . ALA A 1 316 ? -8.81400 -9.36100 11.18900 1.000 48.14975 316 ALA A C 1
ATOM 2258 O O . ALA A 1 316 ? -8.19300 -8.93300 12.16900 1.000 48.77942 316 ALA A O 1
ATOM 2260 N N . ALA A 1 317 ? -8.26500 -10.20500 10.31000 1.000 46.91733 317 ALA A N 1
ATOM 2261 C CA . ALA A 1 317 ? -6.86800 -10.60500 10.44500 1.000 47.35332 317 ALA A CA 1
ATOM 2262 C C . ALA A 1 317 ? -5.92000 -9.45600 10.12800 1.000 42.68310 317 ALA A C 1
ATOM 2263 O O . ALA A 1 317 ? -4.83000 -9.37500 10.70600 1.000 43.81710 317 ALA A O 1
ATOM 2265 N N . LEU A 1 318 ? -6.30900 -8.56800 9.20800 1.000 45.89659 318 LEU A N 1
ATOM 2266 C CA . LEU A 1 318 ? -5.48800 -7.39600 8.91800 1.000 41.72487 318 LEU A CA 1
ATOM 2267 C C . LEU A 1 318 ? -5.39000 -6.48400 10.13200 1.000 40.41387 318 LEU A C 1
ATOM 2268 O O . LEU A 1 318 ? -4.32100 -5.93500 10.42600 1.000 35.72704 318 LEU A O 1
ATOM 2273 N N . LEU A 1 319 ? -6.50200 -6.30500 10.84500 1.000 37.23103 319 LEU A N 1
ATOM 2274 C CA . LEU A 1 319 ? -6.47700 -5.51100 12.06500 1.000 39.61589 319 LEU A CA 1
ATOM 2275 C C . LEU A 1 319 ? -5.73400 -6.23000 13.18100 1.000 40.53340 319 LEU A C 1
ATOM 2276 O O . LEU A 1 319 ? -5.16100 -5.57700 14.06000 1.000 45.19363 319 LEU A O 1
ATOM 2281 N N . ALA A 1 320 ? -5.72500 -7.56600 13.16000 1.000 39.64252 320 ALA A N 1
ATOM 2282 C CA . ALA A 1 320 ? -5.02000 -8.32800 14.18400 1.000 42.07256 320 ALA A CA 1
ATOM 2283 C C . ALA A 1 320 ? -3.51000 -8.14100 14.10600 1.000 37.10808 320 ALA A C 1
ATOM 2284 O O . ALA A 1 320 ? -2.82500 -8.32700 15.11700 1.000 42.03038 320 ALA A O 1
ATOM 2286 N N . LEU A 1 321 ? -2.98100 -7.78400 12.93300 1.000 34.32948 321 LEU A N 1
ATOM 2287 C CA . LEU A 1 321 ? -1.55500 -7.50100 12.81900 1.000 40.99919 321 LEU A CA 1
ATOM 2288 C C . LEU A 1 321 ? -1.18700 -6.18700 13.49000 1.000 40.50367 321 LEU A C 1
ATOM 2289 O O . LEU A 1 321 ? -0.04800 -6.02000 13.94100 1.000 39.51618 321 LEU A O 1
ATOM 2294 N N . ASP A 1 322 ? -2.13400 -5.24900 13.56900 1.000 42.59677 322 ASP A N 1
ATOM 2295 C CA . ASP A 1 322 ? -1.83000 -3.85900 13.91100 1.000 39.90894 322 ASP A CA 1
ATOM 2296 C C . ASP A 1 322 ? -1.59400 -3.74000 15.41400 1.000 39.98879 322 ASP A C 1
ATOM 2297 O O . ASP A 1 322 ? -2.46300 -3.33500 16.19000 1.000 41.44208 322 ASP A O 1
ATOM 2302 N N . TYR A 1 323 ? -0.38000 -4.10400 15.82600 1.000 39.16362 323 TYR A N 1
ATOM 2303 C CA . TYR A 1 323 ? 0.06000 -3.90200 17.20100 1.000 40.22844 323 TYR A CA 1
ATOM 2304 C C . TYR A 1 323 ? 1.57400 -3.72800 17.24700 1.000 41.42011 323 TYR A C 1
ATOM 2305 O O . TYR A 1 323 ? 2.12500 -3.27400 18.25500 1.000 41.27727 323 TYR A O 1
ATOM 2314 N N . ARG A 1 324 ? 2.25200 -4.09100 16.15900 1.000 39.45019 324 ARG A N 1
ATOM 2315 C CA . ARG A 1 324 ? 3.70000 -3.94800 16.06600 1.000 46.12202 324 ARG A CA 1
ATOM 2316 C C . ARG A 1 324 ? 4.09000 -3.90100 14.59700 1.000 46.14635 324 ARG A C 1
ATOM 2317 O O . ARG A 1 324 ? 3.67200 -4.76200 13.81700 1.000 46.09282 324 ARG A O 1
ATOM 2319 N N . TRP A 1 325 ? 4.87800 -2.89700 14.22500 1.000 48.22717 325 TRP A N 1
ATOM 2320 C CA . TRP A 1 325 ? 5.36600 -2.77100 12.85600 1.000 54.72970 325 TRP A CA 1
ATOM 2321 C C . TRP A 1 325 ? 6.86500 -2.49200 12.84200 1.000 49.27382 325 TRP A C 1
ATOM 2322 O O . TRP A 1 325 ? 7.67400 -3.41700 12.80600 1.000 49.25628 325 TRP A O 1
ATOM 2333 N N . GLN B 1 16 ? -14.59900 12.72900 50.36700 1.000 73.68836 16 GLN B N 1
ATOM 2334 C CA . GLN B 1 16 ? -14.87400 12.12200 51.66600 1.000 81.95955 16 GLN B CA 1
ATOM 2335 C C . GLN B 1 16 ? -16.05900 12.79300 52.35900 1.000 81.79939 16 GLN B C 1
ATOM 2336 O O . GLN B 1 16 ? -16.84300 12.12800 53.03700 1.000 85.98727 16 GLN B O 1
ATOM 2342 N N . GLU B 1 17 ? -16.19100 14.11200 52.17900 1.000 86.09498 17 GLU B N 1
ATOM 2343 C CA . GLU B 1 17 ? -17.27200 14.84600 52.83300 1.000 86.34401 17 GLU B CA 1
ATOM 2344 C C . GLU B 1 17 ? -18.64200 14.32900 52.41100 1.000 83.69976 17 GLU B C 1
ATOM 2345 O O . GLU B 1 17 ? -19.59000 14.36400 53.20400 1.000 79.83407 17 GLU B O 1
ATOM 2351 N N . LYS B 1 18 ? -18.76300 13.83200 51.17900 1.000 78.96521 18 LYS B N 1
ATOM 2352 C CA . LYS B 1 18 ? -20.04100 13.29600 50.73100 1.000 75.54568 18 LYS B CA 1
ATOM 2353 C C . LYS B 1 18 ? -20.33000 11.94500 51.36900 1.000 81.24957 18 LYS B C 1
ATOM 2354 O O . LYS B 1 18 ? -21.49700 11.55900 51.50100 1.000 77.79372 18 LYS B O 1
ATOM 2360 N N . ARG B 1 19 ? -19.28700 11.21800 51.77600 1.000 82.21300 19 ARG B N 1
ATOM 2361 C CA . ARG B 1 19 ? -19.50000 9.90300 52.37000 1.000 77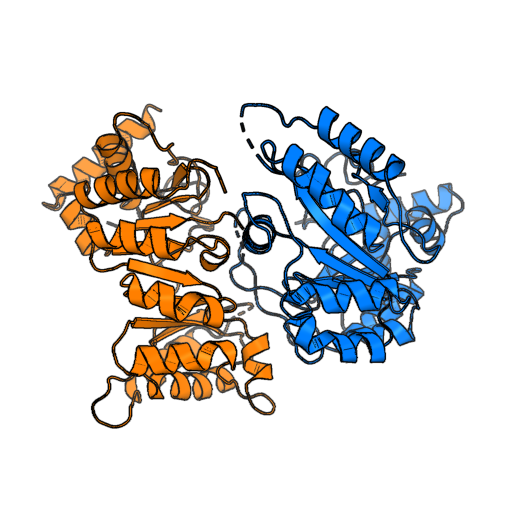.14092 19 ARG B CA 1
ATOM 2362 C C . ARG B 1 19 ? -20.21500 10.02200 53.71000 1.000 78.96399 19 ARG B C 1
ATOM 2363 O O . ARG B 1 19 ? -21.21800 9.34100 53.95400 1.000 77.19699 19 ARG B O 1
ATOM 2371 N N . ASP B 1 20 ? -19.71800 10.89300 54.58900 1.000 82.36132 20 ASP B N 1
ATOM 2372 C CA . ASP B 1 20 ? -20.39700 11.13800 55.85600 1.000 79.27196 20 ASP B CA 1
ATOM 2373 C C . ASP B 1 20 ? -21.71000 11.88800 55.67100 1.000 78.54971 20 ASP B C 1
ATOM 2374 O O . ASP B 1 20 ? -22.59700 11.77700 56.52300 1.000 74.70900 20 ASP B O 1
ATOM 2379 N N . SER B 1 21 ? -21.86000 12.64200 54.57800 1.000 78.70825 21 SER B N 1
ATOM 2380 C CA . SER B 1 21 ? -23.08400 13.41100 54.37400 1.000 74.79387 21 SER B CA 1
ATOM 2381 C C . SER B 1 21 ? -24.24800 12.50400 53.99000 1.000 76.99839 21 SER B C 1
ATOM 2382 O O . SER B 1 21 ? -25.35800 12.64200 54.51900 1.000 80.47523 21 SER B O 1
ATOM 2385 N N . VAL B 1 22 ? -24.01700 11.57300 53.06100 1.000 77.25479 22 VAL B N 1
ATOM 2386 C CA . VAL B 1 22 ? -25.08300 10.65900 52.66200 1.000 74.18242 22 VAL B CA 1
ATOM 2387 C C . VAL B 1 22 ? -25.31200 9.57000 53.70100 1.000 74.01196 22 VAL B C 1
ATOM 2388 O O . VAL B 1 22 ? -26.39700 8.97700 53.73100 1.000 74.45568 22 VAL B O 1
ATOM 2392 N N . VAL B 1 23 ? -24.32300 9.28400 54.55300 1.000 73.33539 23 VAL B N 1
ATOM 2393 C CA . VAL B 1 23 ? -24.55700 8.37600 55.67200 1.000 72.42397 23 VAL B CA 1
ATOM 2394 C C . VAL B 1 23 ? -25.61100 8.95800 56.60200 1.000 76.34212 23 VAL B C 1
ATOM 2395 O O . VAL B 1 23 ? -26.53700 8.26100 57.03300 1.000 76.83073 23 VAL B O 1
ATOM 2399 N N . SER B 1 24 ? -25.49800 10.25200 56.90900 1.000 75.34327 24 SER B N 1
ATOM 2400 C CA . SER B 1 24 ? -26.53300 10.91400 57.69400 1.000 73.78009 24 SER B CA 1
ATOM 2401 C C . SER B 1 24 ? -27.82300 11.05800 56.89600 1.000 72.81009 24 SER B C 1
ATOM 2402 O O . SER B 1 24 ? -28.91900 10.95000 57.45800 1.000 73.28921 24 SER B O 1
ATOM 2405 N N . GLU B 1 25 ? -27.71600 11.30000 55.58700 1.000 69.79705 25 GLU B N 1
ATOM 2406 C CA . GLU B 1 25 ? -28.91000 11.37800 54.75000 1.000 66.15293 25 GLU B CA 1
ATOM 2407 C C . GLU B 1 25 ? -29.67300 10.06000 54.75400 1.000 70.18827 25 GLU B C 1
ATOM 2408 O O . GLU B 1 25 ? -30.90700 10.04500 54.83800 1.000 68.48096 25 GLU B O 1
ATOM 2414 N N . ILE B 1 26 ? -28.95400 8.94100 54.65800 1.000 70.74584 26 ILE B N 1
ATOM 2415 C CA . ILE B 1 26 ? -29.60000 7.63700 54.75600 1.000 67.54429 26 ILE B CA 1
ATOM 2416 C C . ILE B 1 26 ? -30.18000 7.43400 56.15000 1.000 65.99304 26 ILE B C 1
ATOM 2417 O O . ILE B 1 26 ? -31.28900 6.90900 56.30400 1.000 67.59136 26 ILE B O 1
ATOM 2422 N N . GLU B 1 27 ? -29.45200 7.85600 57.18600 1.000 66.94659 27 GLU B N 1
ATOM 2423 C CA . GLU B 1 27 ? -29.98500 7.74200 58.53900 1.000 69.91344 27 GLU B CA 1
ATOM 2424 C C . GLU B 1 27 ? -31.21300 8.62100 58.73300 1.000 66.27175 27 GLU B C 1
ATOM 2425 O O . GLU B 1 27 ? -32.06000 8.32300 59.58300 1.000 65.60236 27 GLU B O 1
ATOM 2431 N N . GLN B 1 28 ? -31.32900 9.70200 57.96300 1.000 69.38614 28 GLN B N 1
ATOM 2432 C CA . GLN B 1 28 ? -32.53400 10.51900 58.03800 1.000 66.18998 28 GLN B CA 1
ATOM 2433 C C . GLN B 1 28 ? -33.72500 9.77200 57.45200 1.000 66.97213 28 GLN B C 1
ATOM 2434 O O . GLN B 1 28 ? -34.81800 9.77100 58.03100 1.000 67.21237 28 GLN B O 1
ATOM 2440 N N . LYS B 1 29 ? -33.52700 9.11300 56.31000 1.000 60.03170 29 LYS B N 1
ATOM 2441 C CA . LYS B 1 29 ? -34.56000 8.25000 55.75300 1.000 63.76778 29 LYS B CA 1
ATOM 2442 C C . LYS B 1 29 ? -34.80800 7.00200 56.59600 1.000 66.88165 29 LYS B C 1
ATOM 2443 O O . LYS B 1 29 ? -35.82100 6.32800 56.38700 1.000 66.83755 29 LYS B O 1
ATOM 2449 N N . LEU B 1 30 ? -33.92000 6.67600 57.53900 1.000 64.87584 30 LEU B N 1
ATOM 2450 C CA . LEU B 1 30 ? -34.18000 5.55700 58.44000 1.000 68.07964 30 LEU B CA 1
ATOM 2451 C C . LEU B 1 30 ? -35.20900 5.92800 59.50300 1.000 67.74852 30 LEU B C 1
ATOM 2452 O O . LEU B 1 30 ? -36.14900 5.16900 59.76200 1.000 61.09697 30 LEU B O 1
ATOM 2457 N N . THR B 1 31 ? -35.03700 7.08500 60.14100 1.000 65.77513 31 THR B N 1
ATOM 2458 C CA . THR B 1 31 ? -35.99000 7.50500 61.15700 1.000 66.46658 31 THR B CA 1
ATOM 2459 C C . THR B 1 31 ? -37.27900 8.03400 60.54100 1.000 65.21113 31 THR B C 1
ATOM 2460 O O . THR B 1 31 ? -38.33400 7.97300 61.18300 1.000 59.57649 31 THR B O 1
ATOM 2464 N N . ASP B 1 32 ? -37.22100 8.55100 59.30700 1.000 64.46218 32 ASP B N 1
ATOM 2465 C CA . ASP B 1 32 ? -38.43800 8.98400 58.62300 1.000 66.06495 32 ASP B CA 1
ATOM 2466 C C . ASP B 1 32 ? -39.41800 7.83100 58.43700 1.000 68.48756 32 ASP B C 1
ATOM 2467 O O . ASP B 1 32 ? -40.63800 8.03400 58.49600 1.000 65.22721 32 ASP B O 1
ATOM 2472 N N . ARG B 1 33 ? -38.91200 6.62200 58.21500 1.000 67.63815 33 ARG B N 1
ATOM 2473 C CA . ARG B 1 33 ? -39.74500 5.43600 58.08300 1.000 60.99117 33 ARG B CA 1
ATOM 2474 C C . ARG B 1 33 ? -39.89900 4.67800 59.39400 1.000 60.58448 33 ARG B C 1
ATOM 2475 O O . ARG B 1 33 ? -40.52700 3.61400 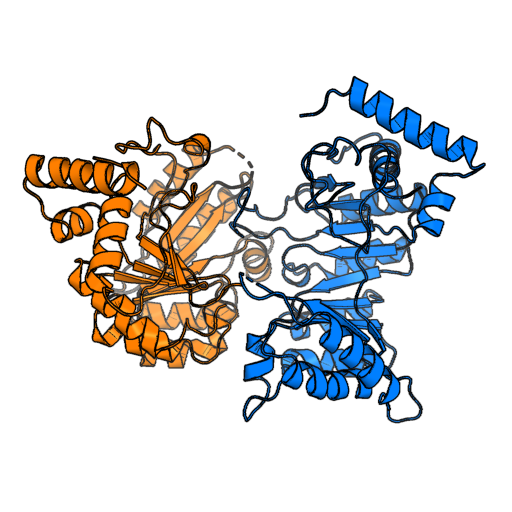59.40300 1.000 66.46354 33 ARG B O 1
ATOM 2483 N N . HIS B 1 34 ? -39.35300 5.20300 60.49400 1.000 63.19310 34 HIS B N 1
ATOM 2484 C CA . HIS B 1 34 ? -39.39200 4.54700 61.80200 1.000 64.66697 34 HIS B CA 1
ATOM 2485 C C . HIS B 1 34 ? -38.77300 3.14900 61.72200 1.000 64.21973 34 HIS B C 1
ATOM 2486 O O . HIS B 1 34 ? -39.41500 2.13200 61.99700 1.000 60.01880 34 HIS B O 1
ATOM 2493 N N . GLN B 1 35 ? -37.50000 3.11800 61.33500 1.000 66.96475 35 GLN B N 1
ATOM 2494 C CA . GLN B 1 35 ? -36.77800 1.86700 61.15500 1.000 62.13680 35 GLN B CA 1
ATOM 2495 C C . GLN B 1 35 ? -35.32900 2.04600 61.57600 1.000 57.85925 35 GLN B C 1
ATOM 2496 O O . GLN B 1 35 ? -34.74900 3.12400 61.41900 1.000 61.02761 35 GLN B O 1
ATOM 2502 N N . THR B 1 36 ? -34.75000 0.97400 62.10600 1.000 59.50552 36 THR B N 1
ATOM 2503 C CA . THR B 1 36 ? -33.32500 0.89500 62.37500 1.000 56.85206 36 THR B CA 1
ATOM 2504 C C . THR B 1 36 ? -32.62900 0.21900 61.19700 1.000 57.68478 36 THR B C 1
ATOM 2505 O O . THR B 1 36 ? -33.25500 -0.16300 60.20600 1.000 58.68185 36 THR B O 1
ATOM 2509 N N . LEU B 1 37 ? -31.30900 0.06500 61.31300 1.000 63.92276 37 LEU B N 1
ATOM 2510 C CA . LEU B 1 37 ? -30.57100 -0.65700 60.28300 1.000 56.88397 37 LEU B CA 1
ATOM 2511 C C . LEU B 1 37 ? -31.01700 -2.11200 60.21200 1.000 55.28771 37 LEU B C 1
ATOM 2512 O O . LEU B 1 37 ? -31.18200 -2.66500 59.11900 1.000 56.39830 37 LEU B O 1
ATOM 2517 N N . ALA B 1 38 ? -31.23300 -2.74300 61.36900 1.000 52.40246 38 ALA B N 1
ATOM 2518 C CA . ALA B 1 38 ? -31.70200 -4.12400 61.37800 1.000 56.01629 38 ALA B CA 1
ATOM 2519 C C . ALA B 1 38 ? -33.09600 -4.25200 60.77700 1.000 58.51538 38 ALA B C 1
ATOM 2520 O O . ALA B 1 38 ? -33.43700 -5.30800 60.23200 1.000 60.85913 38 ALA B O 1
ATOM 2522 N N . ASP B 1 39 ? -33.91200 -3.19800 60.85900 1.000 54.85181 39 ASP B N 1
ATOM 2523 C CA . ASP B 1 39 ? -35.24100 -3.24500 60.25700 1.000 58.66836 39 ASP B CA 1
ATOM 2524 C C . ASP B 1 39 ? -35.17400 -3.07700 58.74200 1.000 60.04913 39 ASP B C 1
ATOM 2525 O O . ASP B 1 39 ? -35.86200 -3.79400 58.00700 1.000 60.28239 39 ASP B O 1
ATOM 2530 N N . ALA B 1 40 ? -34.35800 -2.13500 58.26100 1.000 56.71350 40 ALA B N 1
ATOM 2531 C CA . ALA B 1 40 ? -34.20100 -1.95900 56.82100 1.000 57.08194 40 ALA B CA 1
ATOM 2532 C C . ALA B 1 40 ? -33.50100 -3.15300 56.18400 1.000 62.60566 40 ALA B C 1
ATOM 2533 O O . ALA B 1 40 ? -33.76500 -3.47700 55.02000 1.000 60.15492 40 ALA B O 1
ATOM 2535 N N . ILE B 1 41 ? -32.61000 -3.81300 56.92600 1.000 59.15021 41 ILE B N 1
ATOM 2536 C CA . ILE B 1 41 ? -32.00100 -5.04600 56.44000 1.000 58.03323 41 ILE B CA 1
ATOM 2537 C C . ILE B 1 41 ? -33.04600 -6.15000 56.33300 1.000 58.59075 41 ILE B C 1
ATOM 2538 O O . ILE B 1 41 ? -33.09300 -6.88800 55.34100 1.000 54.33963 41 ILE B O 1
ATOM 2543 N N . ARG B 1 42 ? -33.90500 -6.27500 57.34700 1.000 60.47143 42 ARG B N 1
ATOM 2544 C CA . ARG B 1 42 ? -34.93000 -7.31400 57.33600 1.000 60.10745 42 ARG B CA 1
ATOM 2545 C C . ARG B 1 42 ? -35.94900 -7.07800 56.22900 1.000 60.84801 42 ARG B C 1
ATOM 2546 O O . ARG B 1 42 ? -36.39900 -8.03000 55.58000 1.000 65.90803 42 ARG B O 1
ATOM 2554 N N . GLU B 1 43 ? -36.33200 -5.81900 56.00200 1.000 56.78361 43 GLU B N 1
ATOM 2555 C CA . GLU B 1 43 ? -37.32800 -5.52000 54.97800 1.000 60.64062 43 GLU B CA 1
ATOM 2556 C C . GLU B 1 43 ? -36.79300 -5.84400 53.59000 1.000 61.18680 43 GLU B C 1
ATOM 2557 O O . GLU B 1 43 ? -37.48600 -6.45800 52.77100 1.000 61.53758 43 GLU B O 1
ATOM 2563 N N . ARG B 1 44 ? -35.55400 -5.44100 53.31400 1.000 62.15905 44 ARG B N 1
ATOM 2564 C CA . ARG B 1 44 ? -34.91400 -5.68600 52.02900 1.000 61.49096 44 ARG B CA 1
ATOM 2565 C C . ARG B 1 44 ? -34.38900 -7.10700 51.88000 1.000 58.44791 44 ARG B C 1
ATOM 2566 O O . ARG B 1 44 ? -33.95800 -7.47100 50.78000 1.000 56.92049 44 ARG B O 1
ATOM 2574 N N . GLU B 1 45 ? -34.42400 -7.91100 52.94600 1.000 57.08927 45 GLU B N 1
ATOM 2575 C CA . GLU B 1 45 ? -33.80800 -9.23900 52.96700 1.000 54.28205 45 GLU B CA 1
ATOM 2576 C C . GLU B 1 45 ? -32.33200 -9.17300 52.59100 1.000 58.01266 45 GLU B C 1
ATOM 2577 O O . GLU B 1 45 ? -31.80100 -10.07500 51.93700 1.000 47.79760 45 GLU B O 1
ATOM 2583 N N . LEU B 1 46 ? -31.66400 -8.09700 53.00100 1.000 51.28729 46 LEU B N 1
ATOM 2584 C CA . LEU B 1 46 ? -30.24500 -7.93700 52.72000 1.000 48.17914 46 LEU B CA 1
ATOM 2585 C C . LEU B 1 46 ? -29.43800 -8.97300 53.49200 1.000 49.44252 46 LEU B C 1
ATOM 2586 O O . LEU B 1 46 ? -29.68600 -9.22600 54.67400 1.000 47.13717 46 LEU B O 1
ATOM 2591 N N . TYR B 1 47 ? -28.47300 -9.58300 52.81000 1.000 46.57056 47 TYR B N 1
ATOM 2592 C CA . TYR B 1 47 ? -27.63900 -10.61700 53.39700 1.000 45.32714 47 TYR B CA 1
ATOM 2593 C C . TYR B 1 47 ? -26.17600 -10.23300 53.23200 1.000 51.42642 47 TYR B C 1
ATOM 2594 O O . TYR B 1 47 ? -25.83800 -9.26000 52.55200 1.000 52.28455 47 TYR B O 1
ATOM 2603 N N . PHE B 1 48 ? -25.30300 -11.00300 53.87400 1.000 48.89943 48 PHE B N 1
ATOM 2604 C CA . PHE B 1 48 ? -23.86900 -10.74900 53.84500 1.000 45.99434 48 PHE B CA 1
ATOM 2605 C C . PHE B 1 48 ? -23.22600 -11.66500 52.81100 1.000 47.57858 48 PHE B C 1
ATOM 2606 O O . PHE B 1 48 ? -23.24500 -12.89100 52.96400 1.000 47.07343 48 PHE B O 1
ATOM 2614 N N . ARG B 1 49 ? -22.66100 -11.07000 51.76900 1.000 49.32997 49 ARG B N 1
ATOM 2615 C CA . ARG B 1 49 ? -22.08400 -11.80400 50.64800 1.000 49.43891 49 ARG B CA 1
ATOM 2616 C C . ARG B 1 49 ? -20.56600 -11.71200 50.76900 1.000 51.80954 49 ARG B C 1
ATOM 2617 O O . ARG B 1 49 ? -19.96900 -10.69000 50.42100 1.000 54.90041 49 ARG B O 1
ATOM 2625 N N . MET B 1 50 ? -19.94500 -12.77700 51.26900 1.000 47.79381 50 MET B N 1
ATOM 2626 C CA . MET B 1 50 ? -18.51000 -12.79400 51.52700 1.000 49.63840 50 MET B CA 1
ATOM 2627 C C . MET B 1 50 ? -17.80900 -13.63600 50.46600 1.000 51.48013 50 MET B C 1
ATOM 2628 O O . MET B 1 50 ? -18.12100 -14.82100 50.30100 1.000 47.21290 50 MET B O 1
ATOM 2633 N N . SER B 1 51 ? -16.86400 -13.02500 49.75600 1.000 52.94754 51 SER B N 1
ATOM 2634 C CA . SER B 1 51 ? -16.06600 -13.71800 48.75200 1.000 46.89001 51 SER B CA 1
ATOM 2635 C C . SER B 1 51 ? -14.83300 -14.31600 49.41700 1.000 52.58965 51 SER B C 1
ATOM 2636 O O . SER B 1 51 ? -13.98400 -13.58400 49.93700 1.000 49.33270 51 SER B O 1
ATOM 2639 N N . VAL B 1 52 ? -14.73600 -15.64700 49.40200 1.000 51.20675 52 VAL B N 1
ATOM 2640 C CA . VAL B 1 52 ? -13.60300 -16.34300 50.00300 1.000 47.07485 52 VAL B CA 1
ATOM 2641 C C . VAL B 1 52 ? -12.56900 -16.78100 48.97300 1.000 50.91956 52 VAL B C 1
ATOM 2642 O O . VAL B 1 52 ? -11.47500 -17.22400 49.36000 1.000 48.23328 52 VAL B O 1
ATOM 2646 N N . VAL B 1 53 ? -12.87500 -16.67000 47.68000 1.000 56.10038 53 VAL B N 1
ATOM 2647 C CA . VAL B 1 53 ? -11.95100 -17.00000 46.60200 1.000 51.05462 53 VAL B CA 1
ATOM 2648 C C . VAL B 1 53 ? -12.03400 -15.89900 45.55500 1.000 56.42718 53 VAL B C 1
ATOM 2649 O O . VAL B 1 53 ? -13.12900 -15.43600 45.21600 1.000 57.75679 53 VAL B O 1
ATOM 2653 N N . GLY B 1 54 ? -10.87500 -15.47300 45.04500 1.000 49.89705 54 GLY B N 1
ATOM 2654 C CA . GLY B 1 54 ? -10.85800 -14.39700 44.07000 1.000 56.27011 54 GLY B CA 1
ATOM 2655 C C . GLY B 1 54 ? -11.13200 -14.84300 42.65000 1.000 63.06134 54 GLY B C 1
ATOM 2656 O O . GLY B 1 54 ? -11.62300 -14.05200 41.83700 1.000 64.07011 54 GLY B O 1
ATOM 2657 N N . THR B 1 55 ? -10.82600 -16.09400 42.32700 1.000 64.76508 55 THR B N 1
ATOM 2658 C CA . THR B 1 55 ? -10.99600 -16.60000 40.96700 1.000 67.25198 55 THR B CA 1
ATOM 2659 C C . THR B 1 55 ? -11.25300 -18.10400 40.96800 1.000 64.53277 55 THR B C 1
ATOM 2660 O O . THR B 1 55 ? -12.20700 -18.58400 40.35300 1.000 68.63647 55 THR B O 1
ATOM 2664 N N . THR B 1 70 ? -7.08700 -13.70600 45.76100 1.000 53.01027 70 THR B N 1
ATOM 2665 C CA . THR B 1 70 ? -7.49700 -13.96300 47.13900 1.000 57.83768 70 THR B CA 1
ATOM 2666 C C . THR B 1 70 ? -6.43200 -13.49500 48.12000 1.000 52.26427 70 THR B C 1
ATOM 2667 O O . THR B 1 70 ? -5.33400 -14.04700 48.15600 1.000 48.62117 70 THR B O 1
ATOM 2671 N N . SER B 1 71 ? -6.76400 -12.48200 48.91600 1.000 56.61673 71 SER B N 1
ATOM 2672 C CA . SER B 1 71 ? -5.81600 -11.93000 49.87400 1.000 56.64252 71 SER B CA 1
ATOM 2673 C C . SER B 1 71 ? -5.58800 -12.89700 51.03000 1.000 54.62107 71 SER B C 1
ATOM 2674 O O . SER B 1 71 ? -6.47400 -13.66500 51.41200 1.000 59.31593 71 SER B O 1
ATOM 2677 N N . GLY B 1 72 ? -4.37600 -12.85000 51.59000 1.000 55.04875 72 GLY B N 1
ATOM 2678 C CA . GLY B 1 72 ? -4.05000 -13.69200 52.72600 1.000 50.88707 72 GLY B CA 1
ATOM 2679 C C . GLY B 1 72 ? -4.88400 -13.40500 53.95500 1.000 58.35557 72 GLY B C 1
ATOM 2680 O O . GLY B 1 72 ? -5.03900 -14.28400 54.81000 1.000 60.12582 72 GLY B O 1
ATOM 2681 N N . LYS B 1 73 ? -5.43500 -12.19500 54.06200 1.000 60.01703 73 LYS B N 1
ATOM 2682 C CA . LYS B 1 73 ? -6.27300 -11.85800 55.20400 1.000 62.24247 73 LYS B CA 1
ATOM 2683 C C . LYS B 1 73 ? -7.63200 -12.54500 55.15300 1.000 53.80761 73 LYS B C 1
ATOM 2684 O O . LYS B 1 73 ? -8.29900 -12.64400 56.18800 1.000 58.93637 73 LYS B O 1
ATOM 2686 N N . MET B 1 74 ? -8.06000 -13.01900 53.98000 1.000 52.45310 74 MET B N 1
ATOM 2687 C CA . MET B 1 74 ? -9.32700 -13.73600 53.84100 1.000 52.96879 74 MET B CA 1
ATOM 2688 C C . MET B 1 74 ? -9.13700 -15.14500 54.39900 1.000 54.02195 74 MET B C 1
ATOM 2689 O O . MET B 1 74 ? -8.92900 -16.12200 53.67600 1.000 46.57152 74 MET B O 1
ATOM 2694 N N . ASN B 1 75 ? -9.19100 -15.23700 55.72600 1.000 54.48029 75 ASN B N 1
ATOM 2695 C CA . ASN B 1 75 ? -8.97100 -16.47100 56.46600 1.000 53.91223 75 ASN B CA 1
ATOM 2696 C C . ASN B 1 75 ? -10.13900 -16.69600 57.41900 1.000 58.79751 75 ASN B C 1
ATOM 2697 O O . ASN B 1 75 ? -11.10100 -15.92200 57.45100 1.000 64.29326 75 ASN B O 1
ATOM 2702 N N . ALA B 1 76 ? -10.04900 -17.76900 58.20800 1.000 59.74555 76 ALA B N 1
ATOM 2703 C CA . ALA B 1 76 ? -11.13900 -18.11600 59.11400 1.000 55.48883 76 ALA B CA 1
ATOM 2704 C C . ALA B 1 76 ? -11.24900 -17.13700 60.27600 1.000 57.46380 76 ALA B C 1
ATOM 2705 O O . ALA B 1 76 ? -12.34700 -16.92700 60.80400 1.000 58.89238 76 ALA B O 1
ATOM 2707 N N . GLU B 1 77 ? -10.13500 -16.52700 60.68500 1.000 60.67290 77 GLU B N 1
ATOM 2708 C CA . GLU B 1 77 ? -10.17700 -15.58900 61.80100 1.000 63.62545 77 GLU B CA 1
ATOM 2709 C C . GLU B 1 77 ? -10.85600 -14.28400 61.40000 1.000 64.78043 77 GLU B C 1
ATOM 2710 O O . GLU B 1 77 ? -11.79900 -13.83400 62.06300 1.000 61.27845 77 GLU B O 1
ATOM 2716 N N . ASN B 1 78 ? -10.38500 -13.65600 60.31900 1.000 63.37383 78 ASN B N 1
ATOM 2717 C CA . ASN B 1 78 ? -10.99200 -12.40500 59.87500 1.000 64.33553 78 ASN B CA 1
ATOM 2718 C C . ASN B 1 78 ? -12.43400 -12.60500 59.43400 1.000 63.72972 78 ASN B C 1
ATOM 2719 O O . ASN B 1 78 ? -13.24600 -11.67600 59.52800 1.000 60.74561 78 ASN B O 1
ATOM 2724 N N . ALA B 1 79 ? -12.77100 -13.79700 58.93900 1.000 64.96805 79 ALA B N 1
ATOM 2725 C CA . ALA B 1 79 ? -14.16200 -14.08100 58.61000 1.000 61.02056 79 ALA B CA 1
ATOM 2726 C C . ALA B 1 79 ? -15.02900 -14.04900 59.85800 1.000 63.26392 79 ALA B C 1
ATOM 2727 O O . ALA B 1 79 ? -16.15300 -13.53300 59.83000 1.000 61.85186 79 ALA B O 1
ATOM 2729 N N . ASP B 1 80 ? -14.51900 -14.58900 60.96600 1.000 63.33381 80 ASP B N 1
ATOM 2730 C CA . ASP B 1 80 ? -15.28100 -14.58700 62.20800 1.000 58.77138 80 ASP B CA 1
ATOM 2731 C C . ASP B 1 80 ? -15.54100 -13.16700 62.68700 1.000 64.24161 80 ASP B C 1
ATOM 2732 O O . ASP B 1 80 ? -16.64200 -12.85400 63.15500 1.000 61.00144 80 ASP B O 1
ATOM 2737 N N . ARG B 1 81 ? -14.54200 -12.29000 62.56500 1.000 57.86485 81 ARG B N 1
ATOM 2738 C CA . ARG B 1 81 ? -14.71100 -10.90700 63.00000 1.000 59.54523 81 ARG B CA 1
ATOM 2739 C C . ARG B 1 81 ? -15.65500 -10.14600 62.07600 1.000 62.08321 81 ARG B C 1
ATOM 2740 O O . ARG B 1 81 ? -16.45200 -9.32000 62.53600 1.000 62.35421 81 ARG B O 1
ATOM 2748 N N . ALA B 1 82 ? -15.57800 -10.40600 60.76900 1.000 58.33627 82 ALA B N 1
ATOM 2749 C CA . ALA B 1 82 ? -16.45300 -9.71500 59.82700 1.000 56.10474 82 ALA B CA 1
ATOM 2750 C C . ALA B 1 82 ? -17.89300 -10.20200 59.94500 1.000 58.06273 82 ALA B C 1
ATOM 2751 O O . ALA B 1 82 ? -18.83200 -9.40200 59.86600 1.000 56.29652 82 ALA B O 1
ATOM 2753 N N . ILE B 1 83 ? -18.09000 -11.50900 60.12400 1.000 63.04933 83 ILE B N 1
ATOM 2754 C CA . ILE B 1 83 ? -19.44600 -12.02200 60.29300 1.000 59.53141 83 ILE B CA 1
ATOM 2755 C C . ILE B 1 83 ? -20.00700 -11.61300 61.64900 1.000 60.22708 83 ILE B C 1
ATOM 2756 O O . ILE B 1 83 ? -21.21200 -11.36900 61.78300 1.000 62.18929 83 ILE B O 1
ATOM 2761 N N . ALA B 1 84 ? -19.15300 -11.50900 62.67100 1.000 63.30118 84 ALA B N 1
ATOM 2762 C CA . ALA B 1 84 ? -19.61100 -10.99400 63.95800 1.000 61.07487 84 ALA B CA 1
ATOM 2763 C C . ALA B 1 84 ? -20.00800 -9.52800 63.85100 1.000 62.48711 84 ALA B C 1
ATOM 2764 O O . ALA B 1 84 ? -20.98400 -9.09400 64.47400 1.000 61.25703 84 ALA B O 1
ATOM 2766 N N . ALA B 1 85 ? -19.26300 -8.74800 63.06400 1.000 62.93989 85 ALA B N 1
ATOM 2767 C CA . ALA B 1 85 ? -19.61600 -7.35000 62.86000 1.000 62.80692 85 ALA B CA 1
ATOM 2768 C C . ALA B 1 85 ? -20.82200 -7.19100 61.94600 1.000 61.72974 85 ALA B C 1
ATOM 2769 O O . ALA B 1 85 ? -21.47300 -6.14100 61.97600 1.000 61.38028 85 ALA B O 1
ATOM 2771 N N . ALA B 1 86 ? -21.13200 -8.20300 61.13300 1.000 59.19246 86 ALA B N 1
ATOM 2772 C CA . ALA B 1 86 ? -22.33200 -8.14700 60.30600 1.000 61.72629 86 ALA B CA 1
ATOM 2773 C C . ALA B 1 86 ? -23.57500 -8.48800 61.11700 1.000 59.10536 86 ALA B C 1
ATOM 2774 O O . ALA B 1 86 ? -24.63100 -7.87400 60.92600 1.000 56.43206 86 ALA B O 1
ATOM 2776 N N . VAL B 1 87 ? -23.46400 -9.45800 62.02800 1.000 60.07406 87 VAL B N 1
ATOM 2777 C CA . VAL B 1 87 ? -24.57700 -9.77500 62.91700 1.000 54.80840 87 VAL B CA 1
ATOM 2778 C C . VAL B 1 87 ? -24.86800 -8.60200 63.84600 1.000 61.51109 87 VAL B C 1
ATOM 2779 O O . VAL B 1 87 ? -26.02800 -8.32600 64.17500 1.000 64.29179 87 VAL B O 1
ATOM 2783 N N . ARG B 1 88 ? -23.82600 -7.88200 64.27200 1.000 58.95496 88 ARG B N 1
ATOM 2784 C CA . ARG B 1 88 ? -24.04500 -6.69100 65.08800 1.000 55.50065 88 ARG B CA 1
ATOM 2785 C C . ARG B 1 88 ? -24.77900 -5.61200 64.30400 1.000 60.99005 88 ARG B C 1
ATOM 2786 O O . ARG B 1 88 ? -25.61100 -4.88700 64.86100 1.000 68.71360 88 ARG B O 1
ATOM 2794 N N . ALA B 1 89 ? -24.48600 -5.48800 63.00900 1.000 58.42698 89 ALA B N 1
ATOM 2795 C CA . ALA B 1 89 ? -25.17600 -4.49900 62.19300 1.000 55.25602 89 ALA B CA 1
ATOM 2796 C C . ALA B 1 89 ? -26.60800 -4.90100 61.86600 1.000 59.07113 89 ALA B C 1
ATOM 2797 O O . ALA B 1 89 ? -27.37800 -4.05200 61.40500 1.000 53.91626 89 ALA B O 1
ATOM 2799 N N . GLY B 1 90 ? -26.97900 -6.15400 62.08700 1.000 53.39058 90 GLY B N 1
ATOM 2800 C CA . GLY B 1 90 ? -28.32100 -6.62400 61.83600 1.000 51.00682 90 GLY B CA 1
ATOM 2801 C C . GLY B 1 90 ? -28.48800 -7.63800 60.71500 1.000 54.88548 90 GLY B C 1
ATOM 2802 O O . GLY B 1 90 ? -29.62500 -7.85700 60.27300 1.000 56.49329 90 GLY B O 1
ATOM 2803 N N . PHE B 1 91 ? -27.40900 -8.25800 60.24400 1.000 54.16459 91 PHE B N 1
ATOM 2804 C CA . PHE B 1 91 ? -27.51500 -9.25700 59.19000 1.000 50.75407 91 PHE B CA 1
ATOM 2805 C C . PHE B 1 91 ? -27.85500 -10.61900 59.77800 1.000 50.88410 91 PHE B C 1
ATOM 2806 O O . PHE B 1 91 ? -27.39000 -10.97800 60.86400 1.000 50.30873 91 PHE B O 1
ATOM 2814 N N . THR B 1 92 ? -28.67900 -11.37700 59.05100 1.000 48.76960 92 THR B N 1
ATOM 2815 C CA . THR B 1 92 ? -29.11200 -12.69700 59.48600 1.000 52.73200 92 THR B CA 1
ATOM 2816 C C . THR B 1 92 ? -28.78700 -13.80500 58.49500 1.000 53.04658 92 THR B C 1
ATOM 2817 O O . THR B 1 92 ? -28.98200 -14.98000 58.82500 1.000 49.13449 92 THR B O 1
ATOM 2821 N N . ARG B 1 93 ? -28.30200 -13.47500 57.29900 1.000 46.99414 93 ARG B N 1
ATOM 2822 C CA . ARG B 1 93 ? -27.94600 -14.47100 56.29900 1.000 51.52438 93 ARG B CA 1
ATOM 2823 C C . ARG B 1 93 ? -26.55500 -14.16700 55.76400 1.000 52.38627 93 ARG B C 1
ATOM 2824 O O . ARG B 1 93 ? -26.23700 -13.01000 55.46800 1.000 46.82359 93 ARG B O 1
ATOM 2832 N N . VAL B 1 94 ? -25.73100 -15.20600 55.64700 1.000 55.71051 94 VAL B N 1
ATOM 2833 C CA . VAL B 1 94 ? -24.37100 -15.10000 55.13100 1.000 46.62514 94 VAL B CA 1
ATOM 2834 C C . VAL B 1 94 ? -24.24200 -16.03700 53.93900 1.000 46.96780 94 VAL B C 1
ATOM 2835 O O . VAL B 1 94 ? -24.56800 -17.22600 54.04100 1.000 48.80672 94 VAL B O 1
ATOM 2839 N N . GLN B 1 95 ? -23.76900 -15.50300 52.81600 1.000 46.08419 95 GLN B N 1
ATOM 2840 C CA . GLN B 1 95 ? -23.57300 -16.27000 51.59200 1.000 49.08883 95 GLN B CA 1
ATOM 2841 C C . GLN B 1 95 ? -22.09300 -16.23700 51.23300 1.000 54.54469 95 GLN B C 1
ATOM 2842 O O . GLN B 1 95 ? -21.52200 -15.15700 51.03700 1.000 48.35381 95 GLN B O 1
ATOM 2848 N N . LEU B 1 96 ? -21.47400 -17.41500 51.16200 1.000 49.19154 96 LEU B N 1
ATOM 2849 C CA . LEU B 1 96 ? -20.06700 -17.54100 50.79600 1.000 47.91951 96 LEU B CA 1
ATOM 2850 C C . LEU B 1 96 ? -19.95500 -17.60900 49.27700 1.000 46.60601 96 LEU B C 1
ATOM 2851 O O . LEU B 1 96 ? -20.47800 -18.53900 48.65200 1.000 48.17510 96 LEU B O 1
ATOM 2856 N N . THR B 1 97 ? -19.26600 -16.63900 48.68700 1.000 45.61275 97 THR B N 1
ATOM 2857 C CA . THR B 1 97 ? -19.21900 -16.50500 47.23500 1.000 49.81667 97 THR B CA 1
ATOM 2858 C C . THR B 1 97 ? -17.76800 -16.37500 46.77200 1.000 52.10304 97 THR B C 1
ATOM 2859 O O . THR B 1 97 ? -16.81800 -16.77600 47.45700 1.000 45.34133 97 THR B O 1
ATOM 2863 N N . GLY B 1 98 ? -17.58600 -15.81200 45.58500 1.000 54.28193 98 GLY B N 1
ATOM 2864 C CA . GLY B 1 98 ? -16.29500 -15.65200 44.95200 1.000 52.16589 98 GLY B CA 1
ATOM 2865 C C . GLY B 1 98 ? -16.28500 -16.28000 43.57400 1.000 57.17733 98 GLY B C 1
ATOM 2866 O O . GLY B 1 98 ? -17.32700 -16.61500 43.00300 1.000 59.61360 98 GLY B O 1
ATOM 2867 N N . GLY B 1 99 ? -15.08000 -16.43100 43.02900 1.000 56.33254 99 GLY B N 1
ATOM 2868 C CA . GLY B 1 99 ? -14.91600 -17.14600 41.77900 1.000 52.63289 99 GLY B CA 1
ATOM 2869 C C . GLY B 1 99 ? -15.43400 -18.56300 41.89700 1.000 56.41208 99 GLY B C 1
ATOM 2870 O O . GLY B 1 99 ? -16.39900 -18.94300 41.22800 1.000 65.47025 99 GLY B O 1
ATOM 2871 N N . GLU B 1 100 ? -14.80500 -19.35100 42.75900 1.000 50.59709 100 GLU B N 1
ATOM 2872 C CA . GLU B 1 100 ? -15.29900 -20.68300 43.10200 1.000 44.75715 100 GLU B CA 1
ATOM 2873 C C . GLU B 1 100 ? -14.94700 -20.93900 44.55900 1.000 46.49284 100 GLU B C 1
ATOM 2874 O O . GLU B 1 100 ? -13.78900 -21.23900 44.88500 1.000 44.34512 100 GLU B O 1
ATOM 2880 N N . PRO B 1 101 ? -15.91700 -20.82000 45.46900 1.000 51.20111 101 PRO B N 1
ATOM 2881 C CA . PRO B 1 101 ? -15.60500 -20.98200 46.90000 1.000 49.90445 101 PRO B CA 1
ATOM 2882 C C . 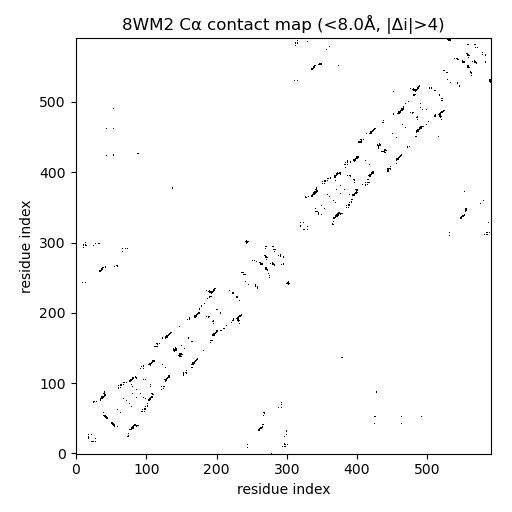PRO B 1 101 ? -15.11300 -22.36900 47.26600 1.000 44.91296 101 PRO B C 1
ATOM 2883 O O . PRO B 1 101 ? -14.34100 -22.50900 48.22400 1.000 50.30346 101 PRO B O 1
ATOM 2887 N N . LEU B 1 102 ? -15.53600 -23.40100 46.53900 1.000 47.68591 102 LEU B N 1
ATOM 2888 C CA . LEU B 1 102 ? -15.08700 -24.76400 46.79500 1.000 48.30156 102 LEU B CA 1
ATOM 2889 C C . LEU B 1 102 ? -13.68100 -25.03300 46.27600 1.000 51.19686 102 LEU B C 1
ATOM 2890 O O . LEU B 1 102 ? -13.21200 -26.17300 46.36700 1.000 52.48556 102 LEU B O 1
ATOM 2895 N N . LEU B 1 103 ? -13.00300 -24.01900 45.73200 1.000 49.68363 103 LEU B N 1
ATOM 2896 C CA . LEU B 1 103 ? -11.64400 -24.21500 45.24100 1.000 43.73792 103 LEU B CA 1
ATOM 2897 C C . LEU B 1 103 ? -10.67300 -24.44000 46.39200 1.000 45.61926 103 LEU B C 1
ATOM 2898 O O . LEU B 1 103 ? -9.75700 -25.26400 46.28700 1.000 52.33263 103 LEU B O 1
ATOM 2903 N N . ARG B 1 104 ? -10.85200 -23.71300 47.49100 1.000 51.02719 104 ARG B N 1
ATOM 2904 C CA . ARG B 1 104 ? -9.98900 -23.86800 48.65200 1.000 49.92493 104 ARG B CA 1
ATOM 2905 C C . ARG B 1 104 ? -10.47400 -25.01900 49.52400 1.000 53.14425 104 ARG B C 1
ATOM 2906 O O . ARG B 1 104 ? -11.67400 -25.17000 49.77100 1.000 52.22933 104 ARG B O 1
ATOM 2914 N N . GLN B 1 105 ? -9.52500 -25.83400 49.99000 1.000 55.33914 105 GLN B N 1
ATOM 2915 C CA . GLN B 1 105 ? -9.86600 -27.04100 50.73400 1.000 50.56679 105 GLN B CA 1
ATOM 2916 C C . GLN B 1 105 ? -10.44600 -26.73900 52.10900 1.000 49.13409 105 GLN B C 1
ATOM 2917 O O . GLN B 1 105 ? -11.10800 -27.60600 52.69000 1.000 50.08475 105 GLN B O 1
ATOM 2923 N N . ASP B 1 106 ? -10.21600 -25.53700 52.64100 1.000 46.33473 106 ASP B N 1
ATOM 2924 C CA . ASP B 1 106 ? -10.72700 -25.14600 53.94900 1.000 45.42222 106 ASP B CA 1
ATOM 2925 C C . ASP B 1 106 ? -12.07000 -24.42900 53.86400 1.000 48.56490 106 ASP B C 1
ATOM 2926 O O . ASP B 1 106 ? -12.38600 -23.60600 54.73400 1.000 47.65913 106 ASP B O 1
ATOM 2931 N N . ILE B 1 107 ? -12.87300 -24.72100 52.83800 1.000 48.86070 107 ILE B N 1
ATOM 2932 C CA . ILE B 1 107 ? -14.14600 -24.02500 52.68000 1.000 50.40353 107 ILE B CA 1
ATOM 2933 C C . ILE B 1 107 ? -15.10600 -24.38000 53.81000 1.000 52.45078 107 ILE B C 1
ATOM 2934 O O . ILE B 1 107 ? -15.90000 -23.53700 54.24600 1.000 44.87652 107 ILE B O 1
ATOM 2939 N N . ASP B 1 108 ? -15.04800 -25.61600 54.31400 1.000 50.56672 108 ASP B N 1
ATOM 2940 C CA . ASP B 1 108 ? -15.92100 -26.00000 55.41800 1.000 51.19900 108 ASP B CA 1
ATOM 2941 C C . ASP B 1 108 ? -15.56200 -25.28300 56.71400 1.000 51.94744 108 ASP B C 1
ATOM 2942 O O . ASP B 1 108 ? -16.42300 -25.15500 57.59100 1.000 55.47521 108 ASP B O 1
ATOM 2947 N N . ASP B 1 109 ? -14.31800 -24.81200 56.85500 1.000 44.89160 109 ASP B N 1
ATOM 2948 C CA . ASP B 1 109 ? -13.97000 -23.97500 58.00100 1.000 48.30882 109 ASP B CA 1
ATOM 2949 C C . ASP B 1 109 ? -14.77100 -22.68000 57.99400 1.000 50.17681 109 ASP B C 1
ATOM 2950 O O . ASP B 1 109 ? -15.23600 -22.22100 59.04400 1.000 49.18990 109 ASP B O 1
ATOM 2955 N N . PHE B 1 110 ? -14.93200 -22.07000 56.81600 1.000 48.50348 110 PHE B N 1
ATOM 2956 C CA . PHE B 1 110 ? -15.70200 -20.83400 56.72200 1.000 51.46318 110 PHE B CA 1
ATOM 2957 C C . PHE B 1 110 ? -17.17900 -21.06300 57.01100 1.000 46.08438 110 PHE B C 1
ATOM 2958 O O . PHE B 1 110 ? -17.84300 -20.17900 57.56200 1.000 45.39270 110 PHE B O 1
ATOM 2966 N N . VAL B 1 111 ? -17.71200 -22.23000 56.64100 1.000 49.95732 111 VAL B N 1
ATOM 2967 C CA . VAL B 1 111 ? -19.09500 -22.55200 56.97800 1.000 51.92494 111 VAL B CA 1
ATOM 2968 C C . VAL B 1 111 ? -19.24300 -22.70600 58.48400 1.000 56.32094 111 VAL B C 1
ATOM 2969 O O . VAL B 1 111 ? -20.17200 -22.16300 59.09500 1.000 60.09467 111 VAL B O 1
ATOM 2973 N N . ARG B 1 112 ? -18.31700 -23.44300 59.10400 1.000 54.56077 112 ARG B N 1
ATOM 2974 C CA . ARG B 1 112 ? -18.34800 -23.63300 60.55100 1.000 57.62872 112 ARG B CA 1
ATOM 2975 C C . ARG B 1 112 ? -18.25500 -22.29900 61.28300 1.000 62.09115 112 ARG B C 1
ATOM 2976 O O . ARG B 1 112 ? -18.97700 -22.06700 62.26000 1.000 57.89044 112 ARG B O 1
ATOM 2984 N N . VAL B 1 113 ? -17.38000 -21.40600 60.81500 1.000 64.40729 113 VAL B N 1
ATOM 2985 C CA . VAL B 1 113 ? -17.22200 -20.09700 61.44600 1.000 60.55750 113 VAL B CA 1
ATOM 2986 C C . VAL B 1 113 ? -18.50800 -19.28700 61.32800 1.000 59.92561 113 VAL B C 1
ATOM 2987 O O . VAL B 1 113 ? -18.96700 -18.67000 62.29800 1.000 56.47105 113 VAL B O 1
ATOM 2991 N N . ALA B 1 114 ? -19.11000 -19.27700 60.13700 1.000 58.46316 114 ALA B N 1
ATOM 2992 C CA . ALA B 1 114 ? -20.34500 -18.52500 59.94300 1.000 58.96649 114 ALA B CA 1
ATOM 2993 C C . ALA B 1 114 ? -21.49200 -19.09500 60.77000 1.000 61.93002 114 ALA B C 1
ATOM 2994 O O . ALA B 1 114 ? -22.35600 -18.33900 61.22800 1.000 63.97677 114 ALA B O 1
ATOM 2996 N N . ARG B 1 115 ? -21.51400 -20.41400 60.98000 1.000 65.54921 115 ARG B N 1
ATOM 2997 C CA . ARG B 1 115 ? -22.58200 -21.03000 61.76100 1.000 63.68293 115 ARG B CA 1
ATOM 2998 C C . ARG B 1 115 ? -22.57200 -20.58300 63.21700 1.000 62.29239 115 ARG B C 1
ATOM 2999 O O . ARG B 1 115 ? -23.60700 -20.66800 63.88700 1.000 68.91665 115 ARG B O 1
ATOM 3007 N N . ARG B 1 116 ? -21.42900 -20.11800 63.72300 1.000 63.39527 116 ARG B N 1
ATOM 3008 C CA . ARG B 1 116 ? -21.35000 -19.63700 65.09500 1.000 61.72388 116 ARG B CA 1
ATOM 3009 C C . ARG B 1 116 ? -22.06600 -18.31000 65.29700 1.000 63.78341 116 ARG B C 1
ATOM 3010 O O . ARG B 1 116 ? -22.23700 -17.88900 66.44600 1.000 68.50079 116 ARG B O 1
ATOM 3018 N N . HIS B 1 117 ? -22.48300 -17.64500 64.22200 1.000 60.70228 117 HIS B N 1
ATOM 3019 C CA . HIS B 1 117 ? -23.15300 -16.35700 64.31700 1.000 64.66599 117 HIS B CA 1
ATOM 3020 C C . HIS B 1 117 ? -24.53900 -16.33500 63.69300 1.000 65.91252 117 HIS B C 1
ATOM 3021 O O . HIS B 1 117 ? -25.39900 -15.59400 64.17400 1.000 69.26056 117 HIS B O 1
ATOM 3028 N N . VAL B 1 118 ? -24.77800 -17.11000 62.63300 1.000 62.14755 118 VAL B N 1
ATOM 3029 C CA . VAL B 1 118 ? -26.09800 -17.23000 62.02500 1.000 54.11099 118 VAL B CA 1
ATOM 3030 C C . VAL B 1 118 ? -26.36300 -18.69800 61.72200 1.000 63.36372 118 VAL B C 1
ATOM 3031 O O . VAL B 1 118 ? -25.45500 -19.53200 61.71300 1.000 70.49906 118 VAL B O 1
ATOM 3035 N N . ASP B 1 119 ? -27.63500 -19.00900 61.47700 1.000 57.55808 119 ASP B N 1
ATOM 3036 C CA . ASP B 1 119 ? -28.01400 -20.33400 61.00200 1.000 59.41924 119 ASP B CA 1
ATOM 3037 C C . ASP B 1 119 ? -28.09800 -20.41100 59.48600 1.000 58.52471 119 ASP B C 1
ATOM 3038 O O . ASP B 1 119 ? -27.95500 -21.50200 58.92400 1.000 58.00402 119 ASP B O 1
ATOM 3043 N N . ASP B 1 120 ? -28.31900 -19.28300 58.81800 1.000 54.28640 120 ASP B N 1
ATOM 3044 C CA . ASP B 1 120 ? -28.50700 -19.25700 57.36800 1.000 54.27379 120 ASP B CA 1
ATOM 3045 C C . ASP B 1 120 ? -27.15700 -18.98800 56.71600 1.000 58.60936 120 ASP B C 1
ATOM 3046 O O . ASP B 1 120 ? -26.76700 -17.84100 56.48500 1.000 54.68117 120 ASP B O 1
ATOM 3051 N N . VAL B 1 121 ? -26.43900 -20.06400 56.40400 1.000 51.77930 121 VAL B N 1
ATOM 3052 C CA . VAL B 1 121 ? -25.14800 -19.99700 55.72900 1.000 46.43859 121 VAL B CA 1
ATOM 3053 C C . VAL B 1 121 ? -25.28600 -20.71200 54.39200 1.000 47.04582 121 VAL B C 1
ATOM 3054 O O . VAL B 1 121 ? -25.67100 -21.88700 54.34800 1.000 50.22963 121 VAL B O 1
ATOM 3058 N N . GLY B 1 122 ? -24.97700 -20.00400 53.30500 1.000 49.42537 122 GLY B N 1
ATOM 3059 C CA . GLY B 1 122 ? -25.09300 -20.56400 51.98000 1.000 45.80777 122 GLY B CA 1
ATOM 3060 C C . GLY B 1 122 ? -23.79400 -20.43100 51.21000 1.000 48.02627 122 GLY B C 1
ATOM 3061 O O . GLY B 1 122 ? -22.89400 -19.67900 51.58400 1.000 48.84831 122 GLY B O 1
ATOM 3062 N N . VAL B 1 123 ? -23.71300 -21.18500 50.11600 1.000 46.01546 123 VAL B N 1
ATOM 3063 C CA . VAL B 1 123 ? -22.53800 -21.20900 49.25200 1.000 46.34692 123 VAL B CA 1
ATOM 3064 C C . VAL B 1 123 ? -23.00200 -21.14300 47.80500 1.000 46.43742 123 VAL B C 1
ATOM 3065 O O . VAL B 1 123 ? -23.86400 -21.92500 47.38900 1.000 44.25130 123 VAL B O 1
ATOM 3069 N N . THR B 1 124 ? -22.44000 -20.20800 47.04000 1.000 42.68554 124 THR B N 1
ATOM 3070 C CA . THR B 1 124 ? -22.70300 -20.09300 45.60900 1.000 42.24249 124 THR B CA 1
ATOM 3071 C C . THR B 1 124 ? -21.52300 -20.70300 44.86300 1.000 45.18732 124 THR B C 1
ATOM 3072 O O . THR B 1 124 ? -20.41700 -20.15400 44.88100 1.000 48.66140 124 THR B O 1
ATOM 3076 N N . THR B 1 125 ? -21.76200 -21.83100 44.20100 1.000 45.30143 125 THR B N 1
ATOM 3077 C CA . THR B 1 125 ? -20.71500 -22.59600 43.54300 1.000 44.68277 125 THR B CA 1
ATOM 3078 C C . THR B 1 125 ? -21.17600 -22.99300 42.14700 1.000 43.88637 125 THR B C 1
ATOM 3079 O O . THR B 1 125 ? -22.36000 -22.90300 41.81200 1.000 51.86642 125 THR B O 1
ATOM 3083 N N . ASN B 1 126 ? -20.22200 -23.43300 41.32500 1.000 38.81161 126 ASN B N 1
ATOM 3084 C CA . ASN B 1 126 ? -20.55500 -24.04000 40.04300 1.000 39.04744 126 ASN B CA 1
ATOM 3085 C C . ASN B 1 126 ? -20.78200 -25.54300 40.14700 1.000 42.64720 126 ASN B C 1
ATOM 3086 O O . ASN B 1 126 ? -21.14900 -26.16800 39.14600 1.000 39.70352 126 ASN B O 1
ATOM 3091 N N . GLY B 1 127 ? -20.57000 -26.13400 41.32300 1.000 42.38576 127 GLY B N 1
ATOM 3092 C CA . GLY B 1 127 ? -20.94600 -27.50900 41.58000 1.000 45.18677 127 GLY B CA 1
ATOM 3093 C C . GLY B 1 127 ? -19.91300 -28.56200 41.23700 1.000 41.96219 127 GLY B C 1
ATOM 3094 O O . GLY B 1 127 ? -20.04100 -29.69900 41.70600 1.000 51.45209 127 GLY B O 1
ATOM 3095 N N . THR B 1 128 ? -18.89200 -28.22600 40.44200 1.000 46.49972 128 THR B N 1
ATOM 3096 C CA . THR B 1 128 ? -17.94500 -29.23900 39.97800 1.000 49.75303 128 THR B CA 1
ATOM 3097 C C . THR B 1 128 ? -17.15400 -29.86100 41.12500 1.000 49.46599 128 THR B C 1
ATOM 3098 O O . THR B 1 128 ? -16.71400 -31.01000 41.01600 1.000 56.35923 128 THR B O 1
ATOM 3102 N N . TYR B 1 129 ? -16.97100 -29.13500 42.22700 1.000 44.43026 129 TYR B N 1
ATOM 3103 C CA . TYR B 1 129 ? -16.24200 -29.64200 43.38100 1.000 49.40844 129 TYR B CA 1
ATOM 3104 C C . TYR B 1 129 ? -17.15400 -30.19700 44.47100 1.000 48.75804 129 TYR B C 1
ATOM 3105 O O . TYR B 1 129 ? -16.66600 -30.54300 45.55000 1.000 56.19908 129 TYR B O 1
ATOM 3114 N N . LEU B 1 130 ? -18.45900 -30.28900 44.21500 1.000 51.66411 130 LEU B N 1
ATOM 3115 C CA . LEU B 1 130 ? -19.38100 -30.79700 45.22800 1.000 53.64036 130 LEU B CA 1
ATOM 3116 C C . LEU B 1 130 ? -19.12700 -32.25400 45.60600 1.000 46.74927 130 LEU B C 1
ATOM 3117 O O . LEU B 1 130 ? -19.16700 -32.56100 46.81100 1.000 50.87520 130 LEU B O 1
ATOM 3122 N N . PRO B 1 131 ? -18.87800 -33.18500 44.67700 1.000 39.71438 131 PRO B N 1
ATOM 3123 C CA . PRO B 1 131 ? -18.58200 -34.56600 45.10000 1.000 51.76965 131 PRO B CA 1
ATOM 3124 C C . PRO B 1 131 ? -17.38000 -34.68600 46.02400 1.000 50.78646 131 PRO B C 1
ATOM 3125 O O . PRO B 1 131 ? -17.24500 -35.70400 46.71300 1.000 52.77067 131 PRO B O 1
ATOM 3129 N N . LYS B 1 132 ? -16.51000 -33.67800 46.07500 1.000 55.20123 132 LYS B N 1
ATOM 3130 C CA . LYS B 1 132 ? -15.33600 -33.72900 46.93400 1.000 51.02341 132 LYS B CA 1
ATOM 3131 C C . LYS B 1 132 ? -15.51800 -33.00000 48.25900 1.000 53.62264 132 LYS B C 1
ATOM 3132 O O . LYS B 1 132 ? -14.74900 -33.25300 49.19300 1.000 57.44942 132 LYS B O 1
ATOM 3138 N N . ARG B 1 133 ? -16.51200 -32.11400 48.37200 1.000 52.59720 133 ARG B N 1
ATOM 3139 C CA . ARG B 1 133 ? -16.72300 -31.35000 49.59500 1.000 54.08411 133 ARG B CA 1
ATOM 3140 C C . ARG B 1 133 ? -18.12100 -31.48000 50.18500 1.000 47.80125 133 ARG B C 1
ATOM 3141 O O . ARG B 1 133 ? -18.40400 -30.82400 51.19300 1.000 53.17517 133 ARG B O 1
ATOM 3149 N N . LEU B 1 134 ? -18.99900 -32.29800 49.60000 1.000 53.74026 134 LEU B N 1
ATOM 3150 C CA . LEU B 1 134 ? -20.39100 -32.32300 50.04600 1.000 53.82177 134 LEU B CA 1
ATOM 3151 C C . LEU B 1 134 ? -20.50600 -32.79300 51.49100 1.000 57.00353 134 LEU B C 1
ATOM 3152 O O . LEU B 1 134 ? -21.23300 -32.19500 52.29300 1.000 60.52693 134 LEU B O 1
ATOM 3157 N N . ASP B 1 135 ? -19.79700 -33.86800 51.84300 1.000 54.11542 135 ASP B N 1
ATOM 3158 C CA . ASP B 1 135 ? -19.86900 -34.37500 53.21000 1.000 52.02038 135 ASP B CA 1
ATOM 3159 C C . ASP B 1 135 ? -19.34200 -33.35300 54.20900 1.000 58.95586 135 ASP B C 1
ATOM 3160 O O . ASP B 1 135 ? -19.94000 -33.14800 55.27300 1.000 60.56526 135 ASP B O 1
ATOM 3165 N N . ALA B 1 136 ? -18.22700 -32.69500 53.88400 1.000 62.09276 136 ALA B N 1
ATOM 3166 C CA . ALA B 1 136 ? -17.64900 -31.72600 54.80900 1.000 56.69466 136 ALA B CA 1
ATOM 3167 C C . ALA B 1 136 ? -18.53500 -30.49300 54.94700 1.000 57.14290 136 ALA B C 1
ATOM 3168 O O . ALA B 1 136 ? -18.68000 -29.94800 56.04900 1.000 57.15476 136 ALA B O 1
ATOM 3170 N N . LEU B 1 137 ? -19.14000 -30.04300 53.84400 1.000 54.83338 137 LEU B N 1
ATOM 3171 C CA . LEU B 1 137 ? -20.01500 -28.87500 53.90000 1.000 55.04435 137 LEU B CA 1
ATOM 3172 C C . LEU B 1 137 ? -21.26900 -29.15700 54.72000 1.000 51.91084 137 LEU B C 1
ATOM 3173 O O . LEU B 1 137 ? -21.66900 -28.33600 55.55300 1.000 51.13490 137 LEU B O 1
ATOM 3178 N N . VAL B 1 138 ? -21.90100 -30.31200 54.49800 1.000 54.37023 138 VAL B N 1
ATOM 3179 C CA . VAL B 1 138 ? -23.09600 -30.66300 55.26200 1.000 55.87906 138 VAL B CA 1
ATOM 3180 C C . VAL B 1 138 ? -22.75700 -30.81900 56.73900 1.000 59.68899 138 VAL B C 1
ATOM 3181 O O . VAL B 1 138 ? -23.52400 -30.39600 57.61300 1.000 62.30105 138 VAL B O 1
ATOM 3185 N N . ASP B 1 139 ? -21.60000 -31.41400 57.04400 1.000 60.46709 139 ASP B N 1
ATOM 3186 C CA . ASP B 1 139 ? -21.21100 -31.58600 58.44100 1.000 62.56942 139 ASP B CA 1
ATOM 3187 C C . ASP B 1 139 ? -20.99700 -30.24100 59.12700 1.000 64.25963 139 ASP B C 1
ATOM 3188 O O . ASP B 1 139 ? -21.31600 -30.08200 60.31100 1.000 62.52461 139 ASP B O 1
ATOM 3193 N N . ALA B 1 140 ? -20.46100 -29.25900 58.40000 1.000 61.96502 140 ALA B N 1
ATOM 3194 C CA . ALA B 1 140 ? -20.25900 -27.93600 58.97300 1.000 59.13874 140 ALA B CA 1
ATOM 3195 C C . ALA B 1 140 ? -21.56500 -27.17900 59.17700 1.000 59.83760 140 ALA B C 1
ATOM 3196 O O . ALA B 1 140 ? -21.56100 -26.14400 59.85200 1.000 60.33272 140 ALA B O 1
ATOM 3198 N N . GLY B 1 141 ? -22.66900 -27.66500 58.61600 1.000 58.12682 141 GLY B N 1
ATOM 3199 C CA . GLY B 1 141 ? -23.96300 -27.05100 58.82900 1.000 60.27145 141 GLY B CA 1
ATOM 3200 C C . GLY B 1 141 ? -24.37700 -26.10000 57.72600 1.000 58.49002 141 GLY B C 1
ATOM 3201 O O . GLY B 1 141 ? -24.98400 -25.06100 57.99500 1.000 53.55838 141 GLY B O 1
ATOM 3202 N N . LEU B 1 142 ? -24.06200 -26.43900 56.48000 1.000 56.55445 142 LEU B N 1
ATOM 3203 C CA . LEU B 1 142 ? -24.45900 -25.59400 55.36300 1.000 53.15687 142 LEU B CA 1
ATOM 3204 C C . LEU B 1 142 ? -25.97300 -25.64800 55.17300 1.000 56.49666 142 LEU B C 1
ATOM 3205 O O . LEU B 1 142 ? -26.56600 -26.73100 55.13300 1.000 45.65171 142 LEU B O 1
ATOM 3210 N N . ALA B 1 143 ? -26.60000 -24.47400 55.06000 1.000 53.50036 143 ALA B N 1
ATOM 3211 C CA . ALA B 1 143 ? -28.04700 -24.35300 54.90800 1.000 50.71108 143 ALA B CA 1
ATOM 3212 C C . ALA B 1 143 ? -28.49400 -24.23700 53.45900 1.000 56.71225 143 ALA B C 1
ATOM 3213 O O . ALA B 1 143 ? -29.52800 -24.80100 53.08800 1.000 57.06119 143 ALA B O 1
ATOM 3215 N N . ARG B 1 144 ? -27.74800 -23.51700 52.62500 1.000 52.39822 144 ARG B N 1
ATOM 3216 C CA . ARG B 1 144 ? -28.12400 -23.31800 51.23600 1.000 51.62422 144 ARG B CA 1
ATOM 3217 C C . ARG B 1 144 ? -26.96200 -23.68400 50.32700 1.000 44.48184 144 ARG B C 1
ATOM 3218 O O . ARG B 1 144 ? -25.79600 -23.47100 50.66400 1.000 49.62389 144 ARG B O 1
ATOM 3226 N N . ILE B 1 145 ? -27.29700 -24.23600 49.16500 1.000 43.01472 145 ILE B N 1
ATOM 3227 C CA . ILE B 1 145 ? -26.33400 -24.50700 48.10600 1.000 50.57253 145 ILE B CA 1
ATOM 3228 C C . ILE 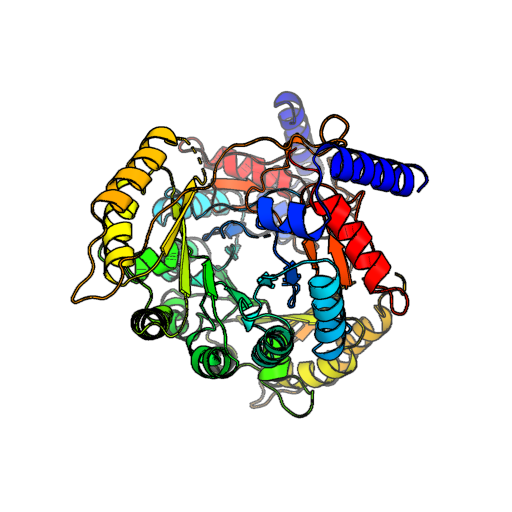B 1 145 ? -26.93500 -23.98100 46.81100 1.000 50.98636 145 ILE B C 1
ATOM 3229 O O . ILE B 1 145 ? -27.89000 -24.56400 46.28300 1.000 56.76446 145 ILE B O 1
ATOM 3234 N N . HIS B 1 146 ? -26.39200 -22.87900 46.30600 1.000 43.45991 146 HIS B N 1
ATOM 3235 C CA . HIS B 1 146 ? -26.80400 -22.31900 45.02700 1.000 43.76984 146 HIS B CA 1
ATOM 3236 C C . HIS B 1 146 ? -25.79300 -22.73900 43.96800 1.000 47.17963 146 HIS B C 1
ATOM 3237 O O . HIS B 1 146 ? -24.61900 -22.36000 44.04100 1.000 50.28441 146 HIS B O 1
ATOM 3244 N N . VAL B 1 147 ? -26.24700 -23.52100 42.99400 1.000 41.85253 147 VAL B N 1
ATOM 3245 C CA . VAL B 1 147 ? -25.39300 -24.02400 41.92500 1.000 45.92097 147 VAL B CA 1
ATOM 3246 C C . VAL B 1 147 ? -25.64000 -23.18200 40.68000 1.000 50.15272 147 VAL B C 1
ATOM 3247 O O . VAL B 1 147 ? -26.77000 -23.11000 40.18400 1.000 45.56917 147 VAL B O 1
ATOM 3251 N N . SER B 1 148 ? -24.58600 -22.53400 40.18000 1.000 48.44754 148 SER B N 1
ATOM 3252 C CA . SER B 1 148 ? -24.65400 -21.77800 38.93400 1.000 45.42912 148 SER B CA 1
ATOM 3253 C C . SER B 1 148 ? -24.39200 -22.73500 37.78000 1.000 46.37516 148 SER B C 1
ATOM 3254 O O . SER B 1 148 ? -23.25800 -23.18100 37.57700 1.000 44.03559 148 SER B O 1
ATOM 3257 N N . LEU B 1 149 ? -25.44000 -23.04600 37.02700 1.000 44.68416 149 LEU B N 1
ATOM 3258 C CA . LEU B 1 149 ? -25.37100 -24.03800 35.96900 1.000 46.29241 149 LEU B CA 1
ATOM 3259 C C . LEU B 1 149 ? -24.90200 -23.41600 34.66000 1.000 44.59948 149 LEU B C 1
ATOM 3260 O O . LEU B 1 149 ? -25.06500 -22.21500 34.41900 1.000 46.79795 149 LEU B O 1
ATOM 3265 N N . GLN B 1 150 ? -24.30100 -24.25400 33.82100 1.000 47.44491 150 GLN B N 1
ATOM 3266 C CA . GLN B 1 150 ? -23.99600 -23.92200 32.44100 1.000 48.17063 150 GLN B CA 1
ATOM 3267 C C . GLN B 1 150 ? -24.77300 -24.87100 31.53700 1.000 49.28846 150 GLN B C 1
ATOM 3268 O O . GLN B 1 150 ? -25.12200 -25.98800 31.93600 1.000 53.34086 150 GLN B O 1
ATOM 3274 N N . THR B 1 151 ? -25.05400 -24.42200 30.31400 1.000 49.04061 151 THR B N 1
ATOM 3275 C CA . THR B 1 151 ? -25.87000 -25.22900 29.41300 1.000 43.31540 151 THR B CA 1
ATOM 3276 C C . THR B 1 151 ? -25.13500 -26.45600 28.88100 1.000 46.00531 151 THR B C 1
ATOM 3277 O O . THR B 1 151 ? -25.79200 -27.43600 28.51700 1.000 54.15326 151 THR B O 1
ATOM 3281 N N . GLU B 1 152 ? -23.79400 -26.43200 28.83000 1.000 47.10770 152 GLU B N 1
ATOM 3282 C CA . GLU B 1 152 ? -23.06500 -27.56900 28.26400 1.000 44.18451 152 GLU B CA 1
ATOM 3283 C C . GLU B 1 152 ? -23.23300 -28.84600 29.08200 1.000 49.60553 152 GLU B C 1
ATOM 3284 O O . GLU B 1 152 ? -23.56600 -29.88900 28.49000 1.000 47.86516 152 GLU B O 1
ATOM 3290 N N . PRO B 1 153 ? -23.01700 -28.86200 30.40500 1.000 49.34536 153 PRO B N 1
ATOM 3291 C CA . PRO B 1 153 ? -23.23500 -30.11400 31.14900 1.000 47.07987 153 PRO B CA 1
ATOM 3292 C C . PRO B 1 153 ? -24.68200 -30.57600 31.15200 1.000 51.44377 153 PRO B C 1
ATOM 3293 O O . PRO B 1 153 ? -24.93000 -31.77200 31.35400 1.000 50.55846 153 PRO B O 1
ATOM 3297 N N . LEU B 1 154 ? -25.64200 -29.67700 30.91800 1.000 52.04539 154 LEU B N 1
ATOM 3298 C CA . LEU B 1 154 ? -27.04100 -30.09000 30.85300 1.000 49.34305 154 LEU B CA 1
ATOM 3299 C C . LEU B 1 154 ? -27.32300 -30.87100 29.57500 1.000 53.10473 154 LEU B C 1
ATOM 3300 O O . LEU B 1 154 ? -28.08100 -31.84800 29.59200 1.000 53.60516 154 LEU B O 1
ATOM 3305 N N . GLU B 1 155 ? -26.72000 -30.45600 28.45800 1.000 50.80123 155 GLU B N 1
ATOM 3306 C CA . GLU B 1 155 ? -26.87700 -31.20100 27.21300 1.000 50.40446 155 GLU B CA 1
ATOM 3307 C C . GLU B 1 155 ? -26.16400 -32.54500 27.27600 1.000 55.89723 155 GLU B C 1
ATOM 3308 O O . GLU B 1 155 ? -26.65800 -33.54200 26.73600 1.000 57.41322 155 GLU B O 1
ATOM 3314 N N . GLU B 1 156 ? -24.99900 -32.59400 27.92500 1.000 55.00828 156 GLU B N 1
ATOM 3315 C CA . GLU B 1 156 ? -24.26900 -33.85300 28.02000 1.000 56.05063 156 GLU B CA 1
ATOM 3316 C C . GLU B 1 156 ? -24.99900 -34.84000 28.92200 1.000 52.71307 156 GLU B C 1
ATOM 3317 O O . GLU B 1 156 ? -25.03200 -36.04300 28.63700 1.000 50.75952 156 GLU B O 1
ATOM 3323 N N . ALA B 1 157 ? -25.59700 -34.35100 30.01000 1.000 53.25094 157 ALA B N 1
ATOM 3324 C CA . ALA B 1 157 ? -26.36300 -35.22300 30.89300 1.000 55.52933 157 ALA B CA 1
ATOM 3325 C C . ALA B 1 157 ? -27.74100 -35.52300 30.31900 1.000 59.90437 157 ALA B C 1
ATOM 3326 O O . ALA B 1 157 ? -28.27200 -36.62300 30.51000 1.000 49.77805 157 ALA B O 1
ATOM 3328 N N . GLY B 1 158 ? -28.33100 -34.56200 29.61700 1.000 60.74492 158 GLY B N 1
ATOM 3329 C CA . GLY B 1 158 ? -29.62900 -34.75100 29.01500 1.000 64.70425 158 GLY B CA 1
ATOM 3330 C C . GLY B 1 158 ? -29.57600 -35.74100 27.86400 1.000 70.32461 158 GLY B C 1
ATOM 3331 O O . GLY B 1 158 ? -28.57800 -36.42000 27.61900 1.000 62.64451 158 GLY B O 1
ATOM 3332 N N . GLU B 1 159 ? -30.68700 -35.80800 27.13400 1.000 74.85240 159 GLU B N 1
ATOM 3333 C CA . GLU B 1 159 ? -30.87100 -36.82800 26.10700 1.000 74.97770 159 GLU B CA 1
ATOM 3334 C C . GLU B 1 159 ? -31.27400 -36.18100 24.78800 1.000 70.37402 159 GLU B C 1
ATOM 3335 O O . GLU B 1 159 ? -32.38700 -35.65800 24.66400 1.000 75.59617 159 GLU B O 1
ATOM 3341 N N . ASN B 1 160 ? -30.36300 -36.22300 23.81100 1.000 67.53541 160 ASN B N 1
ATOM 3342 C CA . ASN B 1 160 ? -30.64000 -35.83300 22.42500 1.000 71.75117 160 ASN B CA 1
ATOM 3343 C C . ASN B 1 160 ? -31.25900 -34.44100 22.33600 1.000 75.59348 160 ASN B C 1
ATOM 3344 O O . ASN B 1 160 ? -32.18400 -34.19500 21.55800 1.000 77.23212 160 ASN B O 1
ATOM 3346 N N . GLY B 1 161 ? -30.74200 -33.51700 23.13900 1.000 71.09292 161 GLY B N 1
ATOM 3347 C CA . GLY B 1 161 ? -31.25900 -32.16400 23.14900 1.000 72.64703 161 GLY B CA 1
ATOM 3348 C C . GLY B 1 161 ? -31.83100 -31.76600 24.49300 1.000 69.67588 161 GLY B C 1
ATOM 3349 O O . GLY B 1 161 ? -31.48100 -30.71300 25.03400 1.000 66.04777 161 GLY B O 1
ATOM 3350 N N . ALA B 1 162 ? -32.71100 -32.60300 25.04100 1.000 68.61801 162 ALA B N 1
ATOM 3351 C CA . ALA B 1 162 ? -33.28900 -32.34100 26.35000 1.000 68.27725 162 ALA B CA 1
ATOM 3352 C C . ALA B 1 162 ? -32.19000 -32.18600 27.39700 1.000 63.56298 162 ALA B C 1
ATOM 3353 O O . ALA B 1 162 ? -31.07100 -32.67900 27.24100 1.000 66.25847 162 ALA B O 1
ATOM 3355 N N . TRP B 1 163 ? -32.51900 -31.48000 28.47300 1.000 58.29895 163 TRP B N 1
ATOM 3356 C CA . TRP B 1 163 ? -31.55300 -31.20000 29.52500 1.000 56.99033 163 TRP B CA 1
ATOM 3357 C C . TRP B 1 163 ? -31.66400 -32.21900 30.64900 1.000 59.34801 163 TRP B C 1
ATOM 3358 O O . TRP B 1 163 ? -32.73300 -32.77900 30.90900 1.000 51.37774 163 TRP B O 1
ATOM 3369 N N . GLY B 1 164 ? -30.53800 -32.45100 31.31600 1.000 57.19191 164 GLY B N 1
ATOM 3370 C CA . GLY B 1 164 ? -30.49000 -33.39800 32.41300 1.000 52.76280 164 GLY B CA 1
ATOM 3371 C C . GLY B 1 164 ? -29.53600 -32.92400 33.48600 1.000 54.47287 164 GLY B C 1
ATOM 3372 O O . GLY B 1 164 ? -28.62200 -32.13100 33.23700 1.000 55.77140 164 GLY B O 1
ATOM 3373 N N . ILE B 1 165 ? -29.76700 -33.42100 34.69200 1.000 52.35659 165 ILE B N 1
ATOM 3374 C CA . ILE B 1 165 ? -28.89100 -33.10000 35.82200 1.000 53.13204 165 ILE B CA 1
ATOM 3375 C C . ILE B 1 165 ? -27.55500 -33.81300 35.63300 1.000 58.65498 165 ILE B C 1
ATOM 3376 O O . ILE B 1 165 ? -27.53500 -35.04200 35.44100 1.000 54.26074 165 ILE B O 1
ATOM 3381 N N . PRO B 1 166 ? -26.42900 -33.10100 35.66000 1.000 55.99219 166 PRO B N 1
ATOM 3382 C CA . PRO B 1 166 ? -25.13000 -33.76500 35.50700 1.000 54.63122 166 PRO B CA 1
ATOM 3383 C C . PRO B 1 166 ? -24.86600 -34.74700 36.64100 1.000 52.10658 166 PRO B C 1
ATOM 3384 O O . PRO B 1 166 ? -25.38700 -34.61500 37.75100 1.000 49.39930 166 PRO B O 1
ATOM 3388 N N . ASP B 1 167 ? -24.02500 -35.74400 36.34100 1.000 51.61799 167 ASP B N 1
ATOM 3389 C CA . ASP B 1 167 ? -23.77200 -36.82300 37.29100 1.000 51.28187 167 ASP B CA 1
ATOM 3390 C C . ASP B 1 167 ? -23.11600 -36.30800 38.56500 1.000 49.54915 167 ASP B C 1
ATOM 3391 O O . ASP B 1 167 ? -23.40200 -36.80200 39.66200 1.000 54.98125 167 ASP B O 1
ATOM 3393 N N . TRP B 1 168 ? -22.24000 -35.30900 38.44600 1.000 52.50746 168 TRP B N 1
ATOM 3394 C CA . TRP B 1 168 ? -21.57100 -34.74800 39.61500 1.000 46.19976 168 TRP B CA 1
ATOM 3395 C C . TRP B 1 168 ? -22.49200 -33.90400 40.48800 1.000 50.60844 168 TRP B C 1
ATOM 3396 O O . TRP B 1 168 ? -22.04400 -33.43700 41.54100 1.000 53.32252 168 TRP B O 1
ATOM 3407 N N . LEU B 1 169 ? -23.75000 -33.69500 40.08900 1.000 48.61450 169 LEU B N 1
ATOM 3408 C CA . LEU B 1 169 ? -24.73000 -33.01900 40.93000 1.000 48.28691 169 LEU B CA 1
ATOM 3409 C C . LEU B 1 169 ? -25.80000 -33.94900 41.48400 1.000 53.63858 169 LEU B C 1
ATOM 3410 O O . LEU B 1 169 ? -26.60000 -33.51200 42.31800 1.000 52.70875 169 LEU B O 1
ATOM 3415 N N . LEU B 1 170 ? -25.84300 -35.20800 41.04700 1.000 54.91583 170 LEU B N 1
ATOM 3416 C CA . LEU B 1 170 ? -26.88800 -36.11800 41.51400 1.000 50.76758 170 LEU B CA 1
ATOM 3417 C C . LEU B 1 170 ? -26.84300 -36.36700 43.01700 1.000 53.67481 170 LEU B C 1
ATOM 3418 O O . LEU B 1 170 ? -27.90000 -36.26400 43.66300 1.000 56.63854 170 LEU B O 1
ATOM 3423 N N . PRO B 1 171 ? -25.70100 -36.69600 43.63700 1.000 47.37278 171 PRO B N 1
ATOM 3424 C CA . PRO B 1 171 ? -25.72100 -36.91400 45.09500 1.000 50.03025 171 PRO B CA 1
ATOM 3425 C C . PRO B 1 171 ? -26.14700 -35.69000 45.88800 1.000 55.45795 171 PRO B C 1
ATOM 3426 O O . PRO B 1 171 ? -26.78100 -35.84000 46.94100 1.000 58.92834 171 PRO B O 1
ATOM 3430 N N . THR B 1 172 ? -25.82200 -34.48300 45.41800 1.000 52.18448 172 THR B N 1
ATOM 3431 C CA . THR B 1 172 ? -26.24700 -33.27600 46.12500 1.000 56.03861 172 THR B CA 1
ATOM 3432 C C . THR B 1 172 ? -27.76100 -33.10200 46.05300 1.000 52.23605 172 THR B C 1
ATOM 3433 O O . THR B 1 172 ? -28.38900 -32.66500 47.02500 1.000 53.31664 172 THR B O 1
ATOM 3437 N N . VAL B 1 173 ? -28.36300 -33.44600 44.91200 1.000 51.93532 173 VAL B N 1
ATOM 3438 C CA . VAL B 1 173 ? -29.81700 -33.39700 44.79100 1.000 51.79037 173 VAL B CA 1
ATOM 3439 C C . VAL B 1 173 ? -30.46700 -34.39500 45.74500 1.000 57.67575 173 VAL B C 1
ATOM 3440 O O . VAL B 1 173 ? -31.45900 -34.08000 46.41300 1.000 54.50713 173 VAL B O 1
ATOM 3444 N N . GLU B 1 174 ? -29.91000 -35.60700 45.83800 1.000 59.32299 174 GLU B N 1
ATOM 3445 C CA . GLU B 1 174 ? -30.44600 -36.59900 46.76800 1.000 58.33612 174 GLU B CA 1
ATOM 3446 C C . GLU B 1 174 ? -30.36800 -36.11400 48.21000 1.000 57.74956 174 GLU B C 1
ATOM 3447 O O . GLU B 1 174 ? -31.31000 -36.30300 48.98900 1.000 63.54829 174 GLU B O 1
ATOM 3453 N N . ARG B 1 175 ? -29.24700 -35.49400 48.58600 1.000 63.28668 175 ARG B N 1
ATOM 3454 C CA . ARG B 1 175 ? -29.05700 -35.06600 49.96800 1.000 59.25305 175 ARG B CA 1
ATOM 3455 C C . ARG B 1 175 ? -30.01100 -33.93400 50.33100 1.000 62.77592 175 ARG B C 1
ATOM 3456 O O . ARG B 1 175 ? -30.55000 -33.90000 51.44300 1.000 67.77727 175 ARG B O 1
ATOM 3464 N N . ALA B 1 176 ? -30.24000 -33.00500 49.39900 1.000 59.12366 176 ALA B N 1
ATOM 3465 C CA . ALA B 1 176 ? -31.19900 -31.93200 49.64300 1.000 55.95759 176 ALA B CA 1
ATOM 3466 C C . ALA B 1 176 ? -32.62800 -32.45100 49.63600 1.000 56.99737 176 ALA B C 1
ATOM 3467 O O . ALA B 1 176 ? -33.50000 -31.88000 50.30300 1.000 52.04403 176 ALA B O 1
ATOM 3469 N N . ARG B 1 177 ? -32.88600 -33.52700 48.88900 1.000 61.27298 177 ARG B N 1
ATOM 3470 C CA . ARG B 1 177 ? -34.22900 -34.09000 48.85400 1.000 62.54756 177 ARG B CA 1
ATOM 3471 C C . ARG B 1 177 ? -34.65100 -34.60800 50.22200 1.000 65.89439 177 ARG B C 1
ATOM 3472 O O . ARG B 1 177 ? -35.85200 -34.68400 50.50900 1.000 70.81274 177 ARG B O 1
ATOM 3480 N N . SER B 1 178 ? -33.69100 -34.95300 51.07900 1.000 63.21888 178 SER B N 1
ATOM 3481 C CA . SER B 1 178 ? -33.97100 -35.40600 52.43500 1.000 65.42002 178 SER B CA 1
ATOM 3482 C C . SER B 1 178 ? -34.01300 -34.26100 53.44400 1.000 64.50603 178 SER B C 1
ATOM 3483 O O . SER B 1 178 ? -33.95300 -34.51300 54.65300 1.000 69.71841 178 SER B O 1
ATOM 3486 N N . GLY B 1 179 ? -34.10600 -33.01700 52.98100 1.000 67.94582 179 GLY B N 1
ATOM 3487 C CA . GLY B 1 179 ? -34.17700 -31.88300 53.88100 1.000 63.22485 179 GLY B CA 1
ATOM 3488 C C . GLY B 1 179 ? -32.88500 -31.51100 54.57000 1.000 63.39272 179 GLY B C 1
ATOM 3489 O O . GLY B 1 179 ? -32.91800 -30.76000 55.55200 1.000 64.29108 179 GLY B O 1
ATOM 3490 N N . ALA B 1 180 ? -31.74000 -32.00400 54.09000 1.000 65.62532 180 ALA B N 1
ATOM 3491 C CA . ALA B 1 180 ? -30.46800 -31.66400 54.72000 1.000 57.20577 180 ALA B CA 1
ATOM 3492 C C . ALA B 1 180 ? -30.11200 -30.19600 54.52700 1.000 55.87507 180 ALA B C 1
ATOM 3493 O O . ALA B 1 180 ? -29.47900 -29.59400 55.40200 1.000 51.56996 180 ALA B O 1
ATOM 3495 N N . PHE B 1 181 ? -30.50400 -29.60900 53.40000 1.000 55.25983 181 PHE B N 1
ATOM 3496 C CA . PHE B 1 181 ? -30.21000 -28.21400 53.10100 1.000 57.93966 181 PHE B CA 1
ATOM 3497 C C . PHE B 1 181 ? -31.07000 -27.78100 51.92400 1.000 49.25631 181 PHE B C 1
ATOM 3498 O O . PHE B 1 181 ? -31.61200 -28.61100 51.18900 1.000 41.02720 181 PHE B O 1
ATOM 3506 N N . SER B 1 182 ? -31.18000 -26.46700 51.75400 1.000 49.47422 182 SER B N 1
ATOM 3507 C CA . SER B 1 182 ? -31.83900 -25.90500 50.58600 1.000 47.79573 182 SER B CA 1
ATOM 3508 C C . SER B 1 182 ? -30.90000 -25.94300 49.38500 1.000 53.71240 182 SER B C 1
ATOM 3509 O O . SER B 1 182 ? -29.68200 -25.78800 49.51800 1.000 54.71203 182 SER B O 1
ATOM 3512 N N . LEU B 1 183 ? -31.47800 -26.15300 48.20400 1.000 48.48973 183 LEU B N 1
ATOM 3513 C CA . LEU B 1 183 ? -30.70200 -26.32800 46.97800 1.000 46.04356 183 LEU B CA 1
ATOM 3514 C C . LEU B 1 183 ? -31.38900 -25.57800 45.84600 1.000 53.03070 183 LEU B C 1
ATOM 3515 O O . LEU B 1 183 ? -32.49600 -25.94600 45.43800 1.000 53.11287 183 LEU B O 1
ATOM 3520 N N . ARG B 1 184 ? -30.73100 -24.54200 45.33200 1.000 51.26855 184 ARG B N 1
ATOM 3521 C CA . ARG B 1 184 ? -31.23300 -23.76700 44.20800 1.000 48.55191 184 ARG B CA 1
ATOM 3522 C C . ARG B 1 184 ? -30.28800 -23.91000 43.02300 1.000 44.99974 184 ARG B C 1
ATOM 3523 O O . ARG B 1 184 ? -29.06600 -23.94400 43.19300 1.000 47.23800 184 ARG B O 1
ATOM 3531 N N . PHE B 1 185 ? -30.85800 -24.00500 41.82400 1.000 48.89328 185 PHE B N 1
ATOM 3532 C CA . PHE B 1 185 ? -30.09300 -24.03000 40.58400 1.000 44.75923 185 PHE B CA 1
ATOM 3533 C C . PHE B 1 185 ? -30.30500 -22.72300 39.83300 1.000 52.77161 185 PHE B C 1
ATOM 3534 O O . PHE B 1 185 ? -31.44700 -22.29100 39.64300 1.000 47.86456 185 PHE B O 1
ATOM 3542 N N . ASN B 1 186 ? -29.20500 -22.09700 39.41600 1.000 46.96075 186 ASN B N 1
ATOM 3543 C CA . ASN B 1 186 ? -29.25300 -20.90500 38.57600 1.000 44.36213 186 ASN B CA 1
ATOM 3544 C C . ASN B 1 186 ? -29.20500 -21.35200 37.11900 1.000 47.38878 186 ASN B C 1
ATOM 3545 O O . ASN B 1 186 ? -28.18000 -21.85700 36.65100 1.000 47.08385 186 ASN B O 1
ATOM 3550 N N . LEU B 1 187 ? -30.30800 -21.16200 36.40500 1.000 50.91336 187 LEU B N 1
ATOM 3551 C CA . LEU B 1 187 ? -30.46700 -21.73100 35.07400 1.000 52.87417 187 LEU B CA 1
ATOM 3552 C C . LEU B 1 187 ? -30.44000 -20.63800 34.01600 1.000 51.35312 187 LEU B C 1
ATOM 3553 O O . LEU B 1 187 ? -31.37100 -19.82000 33.95500 1.000 54.95387 187 LEU B O 1
ATOM 3558 N N . PRO B 1 188 ? -29.40800 -20.57300 33.17400 1.000 56.73312 188 PRO B N 1
ATOM 3559 C CA . PRO B 1 188 ? -29.43700 -19.64600 32.03500 1.000 57.53768 188 PRO B CA 1
ATOM 3560 C C . PRO B 1 188 ? -30.35200 -20.18700 30.94500 1.000 54.15438 188 PRO B C 1
ATOM 3561 O O . PRO B 1 188 ? -30.29700 -21.37100 30.60300 1.000 52.68842 188 PRO B O 1
ATOM 3565 N N . VAL B 1 189 ? -31.19900 -19.31900 30.40900 1.000 52.65588 189 VAL B N 1
ATOM 3566 C CA . VAL B 1 189 ? -32.19700 -19.69600 29.41800 1.000 55.97742 189 VAL B CA 1
ATOM 3567 C C . VAL B 1 189 ? -31.95900 -18.87600 28.15600 1.000 52.76749 189 VAL B C 1
ATOM 3568 O O . VAL B 1 189 ? -32.39400 -17.72800 28.05700 1.000 56.16477 189 VAL B O 1
ATOM 3572 N N . PRO B 1 190 ? -31.26600 -19.43400 27.16500 1.000 60.09344 190 PRO B N 1
ATOM 3573 C CA . PRO B 1 190 ? -31.19000 -18.78000 25.85400 1.000 60.29321 190 PRO B CA 1
ATOM 3574 C C . PRO B 1 190 ? -32.56500 -18.69900 25.20500 1.000 60.56009 190 PRO B C 1
ATOM 3575 O O . PRO B 1 190 ? -33.53700 -19.31600 25.64500 1.000 67.26890 190 PRO B O 1
ATOM 3579 N N . ALA B 1 191 ? -32.63500 -17.91900 24.12300 1.000 62.20172 191 ALA B N 1
ATOM 3580 C CA . ALA B 1 191 ? -33.91500 -17.68600 23.46000 1.000 63.13676 191 ALA B CA 1
ATOM 3581 C C . ALA B 1 191 ? -34.44100 -18.93700 22.76300 1.000 65.96433 191 ALA B C 1
ATOM 3582 O O . ALA B 1 191 ? -35.65700 -19.07200 22.58300 1.000 66.88417 191 ALA B O 1
ATOM 3584 N N . ASP B 1 192 ? -33.56100 -19.85600 22.36900 1.000 54.78469 192 ASP B N 1
ATOM 3585 C CA . ASP B 1 192 ? -33.96100 -21.05400 21.64300 1.000 59.56758 192 ASP B CA 1
ATOM 3586 C C . ASP B 1 192 ? -34.07400 -22.28000 22.54100 1.000 64.16957 192 ASP B C 1
ATOM 3587 O O . ASP B 1 192 ? -34.20500 -23.39800 22.03400 1.000 65.51032 192 ASP B O 1
ATOM 3592 N N . CYS B 1 193 ? -34.03600 -22.09400 23.86200 1.000 66.43407 193 CYS B N 1
ATOM 3593 C CA . CYS B 1 193 ? -34.07500 -23.20400 24.80600 1.000 63.73127 193 CYS B CA 1
ATOM 3594 C C . CYS B 1 193 ? -35.29500 -23.14700 25.71700 1.000 66.45273 193 CYS B C 1
ATOM 3595 O O . CYS B 1 193 ? -35.33100 -23.84500 26.73500 1.000 62.26738 193 CYS B O 1
ATOM 3598 N N . LEU B 1 194 ? -36.29300 -22.32600 25.37800 1.000 65.32499 194 LEU B N 1
ATOM 3599 C CA . LEU B 1 194 ? -37.47000 -22.20600 26.23300 1.000 63.64923 194 LEU B CA 1
ATOM 3600 C C . LEU B 1 194 ? -38.24500 -23.51700 26.30400 1.000 65.72872 194 LEU B C 1
ATOM 3601 O O . LEU B 1 194 ? -38.78700 -23.86700 27.35900 1.000 64.44804 194 LEU B O 1
ATOM 3606 N N . ASP B 1 195 ? -38.29700 -24.26700 25.20100 1.000 64.90176 195 ASP B N 1
ATOM 3607 C CA . ASP B 1 195 ? -38.94600 -25.57300 25.25100 1.000 59.03171 195 ASP B CA 1
ATOM 3608 C C . ASP B 1 195 ? -38.09700 -26.57500 26.02000 1.000 66.27049 195 ASP B C 1
ATOM 3609 O O . ASP B 1 195 ? -38.63100 -27.41600 26.75200 1.000 66.05698 195 ASP B O 1
ATOM 3614 N N . ARG B 1 196 ? -36.77300 -26.50400 25.87100 1.000 64.84514 196 ARG B N 1
ATOM 3615 C CA . ARG B 1 196 ? -35.90800 -27.38300 26.64800 1.000 66.79497 196 ARG B CA 1
ATOM 3616 C C . ARG B 1 196 ? -35.86900 -26.98100 28.11500 1.000 61.64408 196 ARG B C 1
ATOM 3617 O O . ARG B 1 196 ? -35.69500 -27.84000 28.98600 1.000 61.26651 196 ARG B O 1
ATOM 3625 N N . ALA B 1 197 ? -36.03100 -25.69000 28.40900 1.000 61.31265 197 ALA B N 1
ATOM 3626 C CA . ALA B 1 197 ? -36.05000 -25.25800 29.80200 1.000 59.64950 197 ALA B CA 1
ATOM 3627 C C . ALA B 1 197 ? -37.36400 -25.62800 30.47500 1.000 66.23447 197 ALA B C 1
ATOM 3628 O O . ALA B 1 197 ? -37.38100 -25.98000 31.65900 1.000 64.86638 197 ALA B O 1
ATOM 3630 N N . ASP B 1 198 ? -38.47300 -25.56200 29.73300 1.000 70.18075 198 ASP B N 1
ATOM 3631 C CA . ASP B 1 198 ? -39.77900 -25.85300 30.31900 1.000 68.50535 198 ASP B CA 1
ATOM 3632 C C . ASP B 1 198 ? -39.85500 -27.30000 30.79300 1.000 67.06778 198 ASP B C 1
ATOM 3633 O O . ASP B 1 198 ? -40.33200 -27.58100 31.89900 1.000 67.61036 198 ASP B O 1
ATOM 3638 N N . ALA B 1 199 ? -39.38100 -28.23600 29.96700 1.000 64.50977 199 ALA B N 1
ATOM 3639 C CA . ALA B 1 199 ? -39.36500 -29.63600 30.37300 1.000 59.19128 199 ALA B CA 1
ATOM 3640 C C . ALA B 1 199 ? -38.30500 -29.90400 31.43400 1.000 66.62502 199 ALA B C 1
ATOM 3641 O O . ALA B 1 199 ? -38.44100 -30.85100 32.21800 1.000 67.50356 199 ALA B O 1
ATOM 3643 N N . PHE B 1 200 ? -37.24600 -29.09300 31.47600 1.000 62.56572 200 PHE B N 1
ATOM 3644 C CA . PHE B 1 200 ? -36.19900 -29.30300 32.46900 1.000 66.16640 200 PHE B CA 1
ATOM 3645 C C . PHE B 1 200 ? -36.60600 -28.77700 33.83900 1.000 59.58859 200 PHE B C 1
ATOM 3646 O O . PHE B 1 200 ? -36.19500 -29.34200 34.86000 1.000 62.32101 200 PHE B O 1
ATOM 3654 N N . LEU B 1 201 ? -37.41100 -27.71100 33.88100 1.000 52.60457 201 LEU B N 1
ATOM 3655 C CA . LEU B 1 201 ? -37.89000 -27.19200 35.15700 1.000 52.64780 201 LEU B CA 1
ATOM 3656 C C . LEU B 1 201 ? -38.71900 -28.22500 35.90900 1.000 56.74655 201 LEU B C 1
ATOM 3657 O O . LEU B 1 201 ? -38.68800 -28.26000 37.14400 1.000 56.90254 201 LEU B O 1
ATOM 3662 N N . ASP B 1 202 ? -39.46100 -29.07100 35.18800 1.000 54.29839 202 ASP B N 1
ATOM 3663 C CA . ASP B 1 202 ? -40.23700 -30.12600 35.83800 1.000 59.52939 202 ASP B CA 1
ATOM 3664 C C . ASP B 1 202 ? -39.33500 -31.07300 36.61700 1.000 59.73605 202 ASP B C 1
ATOM 3665 O O . ASP B 1 202 ? -39.61100 -31.39700 37.77800 1.000 57.95550 202 ASP B O 1
ATOM 3670 N N . LEU B 1 203 ? -38.24800 -31.52800 35.98900 1.000 58.66994 203 LEU B N 1
ATOM 3671 C CA . LEU B 1 203 ? -37.32700 -32.45100 36.64500 1.000 58.38643 203 LEU B CA 1
ATOM 3672 C C . LEU B 1 203 ? -36.75000 -31.86300 37.92600 1.000 60.41707 203 LEU B C 1
ATOM 3673 O O . LEU B 1 203 ? -36.52800 -32.59300 38.89800 1.000 65.67510 203 LEU B O 1
ATOM 3678 N N . LEU B 1 204 ? -36.52200 -30.55200 37.95800 1.000 58.07714 204 LEU B N 1
ATOM 3679 C CA . LEU B 1 204 ? -35.90600 -29.93700 39.12800 1.000 58.48209 204 LEU B CA 1
ATOM 3680 C C . LEU B 1 204 ? -36.90400 -29.77400 40.26800 1.000 56.62478 204 LEU B C 1
ATOM 3681 O O . LEU B 1 204 ? -36.59000 -30.08300 41.42100 1.000 60.17037 204 LEU B O 1
ATOM 3686 N N . THR B 1 205 ? -38.10700 -29.27500 39.97100 1.000 61.03982 205 THR B N 1
ATOM 3687 C CA . THR B 1 205 ? -39.12400 -29.17100 41.01300 1.000 58.63936 205 THR B CA 1
ATOM 3688 C C . THR B 1 205 ? -39.59900 -30.54500 41.46600 1.000 59.78035 205 THR B C 1
ATOM 3689 O O . THR B 1 205 ? -40.02200 -30.70400 42.61700 1.000 63.00595 205 THR B O 1
ATOM 3693 N N . PHE B 1 206 ? -39.54300 -31.53900 40.57500 1.000 57.91997 206 PHE B N 1
ATOM 3694 C CA . PHE B 1 206 ? -39.89700 -32.90600 40.94300 1.000 59.77697 206 PHE B CA 1
ATOM 3695 C C . PHE B 1 206 ? -39.02000 -33.42400 42.07600 1.000 65.07793 206 PHE B C 1
ATOM 3696 O O . PHE B 1 206 ? -39.48600 -34.19600 42.92200 1.000 64.03615 206 PHE B O 1
ATOM 3704 N N . ASN B 1 207 ? -37.75400 -33.00900 42.11100 1.000 58.62006 207 ASN B N 1
ATOM 3705 C CA . ASN B 1 207 ? -36.81000 -33.46000 43.12200 1.000 56.09590 207 ASN B CA 1
ATOM 3706 C C . ASN B 1 207 ? -36.59200 -32.43200 44.22500 1.000 51.55959 207 ASN B C 1
ATOM 3707 O O . ASN B 1 207 ? -35.66100 -32.58200 45.02200 1.000 56.35021 207 ASN B O 1
ATOM 3712 N N . GLY B 1 208 ? -37.43100 -31.40000 44.29500 1.000 55.98426 208 GLY B N 1
ATOM 3713 C CA . GLY B 1 208 ? -37.32800 -30.41300 45.35000 1.000 56.68779 208 GLY B CA 1
ATOM 3714 C C . GLY B 1 208 ? -36.29900 -29.33100 45.12500 1.000 54.27554 208 GLY B C 1
ATOM 3715 O O . GLY B 1 208 ? -35.90000 -28.66500 46.08400 1.000 56.59367 208 GLY B O 1
ATOM 3716 N N . VAL B 1 209 ? -35.86600 -29.12200 43.88600 1.000 52.75558 209 VAL B N 1
ATOM 3717 C CA . VAL B 1 209 ? -34.80300 -28.17600 43.56600 1.000 55.89578 209 VAL B CA 1
ATOM 3718 C C . VAL B 1 209 ? -35.44200 -26.86000 43.14500 1.000 49.48306 209 VAL B C 1
ATOM 3719 O O . VAL B 1 209 ? -36.09200 -26.78300 42.09700 1.000 50.56961 209 VAL B O 1
ATOM 3723 N N . ASP B 1 210 ? -35.25600 -25.82100 43.95400 1.000 52.28355 210 ASP B N 1
ATOM 3724 C CA . ASP B 1 210 ? -35.65000 -24.48000 43.54800 1.000 57.02226 210 ASP B CA 1
ATOM 3725 C C . ASP B 1 210 ? -34.79600 -24.02000 42.37200 1.000 55.50404 210 ASP B C 1
ATOM 3726 O O . ASP B 1 210 ? -33.63200 -24.40300 42.23500 1.000 52.21707 210 ASP B O 1
ATOM 3731 N N . VAL B 1 211 ? -35.38900 -23.20100 41.50400 1.000 53.09370 211 VAL B N 1
ATOM 3732 C CA . VAL B 1 211 ? -34.73800 -22.75900 40.27600 1.000 50.40021 211 VAL B CA 1
ATOM 3733 C C . VAL B 1 211 ? -34.89700 -21.25300 40.14000 1.000 56.36886 211 VAL B C 1
ATOM 3734 O O . VAL B 1 211 ? -36.01600 -20.73200 40.21100 1.000 59.14089 211 VAL B O 1
ATOM 3738 N N . LYS B 1 212 ? -33.78100 -20.56000 39.93600 1.000 56.79113 212 LYS B N 1
ATOM 3739 C CA . LYS B 1 212 ? -33.76900 -19.15300 39.55200 1.000 57.60503 212 LYS B CA 1
ATOM 3740 C C . LYS B 1 212 ? -33.35300 -19.07800 38.08900 1.000 54.95508 212 LYS B C 1
ATOM 3741 O O . LYS B 1 212 ? -32.20600 -19.38600 37.74900 1.000 53.67937 212 LYS B O 1
ATOM 3747 N N . VAL B 1 213 ? -34.28000 -18.68500 37.22400 1.000 54.11513 213 VAL B N 1
ATOM 3748 C CA . VAL B 1 213 ? -33.99600 -18.57300 35.80600 1.000 55.59342 213 VAL B CA 1
ATOM 3749 C C . VAL B 1 213 ? -33.69400 -17.11700 35.48000 1.000 56.34904 213 VAL B C 1
ATOM 3750 O O . VAL B 1 213 ? -34.01500 -16.19700 36.23900 1.000 58.10205 213 VAL B O 1
ATOM 3754 N N . PHE B 1 214 ? -33.05400 -16.90400 34.33300 1.000 58.27002 214 PHE B N 1
ATOM 3755 C CA . PHE B 1 214 ? -32.70100 -15.56100 33.89900 1.000 58.21210 214 PHE B CA 1
ATOM 3756 C C . PHE B 1 214 ? -32.43600 -15.58100 32.40200 1.000 56.62573 214 PHE B C 1
ATOM 3757 O O . PHE B 1 214 ? -31.84300 -16.52900 31.88300 1.000 56.66477 214 PHE B O 1
ATOM 3765 N N . SER B 1 215 ? -32.88300 -14.53200 31.71700 1.000 57.65439 215 SER B N 1
ATOM 3766 C CA . SER B 1 215 ? -32.68400 -14.44500 30.27800 1.000 59.05789 215 SER B CA 1
ATOM 3767 C C . SER B 1 215 ? -31.22700 -14.12800 29.95900 1.000 58.00324 215 SER B C 1
ATOM 3768 O O . SER B 1 215 ? -30.55700 -13.39100 30.68800 1.000 57.09199 215 SER B O 1
ATOM 3771 N N . VAL B 1 216 ? -30.73000 -14.70800 28.86400 1.000 53.03165 216 VAL B N 1
ATOM 3772 C CA . VAL B 1 216 ? -29.35900 -14.50000 28.41800 1.000 57.70535 216 VAL B CA 1
ATOM 3773 C C . VAL B 1 216 ? -29.35400 -14.32700 26.90400 1.000 61.42592 216 VAL B C 1
ATOM 3774 O O . VAL B 1 216 ? -30.31500 -14.66900 26.21100 1.000 66.78416 216 VAL B O 1
ATOM 3778 N N . LEU B 1 217 ? -28.25100 -13.78200 26.39800 1.000 60.65651 217 LEU B N 1
ATOM 3779 C CA . LEU B 1 217 ? -28.06200 -13.59800 24.96200 1.000 66.41896 217 LEU B CA 1
ATOM 3780 C C . LEU B 1 217 ? -26.70600 -14.13400 24.51800 1.000 58.42293 217 LEU B C 1
ATOM 3781 O O . LEU B 1 217 ? -26.63000 -15.10500 23.76500 1.000 55.13678 217 LEU B O 1
ATOM 3786 N N . TYR B 1 227 ? -35.42700 -11.29000 22.36700 1.000 53.63427 227 TYR B N 1
ATOM 3787 C CA . TYR B 1 227 ? -35.44600 -11.39000 23.82200 1.000 69.47095 227 TYR B CA 1
ATOM 3788 C C . TYR B 1 227 ? -36.83100 -11.78500 24.33100 1.000 68.39468 227 TYR B C 1
ATOM 3789 O O . TYR B 1 227 ? -37.56800 -10.94200 24.84800 1.000 59.86724 227 TYR B O 1
ATOM 3791 N N . PRO B 1 228 ? -37.17900 -13.07600 24.20300 1.000 64.03542 228 PRO B N 1
ATOM 3792 C CA . PRO B 1 228 ? -38.53300 -13.51800 24.55900 1.000 70.75442 228 PRO B CA 1
ATOM 3793 C C . PRO B 1 228 ? -38.75900 -13.49500 26.06000 1.000 73.84165 228 PRO B C 1
ATOM 3794 O O . PRO B 1 228 ? -38.94700 -14.54700 26.67800 1.000 74.28242 228 PRO B O 1
ATOM 3798 N N . LEU B 1 229 ? -38.74100 -12.30500 26.65900 1.000 70.99564 229 LEU B N 1
ATOM 3799 C CA . LEU B 1 229 ? -38.88900 -12.20600 28.10600 1.000 71.28937 229 LEU B CA 1
ATOM 3800 C C . LEU B 1 229 ? -40.28000 -12.65100 28.54400 1.000 78.18409 229 LEU B C 1
ATOM 3801 O O . LEU B 1 229 ? -40.42400 -13.61100 29.31000 1.000 78.53562 229 LEU B O 1
ATOM 3806 N N . GLU B 1 230 ? -41.31900 -11.97200 28.04600 1.000 79.30258 230 GLU B N 1
ATOM 3807 C CA . GLU B 1 230 ? -42.68400 -12.23200 28.50300 1.000 79.16219 230 GLU B CA 1
ATOM 3808 C C . GLU B 1 230 ? -43.07500 -13.69500 28.33200 1.000 78.12610 230 GLU B C 1
ATOM 3809 O O . GLU B 1 230 ? -43.87300 -14.22100 29.11800 1.000 77.34266 230 GLU B O 1
ATOM 3815 N N . ARG B 1 231 ? -42.52200 -14.37200 27.32800 1.000 74.12410 231 ARG B N 1
ATOM 3816 C CA . ARG B 1 231 ? -42.78800 -15.79700 27.18500 1.000 73.04571 231 ARG B CA 1
ATOM 3817 C C . ARG B 1 231 ? -42.06400 -16.60500 28.25600 1.000 79.10431 231 ARG B C 1
ATOM 3818 O O . ARG B 1 231 ? -42.57300 -17.64100 28.69900 1.000 81.51288 231 ARG B O 1
ATOM 3826 N N . LEU B 1 232 ? -40.89300 -16.13700 28.69800 1.000 74.07272 232 LEU B N 1
ATOM 3827 C CA . LEU B 1 232 ? -40.15200 -16.81600 29.75600 1.000 71.44657 232 LEU B CA 1
ATOM 3828 C C . LEU B 1 232 ? -40.76800 -16.55600 31.12500 1.000 72.99858 232 LEU B C 1
ATOM 3829 O O . LEU B 1 232 ? -40.79700 -17.45200 31.97700 1.000 74.26704 232 LEU B O 1
ATOM 3834 N N . GLU B 1 233 ? -41.26000 -15.33500 31.35400 1.000 70.42705 233 GLU B N 1
ATOM 3835 C CA . GLU B 1 233 ? -41.87500 -15.00800 32.63700 1.000 73.06082 233 GLU B CA 1
ATOM 3836 C C . GLU B 1 233 ? -43.12600 -15.84200 32.88000 1.000 71.89086 233 GLU B C 1
ATOM 3837 O O . GLU B 1 233 ? -43.38900 -16.26300 34.01300 1.000 67.54576 233 GLU B O 1
ATOM 3843 N N . GLU B 1 234 ? -43.91600 -16.09000 31.83300 1.000 69.20070 234 GLU B N 1
ATOM 3844 C CA . GLU B 1 234 ? -45.10800 -16.91000 32.01100 1.000 74.82711 234 GLU B CA 1
ATOM 3845 C C . GLU B 1 234 ? -44.73300 -18.36900 32.25300 1.000 74.50242 234 GLU B C 1
ATOM 3846 O O . GLU B 1 234 ? -45.37400 -19.05200 33.06000 1.000 72.51419 234 GLU B O 1
ATOM 3852 N N . ILE B 1 235 ? -43.67200 -18.84800 31.59300 1.000 71.84136 235 ILE B N 1
ATOM 3853 C CA . ILE B 1 235 ? -43.20200 -20.21500 31.80500 1.000 71.79808 235 ILE B CA 1
ATOM 3854 C C . ILE B 1 235 ? -42.80200 -20.42300 33.25700 1.000 66.72590 235 ILE B C 1
ATOM 3855 O O . ILE B 1 235 ? -42.97500 -21.51700 33.81000 1.000 66.86993 235 ILE B O 1
ATOM 3860 N N . VAL B 1 236 ? -42.28600 -19.37800 33.90600 1.000 70.50687 236 VAL B N 1
ATOM 3861 C CA . VAL B 1 236 ? -42.01700 -19.45000 35.33900 1.000 70.04636 236 VAL B CA 1
ATOM 3862 C C . VAL B 1 236 ? -43.31400 -19.68100 36.10500 1.000 68.22085 236 VAL B C 1
ATOM 3863 O O . VAL B 1 236 ? -43.38700 -20.53400 36.99800 1.000 64.51478 236 VAL B O 1
ATOM 3867 N N . GLU B 1 237 ? -44.36300 -18.93200 35.75300 1.000 68.61744 237 GLU B N 1
ATOM 3868 C CA . GLU B 1 237 ? -45.64300 -19.07300 36.44000 1.000 67.52212 237 GLU B CA 1
ATOM 3869 C C . GLU B 1 237 ? -46.30300 -20.41400 36.14600 1.000 61.89389 237 GLU B C 1
ATOM 3870 O O . GLU B 1 237 ? -46.95400 -20.98500 37.02900 1.000 56.14387 237 GLU B O 1
ATOM 3876 N N . GLN B 1 238 ? -46.14600 -20.93300 34.92600 1.000 63.68445 238 GLN B N 1
ATOM 3877 C CA . GLN B 1 238 ? -46.67300 -22.25500 34.60100 1.000 63.96387 238 GLN B CA 1
ATOM 3878 C C . GLN B 1 238 ? -46.02900 -23.32400 35.47500 1.000 65.32492 238 GLN B C 1
ATOM 3879 O O . GLN B 1 238 ? -46.71500 -24.04600 36.20800 1.000 63.32884 238 GLN B O 1
ATOM 3885 N N . ALA B 1 239 ? -44.69700 -23.42900 35.41500 1.000 70.94378 239 ALA B N 1
ATOM 3886 C CA . ALA B 1 239 ? -43.98600 -24.47500 36.14600 1.000 60.90084 239 ALA B CA 1
ATOM 3887 C C . ALA B 1 239 ? -44.14800 -24.33100 37.65300 1.000 61.06365 239 ALA B C 1
ATOM 3888 O O . ALA B 1 239 ? -44.06500 -25.32500 38.38500 1.000 60.99596 239 ALA B O 1
ATOM 3890 N N . ASN B 1 240 ? -44.37300 -23.10800 38.13900 1.000 59.75926 240 ASN B N 1
ATOM 3891 C CA . ASN B 1 240 ? -44.62000 -22.92000 39.56400 1.000 63.93022 240 ASN B CA 1
ATOM 3892 C C . ASN B 1 240 ? -45.98700 -23.45800 39.97100 1.000 67.40255 240 ASN B C 1
ATOM 3893 O O . ASN B 1 240 ? -46.16700 -23.87700 41.12000 1.000 65.01051 240 ASN B O 1
ATOM 3898 N N . ALA B 1 241 ? -46.95500 -23.45700 39.05200 1.000 66.96872 241 ALA B N 1
ATOM 3899 C CA . ALA B 1 241 ? -48.30100 -23.91000 39.38700 1.000 66.28755 241 ALA B CA 1
ATOM 3900 C C . ALA B 1 241 ? -48.40700 -25.42900 39.36100 1.000 64.29728 241 ALA B C 1
ATOM 3901 O O . ALA B 1 241 ? -49.12900 -26.01800 40.17300 1.000 64.62306 241 ALA B O 1
ATOM 3903 N N . ARG B 1 242 ? -47.70000 -26.07800 38.43700 1.000 59.42651 242 ARG B N 1
ATOM 3904 C CA . ARG B 1 242 ? -47.71400 -27.52800 38.31500 1.000 58.90997 242 ARG B CA 1
ATOM 3905 C C . ARG B 1 242 ? -46.60400 -28.19700 39.11500 1.000 65.22327 242 ARG B C 1
ATOM 3906 O O . ARG B 1 242 ? -46.25300 -29.34500 38.82300 1.000 66.57969 242 ARG B O 1
ATOM 3914 N N . ALA B 1 243 ? -46.05000 -27.50800 40.11100 1.000 66.52371 243 ALA B N 1
ATOM 3915 C CA . ALA B 1 243 ? -44.94600 -28.03200 40.91500 1.000 66.50574 243 ALA B CA 1
ATOM 3916 C C . ALA B 1 243 ? -45.44900 -29.17300 41.79200 1.000 56.25711 243 ALA B C 1
ATOM 3917 O O . ALA B 1 243 ? -46.09900 -28.94700 42.81500 1.000 56.88924 243 ALA B O 1
ATOM 3919 N N . VAL B 1 244 ? -45.14000 -30.40700 41.39900 1.000 57.16836 244 VAL B N 1
ATOM 3920 C CA . VAL B 1 244 ? -45.51400 -31.59500 42.15500 1.000 58.20497 244 VAL B CA 1
ATOM 3921 C C . VAL B 1 244 ? -44.24800 -32.33000 42.57400 1.000 66.36185 244 VAL B C 1
ATOM 3922 O O . VAL B 1 244 ? -43.20300 -32.23400 41.92000 1.000 62.76112 244 VAL B O 1
ATOM 3926 N N . ALA B 1 245 ? -44.34700 -33.06800 43.67700 1.000 71.79935 245 ALA B N 1
ATOM 3927 C CA . ALA B 1 245 ? -43.23100 -33.83600 44.20900 1.000 74.00988 245 ALA B CA 1
ATOM 3928 C C . ALA B 1 245 ? -43.76700 -35.12300 44.81400 1.000 81.21280 245 ALA B C 1
ATOM 3929 O O . ALA B 1 245 ? -44.88200 -35.13400 45.34900 1.000 80.52945 245 ALA B O 1
ATOM 3931 N N . PRO B 1 246 ? -43.01000 -36.21600 44.74100 1.000 82.19132 246 PRO B N 1
ATOM 3932 C CA . PRO B 1 246 ? -43.48400 -37.48200 45.31200 1.000 84.67503 246 PRO B CA 1
ATOM 3933 C C . PRO B 1 246 ? -43.58500 -37.41800 46.82900 1.000 81.43879 246 PRO B C 1
ATOM 3934 O O . PRO B 1 246 ? -42.99800 -36.55500 47.48700 1.000 82.52011 246 PRO B O 1
ATOM 3938 N N . ALA B 1 247 ? -44.34700 -38.36900 47.37800 1.000 89.82988 247 ALA B N 1
ATOM 3939 C CA . ALA B 1 247 ? -44.56700 -38.49000 48.81700 1.000 83.89793 247 ALA B CA 1
ATOM 3940 C C . ALA B 1 247 ? -45.03500 -37.17300 49.42200 1.000 85.20030 247 ALA B C 1
ATOM 3941 O O . ALA B 1 247 ? -45.81000 -36.43800 48.80300 1.000 88.62701 247 ALA B O 1
ATOM 3943 N N . GLY B 1 248 ? -44.57500 -36.87100 50.63300 1.000 84.36387 248 GLY B N 1
ATOM 3944 C CA . GLY B 1 248 ? -44.83000 -35.59900 51.27200 1.000 81.63245 248 GLY B CA 1
ATOM 3945 C C . GLY B 1 248 ? -43.73100 -34.57500 51.09000 1.000 87.94926 248 GLY B C 1
ATOM 3946 O O . GLY B 1 248 ? -43.80800 -33.49400 51.68700 1.000 82.32544 248 GLY B O 1
ATOM 3947 N N . LYS B 1 249 ? -42.71400 -34.87700 50.28800 1.000 84.98437 249 LYS B N 1
ATOM 3948 C CA . LYS B 1 249 ? -41.60400 -33.95800 50.08700 1.000 80.86480 249 LYS B CA 1
ATOM 3949 C C . LYS B 1 249 ? -42.06100 -32.70300 49.35000 1.000 82.19835 249 LYS B C 1
ATOM 3950 O O . LYS B 1 249 ? -42.93900 -32.74400 48.48400 1.000 80.78761 249 LYS B O 1
ATOM 3956 N N . ARG B 1 250 ? -41.44700 -31.58300 49.70600 1.000 81.24122 250 ARG B N 1
ATOM 3957 C CA . ARG B 1 250 ? -41.80000 -30.28500 49.14100 1.000 78.19731 250 ARG B CA 1
ATOM 3958 C C . ARG B 1 250 ? -41.20800 -30.13400 47.74300 1.000 71.33953 250 ARG B C 1
ATOM 3959 O O . ARG B 1 250 ? -40.00800 -30.36000 47.55800 1.000 71.77185 250 ARG B O 1
ATOM 3967 N N . PRO B 1 251 ? -42.00300 -29.75300 46.74800 1.000 70.69016 251 PRO B N 1
ATOM 3968 C CA . PRO B 1 251 ? -41.45700 -29.52100 45.40900 1.000 70.22759 251 PRO B CA 1
ATOM 3969 C C . PRO B 1 251 ? -40.68300 -28.21200 45.33800 1.000 68.27629 251 PRO B C 1
ATOM 3970 O O . PRO B 1 251 ? -40.90800 -27.27600 46.10600 1.000 63.99033 251 PRO B O 1
ATOM 3974 N N . GLY B 1 252 ? -39.75200 -28.16600 44.38900 1.000 62.55917 252 GLY B N 1
ATOM 3975 C CA . GLY B 1 252 ? -39.00700 -26.94400 44.16000 1.000 60.99136 252 GLY B CA 1
ATOM 3976 C C . GLY B 1 252 ? -39.87800 -25.86200 43.55000 1.000 68.98585 252 GLY B C 1
ATOM 3977 O O . GLY B 1 252 ? -40.85200 -26.13200 42.84700 1.000 68.02002 252 GLY B O 1
ATOM 3978 N N . GLU B 1 253 ? -39.52300 -24.61100 43.83200 1.000 59.84877 253 GLU B N 1
ATOM 3979 C CA . GLU B 1 253 ? -40.23200 -23.46900 43.27800 1.000 67.77417 253 GLU B CA 1
ATOM 3980 C C . GLU B 1 253 ? -39.34400 -22.71700 42.29100 1.000 68.22446 253 GLU B C 1
ATOM 3981 O O . GLU B 1 253 ? -38.12000 -22.65300 42.44500 1.000 63.42149 253 GLU B O 1
ATOM 3987 N N . VAL B 1 254 ? -39.97900 -22.14600 41.26800 1.000 64.12299 254 VAL B N 1
ATOM 3988 C CA . VAL B 1 254 ? -39.29200 -21.46300 40.17800 1.000 60.74063 254 VAL B CA 1
ATOM 3989 C C . VAL B 1 254 ? -39.62000 -19.97900 40.24500 1.000 63.37199 254 VAL B C 1
ATOM 3990 O O . VAL B 1 254 ? -40.76000 -19.59900 40.53300 1.000 72.24927 254 VAL B O 1
ATOM 3994 N N . PHE B 1 255 ? -38.61600 -19.14300 39.98600 1.000 63.73798 255 PHE B N 1
ATOM 3995 C CA . PHE B 1 255 ? -38.78600 -17.69800 39.99700 1.000 64.54504 255 PHE B CA 1
ATOM 3996 C C . PHE B 1 255 ? -37.78500 -17.07700 39.03300 1.000 60.48433 255 PHE B C 1
ATOM 3997 O O . PHE B 1 255 ? -36.89800 -17.75100 38.50200 1.000 60.63613 255 PHE B O 1
ATOM 4005 N N . ILE B 1 256 ? -37.94300 -15.77500 38.80700 1.000 65.45026 256 ILE B N 1
ATOM 4006 C CA . ILE B 1 256 ? -37.09800 -15.04200 37.86900 1.000 59.49339 256 ILE B CA 1
ATOM 4007 C C . ILE B 1 256 ? -36.95000 -13.60600 38.35700 1.000 67.35175 256 ILE B C 1
ATOM 4008 O O . ILE B 1 256 ? -37.93900 -12.93300 38.67100 1.000 73.65838 256 ILE B O 1
ATOM 4013 N N . ARG B 1 257 ? -35.70300 -13.15200 38.44500 1.000 70.76816 257 ARG B N 1
ATOM 4014 C CA . ARG B 1 257 ? -35.39200 -11.78200 38.81800 1.000 79.19154 257 ARG B CA 1
ATOM 4015 C C . ARG B 1 257 ? -35.03600 -11.00800 37.56000 1.000 82.44523 257 ARG B C 1
ATOM 4016 O O . ARG B 1 257 ? -34.19700 -11.44900 36.76000 1.000 80.11197 257 ARG B O 1
ATOM 4018 N N . GLY B 1 258 ? -35.67900 -9.86500 37.38400 1.000 80.82176 258 GLY B N 1
ATOM 4019 C CA . GLY B 1 258 ? -35.60000 -9.12600 36.13900 1.000 92.84041 258 GLY B CA 1
ATOM 4020 C C . GLY B 1 258 ? -35.39900 -7.64000 36.37700 1.000 96.89922 258 GLY B C 1
ATOM 4021 O O . GLY B 1 258 ? -34.73100 -7.21700 37.32000 1.000 94.27099 258 GLY B O 1
ATOM 4022 N N . PHE B 1 259 ? -35.98100 -6.84100 35.48200 1.000 94.59453 259 PHE B N 1
ATOM 4023 C CA . PHE B 1 259 ? -35.71900 -5.41000 35.46300 1.000 91.42902 259 PHE B CA 1
ATOM 4024 C C . PHE B 1 259 ? -36.40000 -4.70800 36.63400 1.000 89.60373 259 PHE B C 1
ATOM 4025 O O . PHE B 1 259 ? -37.60100 -4.87300 36.86900 1.000 90.30492 259 PHE B O 1
ATOM 4033 N N . ARG B 1 260 ? -35.62100 -3.92300 37.37500 1.000 84.29722 260 ARG B N 1
ATOM 4034 C CA . ARG B 1 260 ? -36.12400 -3.01500 38.40000 1.000 83.03925 260 ARG B CA 1
ATOM 4035 C C . ARG B 1 260 ? -35.01000 -2.02000 38.69400 1.000 78.06714 260 ARG B C 1
ATOM 4036 O O . ARG B 1 260 ? -34.07200 -2.33500 39.43900 1.000 75.10471 260 ARG B O 1
ATOM 4044 N N . PRO B 1 261 ? -35.07500 -0.81600 38.12000 1.000 73.11983 261 PRO B N 1
ATOM 4045 C CA . PRO B 1 261 ? -33.92300 0.07900 38.17500 1.000 67.15953 261 PRO B CA 1
ATOM 4046 C C . PRO B 1 261 ? -33.66200 0.55100 39.59100 1.000 65.17117 261 PRO B C 1
ATOM 4047 O O . PRO B 1 261 ? -34.58600 0.62100 40.42100 1.000 71.67026 261 PRO B O 1
ATOM 4051 N N . PRO B 1 262 ? -32.41300 0.87700 39.92300 1.000 64.95379 262 PRO B N 1
ATOM 4052 C CA . PRO B 1 262 ? -32.12200 1.39800 41.26300 1.000 66.89511 262 PRO B CA 1
ATOM 4053 C C . PRO B 1 262 ? -32.73900 2.77400 41.45600 1.000 58.58746 262 PRO B C 1
ATOM 4054 O O . PRO B 1 262 ? -32.78700 3.58900 40.53300 1.000 53.73228 262 PRO B O 1
ATOM 4058 N N . SER B 1 263 ? -33.21500 3.02400 42.67300 1.000 59.95322 263 SER B N 1
ATOM 4059 C CA . SER B 1 263 ? -33.93700 4.25300 42.99100 1.000 64.97917 263 SER B CA 1
ATOM 4060 C C . SER B 1 263 ? -33.59100 4.71700 44.40200 1.000 62.97659 263 SER B C 1
ATOM 4061 O O . SER B 1 263 ? -34.46300 4.98400 45.22900 1.000 67.53382 263 SER B O 1
ATOM 4064 N N . GLY B 1 264 ? -32.29300 4.82000 44.69000 1.000 57.37715 264 GLY B N 1
ATOM 4065 C CA . GLY B 1 264 ? -31.81800 5.31100 45.96400 1.000 51.67214 264 GLY B CA 1
ATOM 4066 C C . GLY B 1 264 ? -31.46300 6.78700 45.91700 1.000 57.47342 264 GLY B C 1
ATOM 4067 O O . GLY B 1 264 ? -31.69000 7.48600 44.92800 1.000 62.27016 264 GLY B O 1
ATOM 4068 N N . LEU B 1 265 ? -30.88700 7.26000 47.02500 1.000 58.18762 265 LEU B N 1
ATOM 4069 C CA . LEU B 1 265 ? -30.51200 8.66700 47.13800 1.000 56.12302 265 LEU B CA 1
ATOM 4070 C C . LEU B 1 265 ? -29.46400 9.04500 46.09700 1.000 66.30965 265 LEU B C 1
ATOM 4071 O O . LEU B 1 265 ? -29.67600 9.94000 45.27200 1.000 69.28995 265 LEU B O 1
ATOM 4076 N N . ARG B 1 266 ? -28.31900 8.37200 46.12600 1.000 69.36412 266 ARG B N 1
ATOM 4077 C CA . ARG B 1 266 ? -27.23300 8.66200 45.20100 1.000 62.43037 266 ARG B CA 1
ATOM 4078 C C . ARG B 1 266 ? -27.41000 7.99900 43.84100 1.000 66.83147 266 ARG B C 1
ATOM 4079 O O . ARG B 1 266 ? -26.55800 8.18700 42.96700 1.000 70.61659 266 ARG B O 1
ATOM 4087 N N . CYS B 1 267 ? -28.48100 7.22600 43.64100 1.000 64.01949 267 CYS B N 1
ATOM 4088 C CA . CYS B 1 267 ? -28.67800 6.55900 42.35700 1.000 62.28927 267 CYS B CA 1
ATOM 4089 C C . CYS B 1 267 ? -29.01300 7.55900 41.25700 1.000 66.51777 267 CYS B C 1
ATOM 4090 O O . CYS B 1 267 ? -28.59000 7.38900 40.10700 1.000 62.86239 267 CYS B O 1
ATOM 4093 N N . GLY B 1 268 ? -29.77900 8.60100 41.58700 1.000 69.23702 268 GLY B N 1
ATOM 4094 C CA . GLY B 1 268 ? -30.08800 9.62100 40.59900 1.000 68.05560 268 GLY B CA 1
ATOM 4095 C C . GLY B 1 268 ? -28.85600 10.35300 40.11000 1.000 73.09205 268 GLY B C 1
ATOM 4096 O O . GLY B 1 268 ? -28.79400 10.76700 38.94800 1.000 74.08276 268 GLY B O 1
ATOM 4097 N N . THR B 1 269 ? -27.86100 10.51900 40.97800 1.000 68.28603 269 THR B N 1
ATOM 4098 C CA . THR B 1 269 ? -26.58700 11.11700 40.60700 1.000 71.71650 269 THR B CA 1
ATOM 4099 C C . THR B 1 269 ? -25.51700 10.08700 40.25800 1.000 69.66475 269 THR B C 1
ATOM 4100 O O . THR B 1 269 ? -24.41700 10.48000 39.85600 1.000 67.11786 269 THR B O 1
ATOM 4104 N N . CYS B 1 270 ? -25.79900 8.79200 40.39600 1.000 66.77206 270 CYS B N 1
ATOM 4105 C CA . CYS B 1 270 ? -24.78800 7.77900 40.12200 1.000 65.23308 270 CYS B CA 1
ATOM 4106 C C . CYS B 1 270 ? -24.38600 7.79100 38.65000 1.000 61.03103 270 CYS B C 1
ATOM 4107 O O . CYS B 1 270 ? -25.20300 8.04800 37.76500 1.000 66.48948 270 CYS B O 1
ATOM 4110 N N . ARG B 1 271 ? -23.11200 7.49300 38.38900 1.000 57.03319 271 ARG B N 1
ATOM 4111 C CA . ARG B 1 271 ? -22.57700 7.47800 37.03000 1.000 58.13911 271 ARG B CA 1
ATOM 4112 C C . ARG B 1 271 ? -22.67400 6.11700 36.34700 1.000 56.96705 271 ARG B C 1
ATOM 4113 O O . ARG B 1 271 ? -22.74000 6.05200 35.11400 1.000 55.51361 271 ARG B O 1
ATOM 4115 N N . ASP B 1 272 ? -22.65600 5.02900 37.11300 1.000 59.49638 272 ASP B N 1
ATOM 4116 C CA . ASP B 1 272 ? -22.77100 3.68800 36.56200 1.000 60.46169 272 ASP B CA 1
ATOM 4117 C C . ASP B 1 272 ? -24.13900 3.08600 36.82600 1.000 64.68425 272 ASP B C 1
ATOM 4118 O O . ASP B 1 272 ? -24.28500 1.85900 36.82700 1.000 63.90316 272 ASP B O 1
ATOM 4123 N N . ALA B 1 273 ? -25.14400 3.93200 37.05600 1.000 65.37055 273 ALA B N 1
ATOM 4124 C CA . ALA B 1 273 ? -26.48700 3.43400 37.31600 1.000 60.08723 273 ALA B CA 1
ATOM 4125 C C . ALA B 1 273 ? -27.05600 2.71400 36.10400 1.000 57.52100 273 ALA B C 1
ATOM 4126 O O . ALA B 1 273 ? -27.90800 1.83200 36.25100 1.000 62.03288 273 ALA B O 1
ATOM 4128 N N . ALA B 1 274 ? -26.59600 3.06800 34.90200 1.000 60.37643 274 ALA B N 1
ATOM 4129 C CA . ALA B 1 274 ? -27.05700 2.38300 33.70100 1.000 59.26064 274 ALA B CA 1
ATOM 4130 C C . ALA B 1 274 ? -26.64100 0.91900 33.68000 1.000 67.84381 274 ALA B C 1
ATOM 4131 O O . ALA B 1 274 ? -27.27100 0.11800 32.98300 1.000 72.55099 274 ALA B O 1
ATOM 4133 N N . ARG B 1 275 ? -25.60000 0.55300 34.42800 1.000 66.87368 275 ARG B N 1
ATOM 4134 C CA . ARG B 1 275 ? -25.13300 -0.82300 34.51000 1.000 63.46971 275 ARG B CA 1
ATOM 4135 C C . ARG B 1 275 ? -25.54400 -1.51000 35.80600 1.000 67.90852 275 ARG B C 1
ATOM 4136 O O . ARG B 1 275 ? -25.19400 -2.67700 36.01200 1.000 72.86287 275 ARG B O 1
ATOM 4138 N N . CYS B 1 276 ? -26.27200 -0.81500 36.67900 1.000 65.22029 276 CYS B N 1
ATOM 4139 C CA . CYS B 1 276 ? -26.73600 -1.39200 37.93400 1.000 66.60069 276 CYS B CA 1
ATOM 4140 C C . CYS B 1 276 ? -27.89400 -2.35200 37.67700 1.000 73.27994 276 CYS B C 1
ATOM 4141 O O . CYS B 1 276 ? -29.05800 -1.93800 37.62600 1.000 68.17572 276 CYS B O 1
ATOM 4144 N N . MET B 1 277 ? -27.57700 -3.63500 37.51000 1.000 72.17662 277 MET B N 1
ATOM 4145 C CA . MET B 1 277 ? -28.55000 -4.65200 37.14300 1.000 71.80280 277 MET B CA 1
ATOM 4146 C C . MET B 1 277 ? -28.86400 -5.61800 38.27800 1.000 66.53275 277 MET B C 1
ATOM 4147 O O . MET B 1 277 ? -29.76200 -6.45400 38.13000 1.000 74.04464 277 MET B O 1
ATOM 4152 N N . GLU B 1 278 ? -28.15900 -5.52500 39.40300 1.000 67.46310 278 GLU B N 1
ATOM 4153 C CA . GLU B 1 278 ? -28.35900 -6.46300 40.49800 1.000 67.35048 278 GLU B CA 1
ATOM 4154 C C . GLU B 1 278 ? -29.71400 -6.24300 41.15800 1.000 71.99111 278 GLU B C 1
ATOM 4155 O O . GLU B 1 278 ? -30.14000 -5.10600 41.37800 1.000 68.04216 278 GLU B O 1
ATOM 4161 N N . GLN B 1 279 ? -30.39400 -7.34700 41.46800 1.000 74.38262 279 GLN B N 1
ATOM 4162 C CA . GLN B 1 279 ? -31.68600 -7.31900 42.14200 1.000 72.79965 279 GLN B CA 1
ATOM 4163 C C . GLN B 1 279 ? -31.60000 -7.86800 43.56000 1.000 67.65041 279 GLN B C 1
ATOM 4164 O O . GLN B 1 279 ? -31.97500 -7.17800 44.51200 1.000 71.05262 279 GLN B O 1
ATOM 4170 N N . SER B 1 280 ? -31.12500 -9.10200 43.73200 1.000 66.86178 280 SER B N 1
ATOM 4171 C CA . SER B 1 280 ? -30.88500 -9.62500 45.07100 1.000 67.63169 280 SER B CA 1
ATOM 4172 C C . SER B 1 280 ? -29.72400 -8.87200 45.70800 1.000 66.55608 280 SER B C 1
ATOM 4173 O O . SER B 1 280 ? -28.56500 -9.28100 45.58200 1.000 69.10445 280 SER B O 1
ATOM 4176 N N . HIS B 1 281 ? -30.02700 -7.76600 46.38200 1.000 62.91806 281 HIS B N 1
ATOM 4177 C CA . HIS B 1 281 ? -28.99100 -6.89700 46.91800 1.000 60.37149 281 HIS B CA 1
ATOM 4178 C C . HIS B 1 281 ? -28.37600 -7.49000 48.18000 1.000 54.54873 281 HIS B C 1
ATOM 4179 O O . HIS B 1 281 ? -28.98000 -8.31300 48.87500 1.000 51.24258 281 HIS B O 1
ATOM 4186 N N . SER B 1 282 ? -27.15700 -7.05000 48.47200 1.000 57.52464 282 SER B N 1
ATOM 4187 C CA . SER B 1 282 ? -26.41300 -7.52000 49.63300 1.000 56.09606 282 SER B CA 1
ATOM 4188 C C . SER B 1 282 ? -25.25400 -6.56500 49.87800 1.000 55.53982 282 SER B C 1
ATOM 4189 O O . SER B 1 282 ? -24.93500 -5.71500 49.04100 1.000 59.85097 282 SER B O 1
ATOM 4192 N N . LEU B 1 283 ? -24.63200 -6.71300 51.04500 1.000 52.35687 283 LEU B N 1
ATOM 4193 C CA . LEU B 1 283 ? -23.36600 -6.06400 51.35600 1.000 49.32901 283 LEU B CA 1
ATOM 4194 C C . LEU B 1 283 ? -22.23700 -7.05000 51.09400 1.000 53.14569 283 LEU B C 1
ATOM 4195 O O . LEU B 1 283 ? -22.25100 -8.16900 51.61600 1.000 49.88358 283 LEU B O 1
ATOM 4200 N N . ARG B 1 284 ? -21.26400 -6.63400 50.28900 1.000 54.19503 284 ARG B N 1
ATOM 4201 C CA . ARG B 1 284 ? -20.18700 -7.51000 49.85100 1.000 46.62015 284 ARG B CA 1
ATOM 4202 C C . ARG B 1 284 ? -18.90700 -7.24900 50.63000 1.000 49.98171 284 ARG B C 1
ATOM 4203 O O . ARG B 1 284 ? -18.54300 -6.09800 50.88500 1.000 53.97101 284 ARG B O 1
ATOM 4211 N N . LEU B 1 285 ? -18.23100 -8.33000 51.00200 1.000 51.59992 285 LEU B N 1
ATOM 4212 C CA . LEU B 1 285 ? -16.85100 -8.29900 51.47700 1.000 50.22087 285 LEU B CA 1
ATOM 4213 C C . LEU B 1 285 ? -16.05300 -9.15900 50.50500 1.000 54.80902 285 LEU B C 1
ATOM 4214 O O . LEU B 1 285 ? -16.07100 -10.39100 50.59800 1.000 55.60668 285 LEU B O 1
ATOM 4219 N N . GLY B 1 286 ? -15.37300 -8.51500 49.56100 1.000 45.50750 286 GLY B N 1
ATOM 4220 C CA . GLY B 1 286 ? -14.63100 -9.23900 48.55200 1.000 49.82381 286 GLY B CA 1
ATOM 4221 C C . GLY B 1 286 ? -13.45300 -10.00300 49.12700 1.000 45.83630 286 GLY B C 1
ATOM 4222 O O . GLY B 1 286 ? -13.07500 -9.86300 50.29100 1.000 47.68043 286 GLY B O 1
ATOM 4223 N N . ALA B 1 287 ? -12.85900 -10.84000 48.27400 1.000 47.23405 287 ALA B N 1
ATOM 4224 C CA . ALA B 1 287 ? -11.67300 -11.59300 48.66300 1.000 51.34895 287 ALA B CA 1
ATOM 4225 C C . ALA B 1 287 ? -10.45900 -10.70200 48.89600 1.000 51.09514 287 ALA B C 1
ATOM 4226 O O . ALA B 1 287 ? -9.44700 -11.18800 49.41100 1.000 56.07171 287 ALA B O 1
ATOM 4228 N N . ASP B 1 288 ? -10.53700 -9.42000 48.53600 1.000 46.75102 288 ASP B N 1
ATOM 4229 C CA . ASP B 1 288 ? -9.45900 -8.46200 48.73700 1.000 52.72106 288 ASP B CA 1
ATOM 4230 C C . ASP B 1 288 ? -9.67000 -7.60200 49.98000 1.000 55.16022 288 ASP B C 1
ATOM 4231 O O . ASP B 1 288 ? -9.09600 -6.51100 50.07600 1.000 51.21857 288 ASP B O 1
ATOM 4236 N N . MET B 1 289 ? -10.49000 -8.07400 50.92200 1.000 53.68854 289 MET B N 1
ATOM 4237 C CA . MET B 1 289 ? -10.83500 -7.37400 52.16100 1.000 54.93852 289 MET B CA 1
ATOM 4238 C C . MET B 1 289 ? -11.48700 -6.01600 51.90800 1.000 52.52706 289 MET B C 1
ATOM 4239 O O . MET B 1 289 ? -11.49200 -5.15100 52.79100 1.000 59.05268 289 MET B O 1
ATOM 4244 N N . LYS B 1 290 ? -12.06200 -5.81600 50.72600 1.000 50.34363 290 LYS B N 1
ATOM 4245 C CA . LYS B 1 290 ? -12.69500 -4.55600 50.35900 1.000 50.95126 290 LYS B CA 1
ATOM 4246 C C . LYS B 1 290 ? -14.21100 -4.70400 50.45700 1.000 51.15910 290 LYS B C 1
ATOM 4247 O O . LYS B 1 290 ? -14.80000 -5.55300 49.77900 1.000 49.32410 290 LYS B O 1
ATOM 4253 N N . PHE B 1 291 ? -14.83800 -3.88200 51.29600 1.000 54.66864 291 PHE B N 1
ATOM 4254 C CA . PHE B 1 291 ? -16.29100 -3.88300 51.40500 1.000 54.32026 291 PHE B CA 1
ATOM 4255 C C . PHE B 1 291 ? -16.91200 -3.19300 50.19800 1.000 55.29976 291 PHE B C 1
ATOM 4256 O O . PHE B 1 291 ? -16.40300 -2.17900 49.71400 1.000 59.02508 291 PHE B O 1
ATOM 4264 N N . ARG B 1 292 ? -18.01500 -3.75700 49.70700 1.000 54.15615 292 ARG B N 1
ATOM 4265 C CA . ARG B 1 292 ? -18.68200 -3.26400 48.50300 1.000 54.10828 292 ARG B CA 1
ATOM 4266 C C . ARG B 1 292 ? -20.18700 -3.21300 48.73800 1.000 56.22974 292 ARG B C 1
ATOM 4267 O O . ARG B 1 292 ? -20.88100 -4.23200 48.58900 1.000 60.44694 292 ARG B O 1
ATOM 4275 N N . PRO B 1 293 ? -20.72900 -2.05100 49.11000 1.000 58.39866 293 PRO B N 1
ATOM 4276 C CA . PRO B 1 293 ? -22.19200 -1.92500 49.19600 1.000 48.92923 293 PRO B CA 1
ATOM 4277 C C . PRO B 1 293 ? -22.87000 -1.88600 47.83900 1.000 49.31859 293 PRO B C 1
ATOM 4278 O O . PRO B 1 293 ? -24.08200 -2.12000 47.76400 1.000 49.97292 293 PRO B O 1
ATOM 4282 N N . CYS B 1 294 ? -22.13100 -1.60200 46.76900 1.000 45.20663 294 CYS B N 1
ATOM 4283 C CA . CYS B 1 294 ? -22.67400 -1.55400 45.42000 1.000 53.38054 294 CYS B CA 1
ATOM 4284 C C . CYS B 1 294 ? -21.79200 -2.36000 44.47900 1.000 55.25835 294 CYS B C 1
ATOM 4285 O O . CYS B 1 294 ? -20.57900 -2.46900 44.67900 1.000 56.16975 294 CYS B O 1
ATOM 4288 N N . LEU B 1 295 ? -22.41400 -2.91000 43.43900 1.000 57.66795 295 LEU B N 1
ATOM 4289 C CA . LEU B 1 295 ? -21.69700 -3.69400 42.44100 1.000 53.51224 295 LEU B CA 1
ATOM 4290 C C . LEU B 1 295 ? -21.26900 -2.85500 41.24200 1.000 57.73361 295 LEU B C 1
ATOM 4291 O O . LEU B 1 295 ? -20.12600 -2.97100 40.78400 1.000 58.00521 295 LEU B O 1
ATOM 4296 N N . ALA B 1 296 ? -22.15900 -2.00100 40.73100 1.000 53.97667 296 ALA B N 1
ATOM 4297 C CA . ALA B 1 296 ? -21.88600 -1.24900 39.51100 1.000 51.49056 296 ALA B CA 1
ATOM 4298 C C . ALA B 1 296 ? -20.88800 -0.11600 39.70600 1.000 52.30323 296 ALA B C 1
ATOM 4299 O O . ALA B 1 296 ? -20.26500 0.31000 38.72800 1.000 57.58674 296 ALA B O 1
ATOM 4301 N N . THR B 1 297 ? -20.72300 0.39000 40.92700 1.000 51.42728 297 THR B N 1
ATOM 4302 C CA . THR B 1 297 ? -19.84000 1.52000 41.17600 1.000 53.31632 297 THR B CA 1
ATOM 4303 C C . THR B 1 297 ? -18.93900 1.22200 42.36700 1.000 55.41143 297 THR B C 1
ATOM 4304 O O . THR B 1 297 ? -19.28500 0.43400 43.25300 1.000 49.47354 297 THR B O 1
ATOM 4308 N N . ARG B 1 298 ? -17.76700 1.86000 42.37100 1.000 56.16265 298 ARG B N 1
ATOM 4309 C CA . ARG B 1 298 ? -16.75700 1.65900 43.40100 1.000 52.57575 298 ARG B CA 1
ATOM 4310 C C . ARG B 1 298 ? -16.63600 2.85300 44.34200 1.000 57.55496 298 ARG B C 1
ATOM 4311 O O . ARG B 1 298 ? -15.75600 2.85800 45.21100 1.000 57.47456 298 ARG B O 1
ATOM 4319 N N . ASP B 1 299 ? -17.50400 3.85900 44.19700 1.000 56.44844 299 ASP B N 1
ATOM 4320 C CA . ASP B 1 299 ? -17.35600 5.09200 44.96600 1.000 51.96462 299 ASP B CA 1
ATOM 4321 C C . ASP B 1 299 ? -17.54600 4.86700 46.46100 1.000 56.33457 299 ASP B C 1
ATOM 4322 O O . ASP B 1 299 ? -17.03300 5.64800 47.27100 1.000 60.53431 299 ASP B O 1
ATOM 4327 N N . TRP B 1 300 ? -18.27600 3.82000 46.84800 1.000 56.04112 300 TRP B N 1
ATOM 4328 C CA . TRP B 1 300 ? -18.65000 3.60700 48.24000 1.000 55.61905 300 TRP B CA 1
ATOM 4329 C C . TRP B 1 300 ? -17.93200 2.41300 48.85700 1.000 54.48834 300 TRP B C 1
ATOM 4330 O O . TRP B 1 300 ? -18.34400 1.92400 49.91300 1.000 59.87006 300 TRP B O 1
ATOM 4341 N N . ASP B 1 301 ? -16.85900 1.94500 48.22600 1.000 55.15079 301 ASP B N 1
ATOM 4342 C CA . ASP B 1 301 ? -16.07400 0.86000 48.79300 1.000 56.56216 301 ASP B CA 1
ATOM 4343 C C . ASP B 1 301 ? -15.28200 1.34800 50.00100 1.000 55.16517 301 ASP B C 1
ATOM 4344 O O . ASP B 1 301 ? -14.88100 2.51200 50.08400 1.000 59.36949 301 ASP B O 1
ATOM 4349 N N . SER B 1 302 ? -15.07300 0.44200 50.95300 1.000 54.58271 302 SER B N 1
ATOM 4350 C CA . SER B 1 302 ? -14.26100 0.71400 52.12800 1.000 55.00621 302 SER B CA 1
ATOM 4351 C C . SER B 1 302 ? -13.46100 -0.53600 52.46500 1.000 59.57149 302 SER B C 1
ATOM 4352 O O . SER B 1 302 ? -13.75700 -1.63300 51.98500 1.000 58.32303 302 SER B O 1
ATOM 4355 N N . TRP B 1 303 ? -12.43800 -0.35900 53.29400 1.000 58.26404 303 TRP B N 1
ATOM 4356 C CA . TRP B 1 303 ? -11.49400 -1.42400 53.59600 1.000 62.58865 303 TRP B CA 1
ATOM 4357 C C . TRP B 1 303 ? -11.81900 -2.09000 54.92800 1.000 63.14362 303 TRP B C 1
ATOM 4358 O O . TRP B 1 303 ? -12.43300 -1.49100 55.81500 1.000 61.07521 303 TRP B O 1
ATOM 4369 N N . PHE B 1 304 ? -11.39900 -3.34800 55.05100 1.000 63.82812 304 PHE B N 1
ATOM 4370 C CA . PHE B 1 304 ? -11.55700 -4.13100 56.27500 1.000 63.70355 304 PHE B CA 1
ATOM 4371 C C . PHE B 1 304 ? -10.59500 -3.59200 57.32600 1.000 68.77475 304 PHE B C 1
ATOM 4372 O O . PHE B 1 304 ? -9.38500 -3.82500 57.25900 1.000 70.27640 304 PHE B O 1
ATOM 4380 N N . THR B 1 305 ? -11.12700 -2.86200 58.30100 1.000 71.74717 305 THR B N 1
ATOM 4381 C CA . THR B 1 305 ? -10.29300 -2.25300 59.32400 1.000 70.52095 305 THR B CA 1
ATOM 4382 C C . THR B 1 305 ? -10.00900 -3.23700 60.45300 1.000 73.58860 305 THR B C 1
ATOM 4383 O O . THR B 1 305 ? -10.83200 -4.09600 60.78700 1.000 68.29969 305 THR B O 1
ATOM 4387 N N . GLU B 1 306 ? -8.82400 -3.09600 61.04900 1.000 79.86497 306 GLU B N 1
ATOM 4388 C CA . GLU B 1 306 ? -8.44000 -3.94500 62.17100 1.000 81.38122 306 GLU B CA 1
ATOM 4389 C C . GLU B 1 306 ? -8.99300 -3.45500 63.50500 1.000 82.15465 306 GLU B C 1
ATOM 4390 O O . GLU B 1 306 ? -9.00800 -4.22700 64.46900 1.000 85.36195 306 GLU B O 1
ATOM 4396 N N . GLU B 1 307 ? -9.45200 -2.20100 63.58600 1.000 81.83171 307 GLU B N 1
ATOM 4397 C CA . GLU B 1 307 ? -9.92400 -1.64200 64.84300 1.000 87.76827 307 GLU B CA 1
ATOM 4398 C C . GLU B 1 307 ? -11.43700 -1.49900 64.78700 1.000 82.94713 307 GLU B C 1
ATOM 4399 O O . GLU B 1 307 ? -12.16000 -2.44400 65.16200 1.000 83.99908 307 GLU B O 1
ATOM 4405 N N . ASP B 1 308 ? -11.97100 -0.35700 64.35600 1.000 79.36595 308 ASP B N 1
ATOM 4406 C CA . ASP B 1 308 ? -13.41000 -0.11900 64.36900 1.000 72.59509 308 ASP B CA 1
ATOM 4407 C C . ASP B 1 308 ? -14.11700 -0.97600 63.33300 1.000 73.40877 308 ASP B C 1
ATOM 4408 O O . ASP B 1 308 ? -14.58700 -0.46600 62.31000 1.000 72.76187 308 ASP B O 1
ATOM 4413 N N . LEU B 1 309 ? -14.20100 -2.28100 63.58800 1.000 74.97274 309 LEU B N 1
ATOM 4414 C CA . LEU B 1 309 ? -14.82100 -3.17200 62.61700 1.000 70.64288 309 LEU B CA 1
ATOM 4415 C C . LEU B 1 309 ? -16.33700 -3.01600 62.61500 1.000 67.51797 309 LEU B C 1
ATOM 4416 O O . LEU B 1 309 ? -16.96300 -3.00500 61.54900 1.000 65.37913 309 LEU B O 1
ATOM 4421 N N . ASP B 1 310 ? -16.94200 -2.88700 63.79800 1.000 66.74232 310 ASP B N 1
ATOM 4422 C CA . ASP B 1 310 ? -18.38700 -2.69700 63.87600 1.000 63.36361 310 ASP B CA 1
ATOM 4423 C C . ASP B 1 310 ? -18.81200 -1.38800 63.22100 1.000 65.57695 310 ASP B C 1
ATOM 4424 O O . ASP B 1 310 ? -19.86500 -1.32100 62.57700 1.000 68.80265 310 ASP B O 1
ATOM 4429 N N . ALA B 1 311 ? -18.00700 -0.33300 63.37600 1.000 60.67447 311 ALA B N 1
ATOM 4430 C CA . ALA B 1 311 ? -18.37400 0.95900 62.80500 1.000 66.96638 311 ALA B CA 1
ATOM 4431 C C . ALA B 1 311 ? -18.25300 0.95200 61.28600 1.000 67.02153 311 ALA B C 1
ATOM 4432 O O . ALA B 1 311 ? -19.05700 1.58300 60.59000 1.000 59.70841 311 ALA B O 1
ATOM 4434 N N . THR B 1 312 ? -17.25600 0.24300 60.75100 1.000 68.95388 312 THR B N 1
ATOM 4435 C CA . THR B 1 312 ? -17.07000 0.22200 59.30400 1.000 71.02222 312 THR B CA 1
ATOM 4436 C C . THR B 1 312 ? -18.12600 -0.64400 58.62500 1.000 66.15331 312 THR B C 1
ATOM 4437 O O . THR B 1 312 ? -18.63000 -0.29000 57.55200 1.000 63.58404 312 THR B O 1
ATOM 4441 N N . VAL B 1 313 ? -18.47200 -1.78100 59.23400 1.000 62.77063 313 VAL B N 1
ATOM 4442 C CA . VAL B 1 313 ? -19.49100 -2.65100 58.65700 1.000 64.82234 313 VAL B CA 1
ATOM 4443 C C . VAL B 1 313 ? -20.85300 -1.96900 58.68300 1.000 62.55187 313 VAL B C 1
ATOM 4444 O O . VAL B 1 313 ? -21.62400 -2.05400 57.71900 1.000 56.88599 313 VAL B O 1
ATOM 4448 N N . ARG B 1 314 ? -21.16800 -1.27400 59.78000 1.000 62.92620 314 ARG B N 1
ATOM 4449 C CA . ARG B 1 314 ? -22.43900 -0.56100 59.86400 1.000 60.43855 314 ARG B CA 1
ATOM 4450 C C . ARG B 1 314 ? -22.52500 0.54000 58.81500 1.000 63.57340 314 ARG B C 1
ATOM 4451 O O . ARG B 1 314 ? -23.58000 0.73800 58.20000 1.000 65.13763 314 ARG B O 1
ATOM 4459 N N . GLU B 1 315 ? -21.42500 1.26400 58.59500 1.000 59.45347 315 GLU B N 1
ATOM 4460 C CA . GLU B 1 315 ? -21.42400 2.32600 57.59300 1.000 56.57938 315 GLU B CA 1
ATOM 4461 C C . GLU B 1 315 ? -21.63400 1.76700 56.19200 1.000 60.17002 315 GLU B C 1
ATOM 4462 O O . GLU B 1 315 ? -22.41200 2.32000 55.40500 1.000 59.58448 315 GLU B O 1
ATOM 4468 N N . ALA B 1 316 ? -20.94700 0.67100 55.85900 1.000 56.54163 316 ALA B N 1
ATOM 4469 C CA . ALA B 1 316 ? -21.15800 0.04400 54.55900 1.000 57.07385 316 ALA B CA 1
ATOM 4470 C C . ALA B 1 316 ? -22.54000 -0.59000 54.46400 1.000 54.91472 316 ALA B C 1
ATOM 4471 O O . ALA B 1 316 ? -23.11600 -0.65700 53.37200 1.000 52.22238 316 ALA B O 1
ATOM 4473 N N . ALA B 1 317 ? -23.08600 -1.05600 55.59000 1.000 50.12844 317 ALA B N 1
ATOM 4474 C CA . ALA B 1 317 ? -24.43600 -1.60800 55.57700 1.000 55.71976 317 ALA B CA 1
ATOM 4475 C C . ALA B 1 317 ? -25.47200 -0.52200 55.30500 1.000 58.38885 317 ALA B C 1
ATOM 4476 O O . ALA B 1 317 ? -26.44300 -0.75500 54.57700 1.000 56.22721 317 ALA B O 1
ATOM 4478 N N . LEU B 1 318 ? -25.28000 0.67000 55.87800 1.000 54.07976 318 LEU B N 1
ATOM 4479 C CA . LEU B 1 318 ? -26.18300 1.78100 55.58600 1.000 55.75417 318 LEU B CA 1
ATOM 4480 C C . LEU B 1 318 ? -26.13100 2.15700 54.11100 1.000 57.90258 318 LEU B C 1
ATOM 4481 O O . LEU B 1 318 ? -27.15400 2.51000 53.51300 1.000 51.13595 318 LEU B O 1
ATOM 4486 N N . LEU B 1 319 ? -24.94300 2.08800 53.50700 1.000 56.54593 319 LEU B N 1
ATOM 4487 C CA . LEU B 1 319 ? -24.82100 2.40000 52.08900 1.000 56.42156 319 LEU B CA 1
ATOM 4488 C C . LEU B 1 319 ? -25.39700 1.29200 51.21700 1.000 57.05609 319 LEU B C 1
ATOM 4489 O O . LEU B 1 319 ? -25.84000 1.56000 50.09500 1.000 57.31914 319 LEU B O 1
ATOM 4494 N N . ALA B 1 320 ? -25.40800 0.05100 51.71000 1.000 55.00541 320 ALA B N 1
ATOM 4495 C CA . ALA B 1 320 ? -25.96900 -1.05800 50.94700 1.000 57.20729 320 ALA B CA 1
ATOM 4496 C C . ALA B 1 320 ? -27.48700 -0.99300 50.83800 1.000 56.61464 320 ALA B C 1
ATOM 4497 O O . ALA B 1 320 ? -28.05900 -1.69700 49.99900 1.000 50.70413 320 ALA B O 1
ATOM 4499 N N . LEU B 1 321 ? -28.14800 -0.17300 51.65800 1.000 55.35654 321 LEU B N 1
ATOM 4500 C CA . LEU B 1 321 ? -29.59800 -0.04000 51.58000 1.000 54.65536 321 LEU B CA 1
ATOM 4501 C C . LEU B 1 321 ? -30.02800 0.90100 50.46400 1.000 57.63488 321 LEU B C 1
ATOM 4502 O O . LEU B 1 321 ? -31.14200 0.77100 49.94200 1.000 55.51987 321 LEU B O 1
ATOM 4507 N N . ASP B 1 322 ? -29.16700 1.84600 50.08600 1.000 52.07169 322 ASP B N 1
ATOM 4508 C CA . ASP B 1 322 ? -29.57500 2.97100 49.24700 1.000 54.51877 322 ASP B CA 1
ATOM 4509 C C . ASP B 1 322 ? -29.64800 2.54500 47.77900 1.000 54.78382 322 ASP B C 1
ATOM 4510 O O . ASP B 1 322 ? -28.89500 3.00100 46.91500 1.000 57.40190 322 ASP B O 1
ATOM 4515 N N . TYR B 1 323 ? -30.59400 1.64400 47.50400 1.000 52.99996 323 TYR B N 1
ATOM 4516 C CA . TYR B 1 323 ? -30.97900 1.31900 46.13800 1.000 58.30492 323 TYR B CA 1
ATOM 4517 C C . TYR B 1 323 ? -32.48000 1.39200 45.90800 1.000 57.14500 323 TYR B C 1
ATOM 4518 O O . TYR B 1 323 ? -32.90800 1.43100 44.74800 1.000 53.49254 323 TYR B O 1
ATOM 4527 N N . ARG B 1 324 ? -33.28600 1.41700 46.97000 1.000 61.98572 324 ARG B N 1
ATOM 4528 C CA . ARG B 1 324 ? -34.73600 1.53000 46.87200 1.000 65.10077 324 ARG B CA 1
ATOM 4529 C C . ARG B 1 324 ? -35.28800 1.94700 48.23100 1.000 66.07128 324 ARG B C 1
ATOM 4530 O O . ARG B 1 324 ? -34.91400 1.37700 49.25700 1.000 61.73305 324 ARG B O 1
ATOM 4532 N N . TRP B 1 325 ? -36.17300 2.94100 48.23200 1.000 64.45991 325 TRP B N 1
ATOM 4533 C CA . TRP B 1 325 ? -36.80000 3.39800 49.47000 1.000 60.17154 325 TRP B CA 1
ATOM 4534 C C . TRP B 1 325 ? -38.32200 3.38300 49.35100 1.000 60.31769 325 TRP B C 1
ATOM 4535 O O . TRP B 1 325 ? -38.89800 4.00200 48.46000 1.000 59.21836 325 TRP B O 1
#

InterPro domains:
  IPR000385 MoaA/NifB/PqqE, iron-sulphur binding, conserved site [PS01305] (3-14)
  IPR007197 Radical SAM [PF04055] (2-102)
  IPR007197 Radical SAM [PS51918] (1-204)
  IPR007197 Radical SAM [SFLDS00029] (2-265)
  IPR013785 Aldolase-type TIM barrel [G3DSA:3.20.20.70] (1-269)
  IPR050377 Radical SAM PqqA peptide cyclase/Mycofactocin maturase MftC-like [PTHR11228] (6-245)
  IPR058240 Radical SAM superfamily [SSF102114] (2-249)

Sequence (591 aa):
RIPQEKRDSVVSEIEQKLTDRHQTLADAIRERELYFRMSVVGTCNLFCHNEGAPTSGKMNAENADRAIAAAVRAGFTRVQLTGGEPLLRQDIDDFVRVARRHVDDVGVTTNGTYLPKRLDALVDAGLARIHVSLQTEPLEEAGENGAWGIPDWLLPTVERARSGAFSLRFNLPVPADCLDRADAFLDLLTFNGVDVKVFSVLEGAYPLERLEEIVEQANARAVAPAGKRPGEVFIRGFRPPSGLRCGTCRDAARCMEQSHSLRLGADMKFRPCLATRDWDSWFTEEDLDATVREAALLALDYRWQEKRDSVVSEIEQKLTDRHQTLADAIRERELYFRMSVVGTTSGKMNAENADRAIAAAVRAGFTRVQLTGGEPLLRQDIDDFVRVARRHVDDVGVTTNGTYLPKRLDALVDAGLARIHVSLQTEPLEEAGENGAWGIPDWLLPTVERARSGAFSLRFNLPVPADCLDRADAFLDLLTFNGVDVKVFSVLYPLERLEEIVEQANARAVAPAGKRPGEVFIRGFRPPSGLRCGTCRDAARCMEQSHSLRLGADMKFRPCLATRDWDSWFTEEDLDATVREAALLALDYRW

Radius of gyration: 25.64 Å; Cα contacts (8 Å, |Δi|>4): 1133; chains: 2; bounding box: 68×56×65 Å

Secondary structure (DSSP, 8-state):
---HHHHHHHHHHHHHHHHHTT--HHHHHHHHT-EEEEEEE--TT---S-------TTSSHHHHHHHHHHHHHHT--EEEEEES-GGGSTTHHHHHHHHHTT-SEEEEEE-STTHHHHHHHHHHTT--EEEEE--HHHHHHHSSTT-----GGGHHHHHHHHTTSSEEEEEEEEEGGGHHHHHHHHHHHHHTT-EEEEEEE------HHHHHHHHHHHHHH---STTPPPP-EEEPPP----STTGGG-TTGGG---SS-EEEE-TTSEEES-SS--TT-EE--SS-HHHHHHHHHHHHHTT--/-HHHHHHHHHHHHHHHHTT--HHHHHHHHT-EEEEEEE----TT-SHHHHHHHHHHHHHHT--EEEEEES-GGGSTTHHHHHHHHHTT-SEEEEEE-STTHHHHHHHHHHHT--EEEEE--HHHHHHHSSTTS----GGGHHHHHHHHTTSSEEEEEEEE-TT-HHHHHHHHHHHHHTT-EEEEEE----HHHHHHHHHHHHHT---STTPPPP-EEE------BSTTTTT-SSGGG----S-EEEE-TTSEEES-SS--TT-EE--SS-HHHHHHHHHHHHHTTB-